Protein AF-A0AAJ1ZUQ1-F1 (afdb_monomer)

Mean predicted aligned error: 6.94 Å

Foldseek 3Di:
DQWAQQFFADPDDDDDPDQPDDDVRVVQQVVQFPPCQDAPQAGNQQFGDQFTWGDHPVVPCQVTFGWGGFKFFWFKWFAAQFADAPQDADPVRHGDRFFAFTKTKTWDWDAQDPPDIAIKMKIKGRFDHLVRQVVRDPADDLVPAACAWDLVHGHSVNNDGDPPMDGRPRHIYGHNTGDGGFHGDNNHTTITMHMGDDPVSCCSHCVDPLQHFQQPPLDDFARPALRFDFKKKKKADFFFWFAQFPPPQQPDWFDDDDTDRPRHGFDIDGGHPLKIKMKIWGGGPQWIWIWIWMDNNPSDTDTLQVDDTDTDPDGSCNVCLQVVLCRLQVQDSLQSSCCAHQVGRSPDPDDRADLVSSFDWDWHDRHNVGIGIGRCVDSNMGMDHVRRQHVVVVRHDDDPVRHLADPVSGGPDPDDPPDDD

Structure (mmCIF, N/CA/C/O backbone):
data_AF-A0AAJ1ZUQ1-F1
#
_entry.id   AF-A0AAJ1ZUQ1-F1
#
loop_
_atom_site.group_PDB
_atom_site.id
_atom_site.type_symbol
_atom_site.label_atom_id
_atom_site.label_alt_id
_atom_site.label_comp_id
_atom_site.label_asym_id
_atom_site.label_entity_id
_atom_site.label_seq_id
_atom_site.pdbx_PDB_ins_code
_atom_site.Cartn_x
_atom_site.Cartn_y
_atom_site.Cartn_z
_atom_site.occupancy
_atom_site.B_iso_or_equiv
_atom_site.auth_seq_id
_atom_site.auth_comp_id
_atom_site.auth_asym_id
_atom_site.auth_atom_id
_atom_site.pdbx_PDB_model_num
ATOM 1 N N . MET A 1 1 ? 5.093 2.063 6.249 1.00 56.50 1 MET A N 1
ATOM 2 C CA . MET A 1 1 ? 3.658 1.714 6.249 1.00 56.50 1 MET A CA 1
ATOM 3 C C . MET A 1 1 ? 2.934 2.777 7.057 1.00 56.50 1 MET A C 1
ATOM 5 O O . MET A 1 1 ? 3.322 2.991 8.202 1.00 56.50 1 MET A O 1
ATOM 9 N N . ILE A 1 2 ? 1.997 3.494 6.430 1.00 77.50 2 ILE A N 1
ATOM 10 C CA . ILE A 1 2 ? 1.267 4.627 7.033 1.00 77.50 2 ILE A CA 1
ATOM 11 C C . ILE A 1 2 ? 0.294 4.139 8.116 1.00 77.50 2 ILE A C 1
ATOM 13 O O . ILE A 1 2 ? 0.136 4.784 9.147 1.00 77.50 2 ILE A O 1
ATOM 17 N N . ILE A 1 3 ? -0.281 2.954 7.910 1.00 89.69 3 ILE A N 1
ATOM 18 C CA . ILE A 1 3 ? -1.182 2.285 8.847 1.00 89.69 3 ILE A CA 1
ATOM 19 C C . ILE A 1 3 ? -0.597 0.944 9.316 1.00 89.69 3 ILE A C 1
ATOM 21 O O . ILE A 1 3 ? 0.353 0.428 8.733 1.00 89.69 3 ILE A O 1
ATOM 25 N N . SER A 1 4 ? -1.130 0.390 10.396 1.00 91.44 4 SER A N 1
ATOM 26 C CA . SER A 1 4 ? -0.931 -0.984 10.865 1.00 91.44 4 SER A CA 1
ATOM 27 C C . SER A 1 4 ? -2.290 -1.656 11.042 1.00 91.44 4 SER A C 1
ATOM 29 O O . SER A 1 4 ? -3.274 -0.944 11.234 1.00 91.44 4 SER A O 1
ATOM 31 N N . PRO A 1 5 ? -2.378 -2.993 11.036 1.00 90.94 5 PRO A N 1
ATOM 32 C CA . PRO A 1 5 ? -3.639 -3.658 11.336 1.00 90.94 5 PRO A CA 1
ATOM 33 C C . PRO A 1 5 ? -4.131 -3.320 12.759 1.00 90.94 5 PRO A C 1
ATOM 35 O O . PRO A 1 5 ? -3.306 -3.085 13.651 1.00 90.94 5 PRO A O 1
ATOM 38 N N . PRO A 1 6 ? -5.458 -3.301 12.995 1.00 93.50 6 PRO A N 1
ATOM 39 C CA . PRO A 1 6 ? -6.034 -3.029 14.314 1.00 93.50 6 PRO A CA 1
ATOM 40 C C . PRO A 1 6 ? -5.837 -4.185 15.309 1.00 93.50 6 PRO A C 1
ATOM 42 O O . PRO A 1 6 ? -6.020 -3.988 16.507 1.00 93.50 6 PRO A O 1
ATOM 45 N N . PHE A 1 7 ? -5.428 -5.362 14.829 1.00 92.94 7 PHE A N 1
ATOM 46 C CA . PHE A 1 7 ? -5.019 -6.513 15.633 1.00 92.94 7 PHE A CA 1
ATOM 47 C C . PHE A 1 7 ? -3.617 -6.944 15.226 1.00 92.94 7 PHE A C 1
ATOM 49 O O . PHE A 1 7 ? -3.288 -6.945 14.038 1.00 92.94 7 PHE A O 1
ATOM 56 N N . LEU A 1 8 ? -2.794 -7.323 16.200 1.00 88.25 8 LEU A N 1
ATOM 57 C CA . LEU A 1 8 ? -1.498 -7.924 15.912 1.00 88.25 8 LEU A CA 1
ATOM 58 C C . LEU A 1 8 ? -1.665 -9.446 15.869 1.00 88.25 8 LEU A C 1
ATOM 60 O O . LEU A 1 8 ? -2.233 -10.011 16.802 1.00 88.25 8 LEU A O 1
ATOM 64 N N . PRO A 1 9 ? -1.189 -10.125 14.816 1.00 82.69 9 PRO A N 1
ATOM 65 C CA . PRO A 1 9 ? -1.167 -11.578 14.812 1.00 82.69 9 PRO A CA 1
ATOM 66 C C . PRO A 1 9 ? -0.150 -12.110 15.827 1.00 82.69 9 PRO A C 1
ATOM 68 O O . PRO A 1 9 ? 0.750 -11.390 16.271 1.00 82.69 9 PRO A O 1
ATOM 71 N N . ALA A 1 10 ? -0.288 -13.391 16.174 1.00 80.94 10 ALA A N 1
ATOM 72 C CA . ALA A 1 10 ? 0.619 -14.067 17.092 1.00 80.94 10 ALA A CA 1
ATOM 73 C C . ALA A 1 10 ? 2.091 -13.950 16.649 1.00 80.94 10 ALA A C 1
ATOM 75 O O . ALA A 1 10 ? 2.412 -13.969 15.458 1.00 80.94 10 ALA A O 1
ATOM 76 N N . GLU A 1 11 ? 2.998 -13.855 17.622 1.00 80.06 11 GLU A N 1
ATOM 77 C CA . GLU A 1 11 ? 4.437 -13.814 17.357 1.00 80.06 11 GLU A CA 1
ATOM 78 C C . GLU A 1 11 ? 4.933 -15.096 16.666 1.00 80.06 11 GLU A C 1
ATOM 80 O O . GLU A 1 11 ? 4.364 -16.178 16.817 1.00 80.06 11 GLU A O 1
ATOM 85 N N . GLY A 1 12 ? 6.047 -14.988 15.935 1.00 78.88 12 GLY A N 1
ATOM 86 C CA . GLY A 1 12 ? 6.706 -16.148 15.327 1.00 78.88 12 GLY A CA 1
ATOM 87 C C . GLY A 1 12 ? 6.078 -16.635 14.019 1.00 78.88 12 GLY A C 1
ATOM 88 O O . GLY A 1 12 ? 6.263 -17.799 13.659 1.00 78.88 12 GLY A O 1
ATOM 89 N N . LEU A 1 13 ? 5.360 -15.767 13.294 1.00 82.88 13 LEU A N 1
ATOM 90 C CA . LEU A 1 13 ? 4.867 -16.088 11.953 1.00 82.88 13 LEU A CA 1
ATOM 91 C C . LEU A 1 13 ? 6.007 -16.581 11.056 1.00 82.88 13 LEU A C 1
ATOM 93 O O . LEU A 1 13 ? 7.085 -15.985 10.985 1.00 82.88 13 LEU A O 1
ATOM 97 N N . THR A 1 14 ? 5.755 -17.690 10.363 1.00 83.12 14 THR A N 1
ATOM 98 C CA . THR A 1 14 ? 6.732 -18.260 9.438 1.00 83.12 14 THR A CA 1
ATOM 99 C C . THR A 1 14 ? 6.827 -17.370 8.210 1.00 83.12 14 THR A C 1
ATOM 101 O O . THR A 1 14 ? 5.842 -17.163 7.506 1.00 83.12 14 THR A O 1
ATOM 104 N N . VAL A 1 15 ? 8.026 -16.859 7.941 1.00 82.38 15 VAL A N 1
ATOM 105 C CA . VAL A 1 15 ? 8.294 -16.090 6.725 1.00 82.38 15 VAL A CA 1
ATOM 106 C C . VAL A 1 15 ? 8.221 -17.041 5.522 1.00 82.38 15 VAL A C 1
ATOM 108 O O . VAL A 1 15 ? 8.951 -18.037 5.514 1.00 82.38 15 VAL A O 1
ATOM 111 N N . PRO A 1 16 ? 7.385 -16.765 4.502 1.00 85.81 16 PRO A N 1
ATOM 112 C CA . PRO A 1 16 ? 7.277 -17.633 3.334 1.00 85.81 16 PRO A CA 1
ATOM 113 C C . PRO A 1 16 ? 8.618 -17.784 2.613 1.00 85.81 16 PRO A C 1
ATOM 115 O O . PRO A 1 16 ? 9.371 -16.815 2.494 1.00 85.81 16 PRO A O 1
ATOM 118 N N . ALA A 1 17 ? 8.917 -18.972 2.085 1.00 88.62 17 ALA A N 1
ATOM 119 C CA . ALA A 1 17 ? 10.147 -19.195 1.323 1.00 88.62 17 ALA A CA 1
ATOM 120 C C . ALA A 1 17 ? 10.168 -18.362 0.028 1.00 88.62 17 ALA A C 1
ATOM 122 O O . ALA A 1 17 ? 11.219 -17.863 -0.385 1.00 88.62 17 ALA A O 1
ATOM 123 N N . GLU A 1 18 ? 9.003 -18.161 -0.590 1.00 90.81 18 GLU A N 1
ATOM 124 C CA . GLU A 1 18 ? 8.872 -17.418 -1.836 1.00 90.81 18 GLU A CA 1
ATOM 125 C C . GLU A 1 18 ? 9.034 -15.918 -1.607 1.00 90.81 18 GLU A C 1
ATOM 127 O O . GLU A 1 18 ? 8.057 -15.228 -1.332 1.00 90.81 18 GLU A O 1
ATOM 132 N N . LYS A 1 19 ? 10.270 -15.421 -1.758 1.00 90.94 19 LYS A N 1
ATOM 133 C CA . LYS A 1 19 ? 10.652 -14.092 -2.282 1.00 90.94 19 LYS A CA 1
ATOM 134 C C . LYS A 1 19 ? 9.558 -13.015 -2.338 1.00 90.94 19 LYS A C 1
ATOM 136 O O . LYS A 1 19 ? 9.551 -12.033 -1.595 1.00 90.94 19 LYS A O 1
ATOM 141 N N . TRP A 1 20 ? 8.659 -13.223 -3.286 1.00 89.75 20 TRP A N 1
ATOM 142 C CA . TRP A 1 20 ? 7.675 -12.265 -3.755 1.00 89.75 20 TRP A CA 1
ATOM 143 C C . TRP A 1 20 ? 6.445 -12.107 -2.865 1.00 89.75 20 TRP A C 1
ATOM 145 O O . TRP A 1 20 ? 5.740 -11.113 -3.028 1.00 89.75 20 TRP A O 1
ATOM 155 N N . LYS A 1 21 ? 6.177 -13.053 -1.956 1.00 85.62 21 LYS A N 1
ATOM 156 C CA . LYS A 1 21 ? 5.080 -12.931 -0.990 1.00 85.62 21 LYS A CA 1
ATOM 157 C C . LYS A 1 21 ? 5.364 -11.786 -0.020 1.00 85.62 21 LYS A C 1
ATOM 159 O O . LYS A 1 21 ? 6.519 -11.572 0.372 1.00 85.62 21 LYS A O 1
ATOM 164 N N . THR A 1 22 ? 4.304 -11.052 0.297 1.00 72.00 22 THR A N 1
ATOM 165 C CA . THR A 1 22 ? 4.269 -9.866 1.156 1.00 72.00 22 THR A CA 1
ATOM 166 C C . THR A 1 22 ? 4.486 -10.213 2.631 1.00 72.00 22 THR A C 1
ATOM 168 O O . THR A 1 22 ? 4.868 -11.330 2.981 1.00 72.00 22 THR A O 1
ATOM 171 N N . ASP A 1 23 ? 4.319 -9.214 3.501 1.00 73.81 23 ASP A N 1
ATOM 172 C CA . ASP A 1 23 ? 4.422 -9.366 4.950 1.00 73.81 23 ASP A CA 1
ATOM 173 C C . ASP A 1 23 ? 3.439 -10.448 5.454 1.00 73.81 23 ASP A C 1
ATOM 175 O O . ASP A 1 23 ? 2.228 -10.244 5.334 1.00 73.81 23 ASP A O 1
ATOM 179 N N . PRO A 1 24 ? 3.918 -11.564 6.049 1.00 79.00 24 PRO A N 1
ATOM 180 C CA . PRO A 1 24 ? 3.053 -12.633 6.556 1.00 79.00 24 PRO A CA 1
ATOM 181 C C . PRO A 1 24 ? 2.081 -12.150 7.638 1.00 79.00 24 PRO A C 1
ATOM 183 O O . PRO A 1 24 ? 1.096 -12.827 7.922 1.00 79.00 24 PRO A O 1
ATOM 186 N N . MET A 1 25 ? 2.344 -10.991 8.251 1.00 82.00 25 MET A N 1
ATOM 187 C CA . MET A 1 25 ? 1.409 -10.335 9.157 1.00 82.00 25 MET A CA 1
ATOM 188 C C . MET A 1 25 ? 0.079 -10.028 8.462 1.00 82.00 25 MET A C 1
ATOM 190 O O . MET A 1 25 ? -0.973 -10.295 9.038 1.00 82.00 25 MET A O 1
ATOM 194 N N . MET A 1 26 ? 0.117 -9.493 7.237 1.00 80.94 26 MET A N 1
ATOM 195 C CA . MET A 1 26 ? -1.094 -9.094 6.514 1.00 80.94 26 MET A CA 1
ATOM 196 C C . MET A 1 26 ? -1.893 -10.316 6.054 1.00 80.94 26 MET A C 1
ATOM 198 O O . MET A 1 26 ? -3.094 -10.347 6.279 1.00 80.94 26 MET A O 1
ATOM 202 N N . ASP A 1 27 ? -1.226 -11.383 5.597 1.00 82.56 27 ASP A N 1
ATOM 203 C CA . ASP A 1 27 ? -1.885 -12.651 5.237 1.00 82.56 27 ASP A CA 1
ATOM 204 C C . ASP A 1 27 ? -2.686 -13.268 6.404 1.00 82.56 27 ASP A C 1
ATOM 206 O O . ASP A 1 27 ? -3.636 -14.030 6.202 1.00 82.56 27 ASP A O 1
ATOM 210 N N . VAL A 1 28 ? -2.275 -13.012 7.653 1.00 83.81 28 VAL A N 1
ATOM 211 C CA . VAL A 1 28 ? -3.025 -13.444 8.843 1.00 83.81 28 VAL A CA 1
ATOM 212 C C . VAL A 1 28 ? -4.169 -12.485 9.144 1.00 83.81 28 VAL A C 1
ATOM 214 O O . VAL A 1 28 ? -5.261 -12.944 9.469 1.00 83.81 28 VAL A O 1
ATOM 217 N N . VAL A 1 29 ? -3.937 -11.179 9.020 1.00 83.81 29 VAL A N 1
ATOM 218 C CA . VAL A 1 29 ? -4.963 -10.151 9.239 1.00 83.81 29 VAL A CA 1
ATOM 219 C C . VAL A 1 29 ? -6.122 -10.303 8.255 1.00 83.81 29 VAL A C 1
ATOM 221 O O . VAL A 1 29 ? -7.268 -10.174 8.676 1.00 83.81 29 VAL A O 1
ATOM 224 N N . ASP A 1 30 ? -5.855 -10.662 6.999 1.00 83.31 30 ASP A N 1
ATOM 225 C CA . ASP A 1 30 ? -6.890 -10.904 5.983 1.00 83.31 30 ASP A CA 1
ATOM 226 C C . ASP A 1 30 ? -7.872 -12.006 6.417 1.00 83.31 30 ASP A C 1
ATOM 228 O O . ASP A 1 30 ? -9.061 -11.964 6.111 1.00 83.31 30 ASP A O 1
ATOM 232 N N . LYS A 1 31 ? -7.411 -12.976 7.219 1.00 85.50 31 LYS A N 1
ATOM 233 C CA . LYS A 1 31 ? -8.257 -14.056 7.759 1.00 85.50 31 LYS A CA 1
ATOM 234 C C . LYS A 1 31 ? -9.148 -13.610 8.914 1.00 85.50 31 LYS A C 1
ATOM 236 O O . LYS A 1 31 ? -9.984 -14.395 9.359 1.00 85.50 31 LYS A O 1
ATOM 241 N N . PHE A 1 32 ? -8.945 -12.407 9.448 1.00 87.75 32 PHE A N 1
ATOM 242 C CA . PHE A 1 32 ? -9.796 -11.868 10.503 1.00 87.75 32 PHE A CA 1
ATOM 243 C C . PHE A 1 32 ? -11.101 -11.301 9.946 1.00 87.75 32 PHE A C 1
ATOM 245 O O . PHE A 1 32 ? -12.032 -11.110 10.725 1.00 87.75 32 PHE A O 1
ATOM 252 N N . GLU A 1 33 ? -11.208 -11.041 8.641 1.00 86.81 33 GLU A N 1
ATOM 253 C CA . GLU A 1 33 ? -12.450 -10.540 8.056 1.00 86.81 33 GLU A CA 1
ATOM 254 C C . GLU A 1 33 ? -13.568 -11.593 8.098 1.00 86.81 33 GLU A C 1
ATOM 256 O O . GLU A 1 33 ? -13.425 -12.740 7.668 1.00 86.81 33 GLU A O 1
ATOM 261 N N . LEU A 1 34 ? -14.720 -11.190 8.630 1.00 82.56 34 LEU A N 1
ATOM 262 C CA . LEU A 1 34 ? -15.868 -12.057 8.851 1.00 82.56 34 LEU A CA 1
ATOM 263 C C . LEU A 1 34 ? -16.825 -12.016 7.652 1.00 82.56 34 LEU A C 1
ATOM 265 O O . LEU A 1 34 ? -17.854 -11.337 7.646 1.00 82.56 34 LEU A O 1
ATOM 269 N N . THR A 1 35 ? -16.476 -12.798 6.634 1.00 69.69 35 THR A N 1
ATOM 270 C CA . THR A 1 35 ? -17.061 -12.738 5.283 1.00 69.69 35 THR A CA 1
ATOM 271 C C . THR A 1 35 ? -18.568 -13.000 5.197 1.00 69.69 35 THR A C 1
ATOM 273 O O . THR A 1 35 ? -19.232 -12.470 4.308 1.00 69.69 35 THR A O 1
ATOM 276 N N . TYR A 1 36 ? -19.157 -13.780 6.111 1.00 73.38 36 TYR A N 1
ATOM 277 C CA . TYR A 1 36 ? -20.588 -14.118 6.051 1.00 73.38 36 TYR A CA 1
ATOM 278 C C . TYR A 1 36 ? -21.520 -12.984 6.507 1.00 73.38 36 TYR A C 1
ATOM 280 O O . TYR A 1 36 ? -22.719 -13.032 6.235 1.00 73.38 36 TYR A O 1
ATOM 288 N N . SER A 1 37 ? -20.990 -11.966 7.189 1.00 68.31 37 SER A N 1
ATOM 289 C CA . SER A 1 37 ? -21.769 -10.811 7.658 1.00 68.31 37 SER A CA 1
ATOM 290 C C . SER A 1 37 ? -21.874 -9.685 6.616 1.00 68.31 37 SER A C 1
ATOM 292 O O . SER A 1 37 ? -22.715 -8.791 6.752 1.00 68.31 37 SER A O 1
ATOM 294 N N . GLY A 1 38 ? -21.093 -9.774 5.535 1.00 69.50 38 GLY A N 1
ATOM 295 C CA . GLY A 1 38 ? -20.857 -8.697 4.576 1.00 69.50 38 GLY A CA 1
ATOM 296 C C . GLY A 1 38 ? -19.404 -8.232 4.611 1.00 69.50 38 GLY A C 1
ATOM 297 O O . GLY A 1 38 ? -18.746 -8.341 5.645 1.00 69.50 38 GLY A O 1
ATOM 298 N N . VAL A 1 39 ? -18.916 -7.732 3.481 1.00 79.19 39 VAL A N 1
ATOM 299 C CA . VAL A 1 39 ? -17.552 -7.203 3.316 1.00 79.19 39 VAL A CA 1
ATOM 300 C C . VAL A 1 39 ? -17.645 -5.880 2.583 1.00 79.19 39 VAL A C 1
ATOM 302 O O . VAL A 1 39 ? -18.521 -5.716 1.731 1.00 79.19 39 VAL A O 1
ATOM 305 N N . PHE A 1 40 ? -16.754 -4.939 2.880 1.00 81.25 40 PHE A N 1
ATOM 306 C CA . PHE A 1 40 ? -16.776 -3.643 2.211 1.00 81.25 40 PHE A CA 1
ATOM 307 C C . PHE A 1 40 ? -16.776 -3.816 0.673 1.00 81.25 40 PHE A C 1
ATOM 309 O O . PHE A 1 40 ? -15.966 -4.588 0.155 1.00 81.25 40 PHE A O 1
ATOM 316 N N . PRO A 1 41 ? -17.645 -3.111 -0.081 1.00 79.75 41 PRO A N 1
ATOM 317 C CA . PRO A 1 41 ? -18.611 -2.104 0.369 1.00 79.75 41 PRO A CA 1
ATOM 318 C C . PRO A 1 41 ? -20.049 -2.625 0.565 1.00 79.75 41 PRO A C 1
ATOM 320 O O . PRO A 1 41 ? -20.963 -1.813 0.695 1.00 79.75 41 PRO A O 1
ATOM 323 N N . ILE A 1 42 ? -20.308 -3.938 0.532 1.00 83.00 42 ILE A N 1
ATOM 324 C CA . ILE A 1 42 ? -21.670 -4.495 0.503 1.00 83.00 42 ILE A CA 1
ATOM 325 C C . ILE A 1 42 ? -21.909 -5.483 1.662 1.00 83.00 42 ILE A C 1
ATOM 327 O O . ILE A 1 42 ? -21.237 -6.500 1.837 1.00 83.00 42 ILE A O 1
ATOM 331 N N . ALA A 1 43 ? -22.959 -5.212 2.433 1.00 81.38 43 ALA A N 1
ATOM 332 C CA . ALA A 1 43 ? -23.422 -6.069 3.514 1.00 81.38 43 ALA A CA 1
ATOM 333 C C . ALA A 1 43 ? -24.053 -7.372 2.988 1.00 81.38 43 ALA A C 1
ATOM 335 O O . ALA A 1 43 ? -24.492 -7.466 1.840 1.00 81.38 43 ALA A O 1
ATOM 336 N N . SER A 1 44 ? -24.199 -8.370 3.864 1.00 79.81 44 SER A N 1
ATOM 337 C CA . SER A 1 44 ? -24.891 -9.636 3.550 1.00 79.81 44 SER A CA 1
ATOM 338 C C . SER A 1 44 ? -26.330 -9.457 3.032 1.00 79.81 44 SER A C 1
ATOM 340 O O . SER A 1 44 ? -26.834 -10.294 2.284 1.00 79.81 44 SER A O 1
ATOM 342 N N . ASP A 1 45 ? -26.988 -8.348 3.371 1.00 80.88 45 ASP A N 1
ATOM 343 C CA . ASP A 1 45 ? -28.329 -7.986 2.901 1.00 80.88 45 ASP A CA 1
ATOM 344 C C . ASP A 1 45 ? -28.337 -7.135 1.613 1.00 80.88 45 ASP A C 1
ATOM 346 O O . ASP A 1 45 ? -29.400 -6.673 1.180 1.00 80.88 45 ASP A O 1
ATOM 350 N N . ARG A 1 46 ? -27.167 -6.980 0.978 1.00 82.56 46 ARG A N 1
ATOM 351 C CA . ARG A 1 46 ? -26.887 -6.201 -0.239 1.00 82.56 46 ARG A CA 1
ATOM 352 C C . ARG A 1 46 ? -26.917 -4.685 -0.069 1.00 82.56 46 ARG A C 1
ATOM 354 O O . ARG A 1 46 ? -26.858 -3.983 -1.075 1.00 82.56 46 ARG A O 1
ATOM 361 N N . ARG A 1 47 ? -27.013 -4.159 1.150 1.00 84.12 47 ARG A N 1
ATOM 362 C CA . ARG A 1 47 ? -26.926 -2.709 1.383 1.00 84.12 47 ARG A CA 1
ATOM 363 C C . ARG A 1 47 ? -25.482 -2.245 1.475 1.00 84.12 47 ARG A C 1
ATOM 365 O O . ARG A 1 47 ? -24.572 -3.052 1.633 1.00 84.12 47 ARG A O 1
ATOM 372 N N . TRP A 1 48 ? -25.289 -0.934 1.389 1.00 83.00 48 TRP A N 1
ATOM 373 C CA . TRP A 1 48 ? -23.995 -0.310 1.632 1.00 83.00 48 TRP A CA 1
ATOM 374 C C . TRP A 1 48 ? -23.473 -0.653 3.034 1.00 83.00 48 TRP A C 1
ATOM 376 O O . TRP A 1 48 ? -24.187 -0.508 4.030 1.00 83.00 48 TRP A O 1
ATOM 386 N N . HIS A 1 49 ? -22.221 -1.089 3.103 1.00 86.44 49 HIS A N 1
ATOM 387 C CA . HIS A 1 49 ? -21.494 -1.405 4.325 1.00 86.44 49 HIS A CA 1
ATOM 388 C C . HIS A 1 49 ? -20.231 -0.548 4.363 1.00 86.44 49 HIS A C 1
ATOM 390 O O . HIS A 1 49 ? -19.355 -0.686 3.517 1.00 86.44 49 HIS A O 1
ATOM 396 N N . CYS A 1 50 ? -20.159 0.378 5.321 1.00 86.62 50 CYS A N 1
ATOM 397 C CA . CYS A 1 50 ? -19.115 1.408 5.383 1.00 86.62 50 CYS A CA 1
ATOM 398 C C . CYS A 1 50 ? -17.745 0.904 5.863 1.00 86.62 50 CYS A C 1
ATOM 400 O O . CYS A 1 50 ? -16.795 1.682 5.914 1.00 86.62 50 CYS A O 1
ATOM 402 N N . GLY A 1 51 ? -17.633 -0.370 6.232 1.00 89.00 51 GLY A N 1
ATOM 403 C CA . GLY A 1 51 ? -16.450 -0.903 6.890 1.00 89.00 51 GLY A CA 1
ATOM 404 C C . GLY A 1 51 ? -16.332 -2.405 6.748 1.00 89.00 51 GLY A C 1
ATOM 405 O O . GLY A 1 51 ? -16.843 -3.001 5.811 1.00 89.00 51 GLY A O 1
ATOM 406 N N . MET A 1 52 ? -15.656 -3.018 7.706 1.00 90.19 52 MET A N 1
ATOM 407 C CA . MET A 1 52 ? -15.447 -4.461 7.772 1.00 90.19 52 MET A CA 1
ATOM 408 C C . MET A 1 52 ? -15.688 -4.965 9.191 1.00 90.19 52 MET A C 1
ATOM 410 O O . MET A 1 52 ? -15.513 -4.230 10.167 1.00 90.19 52 MET A O 1
ATOM 414 N N . HIS A 1 53 ? -16.074 -6.231 9.312 1.00 92.00 53 HIS A N 1
ATOM 415 C CA . HIS A 1 53 ? -16.152 -6.913 10.599 1.00 92.00 53 HIS A CA 1
ATOM 416 C C . HIS A 1 53 ? -14.911 -7.777 10.790 1.00 92.00 53 HIS A C 1
ATOM 418 O O . HIS A 1 53 ? -14.654 -8.681 10.000 1.00 92.00 53 HIS A O 1
ATOM 424 N N . LEU A 1 54 ? -14.150 -7.503 11.846 1.00 91.50 54 LEU A N 1
ATOM 425 C CA . LEU A 1 54 ? -12.900 -8.185 12.152 1.00 91.50 54 LEU A CA 1
ATOM 426 C C . LEU A 1 54 ? -13.030 -9.040 13.412 1.00 91.50 54 LEU A C 1
ATOM 428 O O . LEU A 1 54 ? -13.482 -8.569 14.462 1.00 91.50 54 LEU A O 1
ATOM 432 N N . VAL A 1 55 ? -12.584 -10.289 13.312 1.00 89.75 55 VAL A N 1
ATOM 433 C CA . VAL A 1 55 ? -12.588 -11.279 14.386 1.00 89.75 55 VAL A CA 1
ATOM 434 C C . VAL A 1 55 ? -11.210 -11.929 14.500 1.00 89.75 55 VAL A C 1
ATOM 436 O O . VAL A 1 55 ? -10.896 -12.851 13.741 1.00 89.75 55 VAL A O 1
ATOM 439 N N . PRO A 1 56 ? -10.380 -11.498 15.466 1.00 84.19 56 PRO A N 1
ATOM 440 C CA . PRO A 1 56 ? -9.065 -12.090 15.659 1.00 84.19 56 PRO A CA 1
ATOM 441 C C . PRO A 1 56 ? -9.181 -13.566 16.070 1.00 84.19 56 PRO A C 1
ATOM 443 O O . PRO A 1 56 ? -10.010 -13.944 16.910 1.00 84.19 56 PRO A O 1
ATOM 446 N N . ASP A 1 57 ? -8.345 -14.403 15.451 1.00 78.19 57 ASP A N 1
ATOM 447 C CA . ASP A 1 57 ? -8.228 -15.852 15.669 1.00 78.19 57 ASP A CA 1
ATOM 448 C C . ASP A 1 57 ? -9.575 -16.597 15.730 1.00 78.19 57 ASP A C 1
ATOM 450 O O . ASP A 1 57 ? -9.811 -17.412 16.627 1.00 78.19 57 ASP A O 1
ATOM 454 N N . CYS A 1 58 ? -10.499 -16.295 14.808 1.00 67.38 58 CYS A N 1
ATOM 455 C CA . CYS A 1 58 ? -11.825 -16.934 14.744 1.00 67.38 58 CYS A CA 1
ATOM 456 C C . CYS A 1 58 ? -12.605 -16.872 16.078 1.00 67.38 58 CYS A C 1
ATOM 458 O O . CYS A 1 58 ? -13.368 -17.778 16.415 1.00 67.38 58 CYS A O 1
ATOM 460 N N . GLY A 1 59 ? -12.386 -15.820 16.872 1.00 66.31 59 GLY A N 1
ATOM 461 C CA . GLY A 1 59 ? -13.065 -15.573 18.144 1.00 66.31 59 GLY A CA 1
ATOM 462 C C . GLY A 1 59 ? -12.302 -16.076 19.370 1.00 66.31 59 GLY A C 1
ATOM 463 O O . GLY A 1 59 ? -12.714 -15.779 20.492 1.00 66.31 59 GLY A O 1
ATOM 464 N N . LEU A 1 60 ? -11.178 -16.777 19.183 1.00 67.19 60 LEU A N 1
ATOM 465 C CA . LEU A 1 60 ? -10.255 -17.151 20.263 1.00 67.19 60 LEU A CA 1
ATOM 466 C C . LEU A 1 60 ? -9.343 -15.982 20.670 1.00 67.19 60 LEU A C 1
ATOM 468 O O . LEU A 1 60 ? -8.869 -15.934 21.806 1.00 67.19 60 LEU A O 1
ATOM 472 N N . GLY A 1 61 ? -9.167 -15.007 19.775 1.00 69.56 61 GLY A N 1
ATOM 473 C CA . GLY A 1 61 ? -8.328 -13.826 19.953 1.00 69.56 61 GLY A CA 1
ATOM 474 C C . GLY A 1 61 ? -9.007 -12.690 20.713 1.00 69.56 61 GLY A C 1
ATOM 475 O O . GLY A 1 61 ? -8.530 -11.567 20.663 1.00 69.56 61 GLY A O 1
ATOM 476 N N . GLN A 1 62 ? -10.111 -12.933 21.435 1.00 74.31 62 GLN A N 1
ATOM 477 C CA . GLN A 1 62 ? -10.824 -11.884 22.191 1.00 74.31 62 GLN A CA 1
ATOM 478 C C . GLN A 1 62 ? -9.917 -11.118 23.169 1.00 74.31 62 GLN A C 1
ATOM 480 O O . GLN A 1 62 ? -10.189 -9.963 23.482 1.00 74.31 62 GLN A O 1
ATOM 485 N N . LYS A 1 63 ? -8.839 -11.754 23.649 1.00 85.56 63 LYS A N 1
ATOM 486 C CA . LYS A 1 63 ? -7.836 -11.136 24.528 1.00 85.56 63 LYS A CA 1
ATOM 487 C C . LYS A 1 63 ? -6.812 -10.271 23.791 1.00 85.56 63 LYS A C 1
ATOM 489 O O . LYS A 1 63 ? -6.087 -9.548 24.469 1.00 85.56 63 LYS A O 1
ATOM 494 N N . GLU A 1 64 ? -6.725 -10.342 22.464 1.00 90.81 64 GLU A N 1
ATOM 495 C CA . GLU A 1 64 ? -5.900 -9.408 21.699 1.00 90.81 64 GLU A CA 1
ATOM 496 C C . GLU A 1 64 ? -6.590 -8.036 21.717 1.00 90.81 64 GLU A C 1
ATOM 498 O O . GLU A 1 64 ? -7.754 -7.921 21.311 1.00 90.81 64 GLU A O 1
ATOM 503 N N . PRO A 1 65 ? -5.924 -6.989 22.230 1.00 94.25 65 PRO A N 1
ATOM 504 C CA . PRO A 1 65 ? -6.502 -5.658 22.253 1.00 94.25 65 PRO A CA 1
ATOM 505 C C . PRO A 1 65 ? -6.676 -5.107 20.836 1.00 94.25 65 PRO A C 1
ATOM 507 O O . PRO A 1 65 ? -5.833 -5.288 19.960 1.00 94.25 65 PRO A O 1
ATOM 510 N N . VAL A 1 66 ? -7.745 -4.336 20.655 1.00 96.69 66 VAL A N 1
ATOM 511 C CA . VAL A 1 66 ? -7.925 -3.461 19.494 1.00 96.69 66 VAL A CA 1
ATOM 512 C C . VAL A 1 66 ? -6.912 -2.327 19.596 1.00 96.69 66 VAL A C 1
ATOM 514 O O . VAL A 1 66 ? -6.773 -1.716 20.661 1.00 96.69 66 VAL A O 1
ATOM 517 N N . ARG A 1 67 ? -6.218 -2.018 18.502 1.00 97.12 67 ARG A N 1
ATOM 518 C CA . ARG A 1 67 ? -5.132 -1.037 18.474 1.00 97.12 67 ARG A CA 1
ATOM 519 C C . ARG A 1 67 ? -5.347 0.051 17.437 1.00 97.12 67 ARG A C 1
ATOM 521 O O . ARG A 1 67 ? -5.914 -0.187 16.376 1.00 97.12 67 ARG A O 1
ATOM 528 N N . ALA A 1 68 ? -4.823 1.237 17.730 1.00 97.81 68 ALA A N 1
ATOM 529 C CA . ALA A 1 68 ? -4.790 2.337 16.779 1.00 97.81 68 ALA A CA 1
ATOM 530 C C . ALA A 1 68 ? -3.935 1.970 15.559 1.00 97.81 68 ALA A C 1
ATOM 532 O O . ALA A 1 68 ? -2.764 1.601 15.698 1.00 97.81 68 ALA A O 1
ATOM 533 N N . ILE A 1 69 ? -4.500 2.113 14.360 1.00 96.88 69 ILE A N 1
ATOM 534 C CA . ILE A 1 69 ? -3.800 1.803 13.106 1.00 96.88 69 ILE A CA 1
ATOM 535 C C . ILE A 1 69 ? -2.697 2.810 12.768 1.00 96.88 69 ILE A C 1
ATOM 537 O O . ILE A 1 69 ? -1.778 2.494 12.023 1.00 96.88 69 ILE A O 1
ATOM 541 N N . ALA A 1 70 ? -2.782 4.031 13.288 1.00 97.19 70 ALA A N 1
ATOM 542 C CA . ALA A 1 70 ? -1.863 5.122 13.000 1.00 97.19 70 ALA A CA 1
ATOM 543 C C . ALA A 1 70 ? -1.882 6.141 14.143 1.00 97.19 70 ALA A C 1
ATOM 545 O O . ALA A 1 70 ? -2.799 6.147 14.968 1.00 97.19 70 ALA A O 1
ATOM 546 N N . ASP A 1 71 ? -0.879 7.015 14.165 1.00 96.94 71 ASP A N 1
ATOM 547 C CA . ASP A 1 71 ? -0.855 8.169 15.060 1.00 96.94 71 ASP A CA 1
ATOM 548 C C . ASP A 1 71 ? -2.053 9.073 14.759 1.00 96.94 71 ASP A C 1
ATOM 550 O O . ASP A 1 71 ? -2.428 9.261 13.597 1.00 96.94 71 ASP A O 1
ATOM 554 N N . GLY A 1 72 ? -2.682 9.626 15.791 1.00 96.69 72 GLY A N 1
ATOM 555 C CA . GLY A 1 72 ? -3.876 10.430 15.590 1.00 96.69 72 GLY A CA 1
ATOM 556 C C . GLY A 1 72 ? -4.385 11.150 16.824 1.00 96.69 72 GLY A C 1
ATOM 557 O O . GLY A 1 72 ? -3.914 10.978 17.952 1.00 96.69 72 GLY A O 1
ATOM 558 N N . GLU A 1 73 ? -5.391 11.974 16.581 1.00 97.69 73 GLU A N 1
ATOM 559 C CA . GLU A 1 73 ? -6.137 12.708 17.593 1.00 97.69 73 GLU A CA 1
ATOM 560 C C . GLU A 1 73 ? -7.487 12.030 17.805 1.00 97.69 73 GLU A C 1
ATOM 562 O O . GLU A 1 73 ? -8.138 11.591 16.854 1.00 97.69 73 GLU A O 1
ATOM 567 N N . VAL A 1 74 ? -7.925 11.936 19.058 1.00 98.25 74 VAL A N 1
ATOM 568 C CA . VAL A 1 74 ? -9.254 11.397 19.353 1.00 98.25 74 VAL A CA 1
ATOM 569 C C . VAL A 1 74 ? -10.284 12.461 18.983 1.00 98.25 74 VAL A C 1
ATOM 571 O O . VAL A 1 74 ? -10.251 13.573 19.506 1.00 98.25 74 VAL A O 1
ATOM 574 N N . VAL A 1 75 ? -11.222 12.121 18.104 1.00 98.31 75 VAL A N 1
ATOM 575 C CA . VAL A 1 75 ? -12.328 13.012 17.720 1.00 98.31 75 VAL A CA 1
ATOM 576 C C . VAL A 1 75 ? -13.476 12.837 18.703 1.00 98.31 75 VAL A C 1
ATOM 578 O O . VAL A 1 75 ? -13.926 13.796 19.331 1.00 98.31 75 VAL A O 1
ATOM 581 N N . ALA A 1 76 ? -13.909 11.590 18.881 1.00 98.50 76 ALA A N 1
ATOM 582 C CA . ALA A 1 76 ? -15.000 11.217 19.765 1.00 98.50 76 ALA A CA 1
ATOM 583 C C . ALA A 1 76 ? -14.819 9.786 20.271 1.00 98.50 76 ALA A C 1
ATOM 585 O O . ALA A 1 76 ? -14.171 8.963 19.625 1.00 98.50 76 ALA A O 1
ATOM 586 N N . TYR A 1 77 ? -15.397 9.482 21.426 1.00 98.62 77 TYR A N 1
ATOM 587 C CA . TYR A 1 77 ? -15.391 8.133 21.981 1.00 98.62 77 TYR A CA 1
ATOM 588 C C . TYR A 1 77 ? -16.581 7.916 22.914 1.00 98.62 77 TYR A C 1
ATOM 590 O O . TYR A 1 77 ? -17.216 8.867 23.381 1.00 98.62 77 TYR A O 1
ATOM 598 N N . ARG A 1 78 ? -16.872 6.649 23.204 1.00 98.50 78 ARG A N 1
ATOM 599 C CA . ARG A 1 78 ? -17.841 6.237 24.222 1.00 98.50 78 ARG A CA 1
ATOM 600 C C . ARG A 1 78 ? -17.344 4.980 24.917 1.00 98.50 78 ARG A C 1
ATOM 602 O O . ARG A 1 78 ? -16.967 4.024 24.243 1.00 98.50 78 ARG A O 1
ATOM 609 N N . VAL A 1 79 ? -17.432 4.963 26.242 1.00 97.94 79 VAL A N 1
ATOM 610 C CA . VAL A 1 79 ? -17.180 3.783 27.076 1.00 97.94 79 VAL A CA 1
ATOM 611 C C . VAL A 1 79 ? -18.472 3.455 27.810 1.00 97.94 79 VAL A C 1
ATOM 613 O O . VAL A 1 79 ? -19.004 4.292 28.532 1.00 97.94 79 VAL A O 1
ATOM 616 N N . ALA A 1 80 ? -18.994 2.249 27.609 1.00 97.25 80 ALA A N 1
ATOM 617 C CA . ALA A 1 80 ? -20.220 1.804 28.261 1.00 97.25 80 ALA A CA 1
ATOM 618 C C . ALA A 1 80 ? -19.896 0.954 29.491 1.00 97.25 80 ALA A C 1
ATOM 620 O O . ALA A 1 80 ? -18.990 0.118 29.443 1.00 97.25 80 ALA A O 1
ATOM 621 N N . GLN A 1 81 ? -20.664 1.118 30.570 1.00 96.31 81 GLN A N 1
ATOM 622 C CA . GLN A 1 81 ? -20.527 0.243 31.733 1.00 96.31 81 GLN A CA 1
ATOM 623 C C . GLN A 1 81 ? -20.999 -1.184 31.438 1.00 96.31 81 GLN A C 1
ATOM 625 O O . GLN A 1 81 ? -20.368 -2.131 31.894 1.00 96.31 81 GLN A O 1
ATOM 630 N N . ASN A 1 82 ? -22.089 -1.330 30.679 1.00 96.06 82 ASN A N 1
ATOM 631 C CA . ASN A 1 82 ? -22.700 -2.612 30.330 1.00 96.06 82 ASN A CA 1
ATOM 632 C C . ASN A 1 82 ? -23.027 -2.670 28.832 1.00 96.06 82 ASN A C 1
ATOM 634 O O . ASN A 1 82 ? -23.267 -1.639 28.198 1.00 96.06 82 ASN A O 1
ATOM 638 N N . ALA A 1 83 ? -23.122 -3.882 28.288 1.00 95.81 83 ALA A N 1
ATOM 639 C CA . ALA A 1 83 ? -23.793 -4.121 27.014 1.00 95.81 83 ALA A CA 1
ATOM 640 C C . ALA A 1 83 ? -25.291 -3.750 27.081 1.00 95.81 83 ALA A C 1
ATOM 642 O O . ALA A 1 83 ? -25.901 -3.714 28.152 1.00 95.81 83 ALA A O 1
ATOM 643 N N . VAL A 1 84 ? -25.893 -3.500 25.919 1.00 95.69 84 VAL A N 1
ATOM 644 C CA . VAL A 1 84 ? -27.317 -3.192 25.740 1.00 95.69 84 VAL A CA 1
ATOM 645 C C . VAL A 1 84 ? -28.047 -4.352 25.062 1.00 95.69 84 VAL A C 1
ATOM 647 O O . VAL A 1 84 ? -27.425 -5.254 24.500 1.00 95.69 84 VAL A O 1
ATOM 650 N N . SER A 1 85 ? -29.378 -4.333 25.137 1.00 94.50 85 SER A N 1
ATOM 651 C CA . SER A 1 85 ? -30.246 -5.308 24.475 1.00 94.50 85 SER A CA 1
ATOM 652 C C . SER A 1 85 ? -30.833 -4.737 23.190 1.00 94.50 85 SER A C 1
ATOM 654 O O . SER A 1 85 ? -31.278 -3.591 23.178 1.00 94.50 85 SER A O 1
ATOM 656 N N . ASP A 1 86 ? -30.897 -5.558 22.148 1.00 90.38 86 ASP A N 1
ATOM 657 C CA . ASP A 1 86 ? -31.645 -5.296 20.909 1.00 90.38 86 ASP A CA 1
ATOM 658 C C . ASP A 1 86 ? -33.140 -5.673 20.999 1.00 90.38 86 ASP A C 1
ATOM 660 O O . ASP A 1 86 ? -33.866 -5.614 20.009 1.00 90.38 86 ASP A O 1
ATOM 664 N N . GLY A 1 87 ? -33.614 -6.077 22.183 1.00 90.75 87 GLY A N 1
ATOM 665 C CA . GLY A 1 87 ? -34.982 -6.540 22.415 1.00 90.75 87 GLY A CA 1
ATOM 666 C C . GLY A 1 87 ? -35.135 -8.061 22.464 1.00 90.75 87 GLY A C 1
ATOM 667 O O . GLY A 1 87 ? -36.190 -8.536 22.901 1.00 90.75 87 GLY A O 1
ATOM 668 N N . GLN A 1 88 ? -34.106 -8.839 22.101 1.00 90.56 88 GLN A N 1
ATOM 669 C CA . GLN A 1 88 ? -34.137 -10.288 22.283 1.00 90.56 88 GLN A CA 1
ATOM 670 C C . GLN A 1 88 ? -34.195 -10.671 23.765 1.00 90.56 88 GLN A C 1
ATOM 672 O O . GLN A 1 88 ? -33.603 -10.035 24.643 1.00 90.56 88 GLN A O 1
ATOM 677 N N . LYS A 1 89 ? -34.931 -11.746 24.051 1.00 92.19 89 LYS A N 1
ATOM 678 C CA . LYS A 1 89 ? -35.138 -12.274 25.400 1.00 92.19 89 LYS A CA 1
ATOM 679 C C . LYS A 1 89 ? -34.326 -13.546 25.606 1.00 92.19 89 LYS A C 1
ATOM 681 O O . LYS A 1 89 ? -34.212 -14.371 24.704 1.00 92.19 89 LYS A O 1
ATOM 686 N N . LYS A 1 90 ? -33.802 -13.729 26.814 1.00 91.12 90 LYS A N 1
ATOM 687 C CA . LYS A 1 90 ? -33.235 -15.003 27.268 1.00 91.12 90 LYS A CA 1
ATOM 688 C C . LYS A 1 90 ? -34.357 -16.001 27.574 1.00 91.12 90 LYS A C 1
ATOM 690 O O . LYS A 1 90 ? -35.527 -15.632 27.675 1.00 91.12 90 LYS A O 1
ATOM 695 N N . SER A 1 91 ? -33.991 -17.262 27.800 1.00 91.44 91 SER A N 1
ATOM 696 C CA . SER A 1 91 ? -34.929 -18.328 28.189 1.00 91.44 91 SER A CA 1
ATOM 697 C C . SER A 1 91 ? -35.690 -18.046 29.492 1.00 91.44 91 SER A C 1
ATOM 699 O O . SER A 1 91 ? -36.756 -18.609 29.706 1.00 91.44 91 SER A O 1
ATOM 701 N N . ASP A 1 92 ? -35.156 -17.181 30.357 1.00 93.19 92 ASP A N 1
ATOM 702 C CA . ASP A 1 92 ? -35.774 -16.749 31.616 1.00 93.19 92 ASP A CA 1
ATOM 703 C C . ASP A 1 92 ? -36.695 -15.514 31.468 1.00 93.19 92 ASP A C 1
ATOM 705 O O . ASP A 1 92 ? -37.228 -15.017 32.458 1.00 93.19 92 ASP A O 1
ATOM 709 N N . GLY A 1 93 ? -36.889 -15.003 30.245 1.00 90.19 93 GLY A N 1
ATOM 710 C CA . GLY A 1 93 ? -37.726 -13.834 29.952 1.00 90.19 93 GLY A CA 1
ATOM 711 C C . GLY A 1 93 ? -37.055 -12.473 30.182 1.00 90.19 93 GLY A C 1
ATOM 712 O O . GLY A 1 93 ? -37.654 -11.433 29.875 1.00 90.19 93 GLY A O 1
ATOM 713 N N . THR A 1 94 ? -35.813 -12.441 30.675 1.00 92.94 94 THR A N 1
ATOM 714 C CA . THR A 1 94 ? -35.032 -11.202 30.804 1.00 92.94 94 THR A CA 1
ATOM 715 C C . THR A 1 94 ? -34.456 -10.761 29.457 1.00 92.94 94 THR A C 1
ATOM 717 O O . THR A 1 94 ? -34.352 -11.548 28.518 1.00 92.94 94 THR A O 1
ATOM 720 N N . ASN A 1 95 ? -34.098 -9.480 29.329 1.00 93.50 95 ASN A N 1
ATOM 721 C CA . ASN A 1 95 ? -33.452 -8.970 28.118 1.00 93.50 95 ASN A CA 1
ATOM 722 C C . ASN A 1 95 ? -32.045 -9.570 27.963 1.00 93.50 95 ASN A C 1
ATOM 724 O O . ASN A 1 95 ? -31.252 -9.591 28.910 1.00 93.50 95 ASN A O 1
ATOM 728 N N . ALA A 1 96 ? -31.718 -10.031 26.758 1.00 92.44 96 ALA A N 1
ATOM 729 C CA . ALA A 1 96 ? -30.366 -10.424 26.400 1.00 92.44 96 ALA A CA 1
ATOM 730 C C . ALA A 1 96 ? -29.525 -9.163 26.168 1.00 92.44 96 ALA A C 1
ATOM 732 O O . ALA A 1 96 ? -29.853 -8.362 25.301 1.00 92.44 96 ALA A O 1
ATOM 733 N N . LEU A 1 97 ? -28.459 -8.975 26.951 1.00 94.19 97 LEU A N 1
ATOM 734 C CA . LEU A 1 97 ? -27.459 -7.939 26.688 1.00 94.19 97 LEU A CA 1
ATOM 735 C C . LEU A 1 97 ? -26.495 -8.488 25.637 1.00 94.19 97 LEU A C 1
ATOM 737 O O . LEU A 1 97 ? -25.652 -9.329 25.952 1.00 94.19 97 LEU A O 1
ATOM 741 N N . ASN A 1 98 ? -26.694 -8.091 24.387 1.00 93.50 98 ASN A N 1
ATOM 742 C CA . ASN A 1 98 ? -26.083 -8.726 23.221 1.00 93.50 98 ASN A CA 1
ATOM 743 C C . ASN A 1 98 ? -25.388 -7.746 22.267 1.00 93.50 98 ASN A C 1
ATOM 745 O O . ASN A 1 98 ? -24.842 -8.185 21.255 1.00 93.50 98 ASN A O 1
ATOM 749 N N . SER A 1 99 ? -25.368 -6.457 22.607 1.00 96.00 99 SER A N 1
ATOM 750 C CA . SER A 1 99 ? -24.730 -5.423 21.798 1.00 96.00 99 SER A CA 1
ATOM 751 C C . SER A 1 99 ? -23.888 -4.486 22.657 1.00 96.00 99 SER A C 1
ATOM 753 O O . SER A 1 99 ? -24.350 -3.933 23.651 1.00 96.00 99 SER A O 1
ATOM 755 N N . ASN A 1 100 ? -22.647 -4.265 22.254 1.00 97.19 100 ASN A N 1
ATOM 756 C CA . ASN A 1 100 ? -21.741 -3.299 22.839 1.00 97.19 100 ASN A CA 1
ATOM 757 C C . ASN A 1 100 ? -21.787 -1.997 22.044 1.00 97.19 100 ASN A C 1
ATOM 759 O O . ASN A 1 100 ? -21.771 -1.979 20.812 1.00 97.19 100 ASN A O 1
ATOM 763 N N . THR A 1 101 ? -21.831 -0.886 22.770 1.00 97.19 101 THR A N 1
ATOM 764 C CA . THR A 1 101 ? -21.932 0.451 22.180 1.00 97.19 101 THR A CA 1
ATOM 765 C C . THR A 1 101 ? -20.622 1.231 22.277 1.00 97.19 101 THR A C 1
ATOM 767 O O . THR A 1 101 ? -20.566 2.371 21.818 1.00 97.19 101 THR A O 1
ATOM 770 N N . GLY A 1 102 ? -19.573 0.671 22.883 1.00 98.19 102 GLY A N 1
ATOM 771 C CA . GLY A 1 102 ? -18.278 1.338 22.976 1.00 98.19 102 GLY A CA 1
ATOM 772 C C . GLY A 1 102 ? -17.697 1.625 21.591 1.00 98.19 102 GLY A C 1
ATOM 773 O O . GLY A 1 102 ? -17.842 0.808 20.680 1.00 98.19 102 GLY A O 1
ATOM 774 N N . PHE A 1 103 ? -17.075 2.791 21.421 1.00 98.69 103 PHE A N 1
ATOM 775 C CA . PHE A 1 103 ? -16.346 3.110 20.194 1.00 98.69 103 PHE A CA 1
ATOM 776 C C . PHE A 1 103 ? -15.262 4.165 20.419 1.00 98.69 103 PHE A C 1
ATOM 778 O O . PHE A 1 103 ? -15.329 4.944 21.376 1.00 98.69 103 PHE A O 1
ATOM 785 N N . VAL A 1 104 ? -14.310 4.224 19.490 1.00 98.75 104 VAL A N 1
ATOM 786 C CA . VAL A 1 104 ? -13.322 5.301 19.365 1.00 98.75 104 VAL A CA 1
ATOM 787 C C . VAL A 1 104 ? -13.298 5.773 17.912 1.00 98.75 104 VAL A C 1
ATOM 789 O O . VAL A 1 104 ? -13.261 4.950 17.004 1.00 98.75 104 VAL A O 1
ATOM 792 N N . LEU A 1 105 ? -13.323 7.087 17.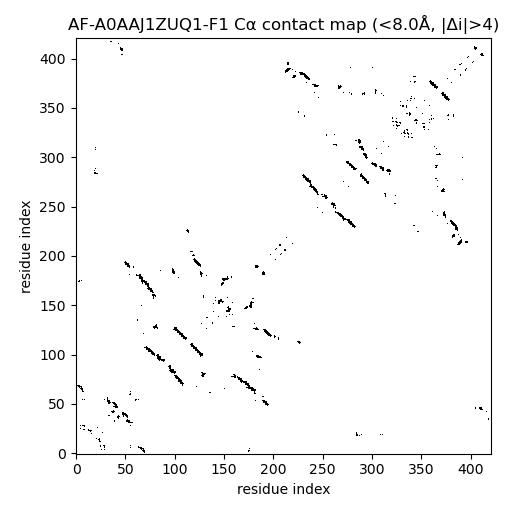693 1.00 98.75 105 LEU A N 1
ATOM 793 C CA . LEU A 1 105 ? -13.122 7.731 16.396 1.00 98.75 105 LEU A CA 1
ATOM 794 C C . LEU A 1 105 ? -11.829 8.542 16.444 1.00 98.75 105 LEU A C 1
ATOM 796 O O . LEU A 1 105 ? -11.677 9.430 17.292 1.00 98.75 105 LEU A O 1
ATOM 800 N N . LEU A 1 106 ? -10.922 8.258 15.519 1.00 98.62 106 LEU A N 1
ATOM 801 C CA . LEU A 1 106 ? -9.630 8.919 15.397 1.00 98.62 106 LEU A CA 1
ATOM 802 C C . LEU A 1 106 ? -9.559 9.740 14.115 1.00 98.62 106 LEU A C 1
ATOM 804 O O . LEU A 1 106 ? -10.095 9.329 13.088 1.00 98.62 106 LEU A O 1
ATOM 808 N N . LYS A 1 107 ? -8.859 10.873 14.181 1.00 98.25 107 LYS A N 1
ATOM 809 C CA . LYS A 1 107 ? -8.412 11.656 13.029 1.00 98.25 107 LYS A CA 1
ATOM 810 C C . LYS A 1 107 ? -6.908 11.481 12.875 1.00 98.25 107 LYS A C 1
ATOM 812 O O . LYS A 1 107 ? -6.160 11.647 13.838 1.00 98.25 107 LYS A O 1
ATOM 817 N N . HIS A 1 108 ? -6.480 11.198 11.660 1.00 97.62 108 HIS A N 1
ATOM 818 C CA . HIS A 1 108 ? -5.095 10.996 11.273 1.00 97.62 108 HIS A CA 1
ATOM 819 C C . HIS A 1 108 ? -4.696 12.048 10.250 1.00 97.62 108 HIS A C 1
ATOM 821 O O . HIS A 1 108 ? -5.489 12.424 9.385 1.00 97.62 108 HIS A O 1
ATOM 827 N N . THR A 1 109 ? -3.452 12.498 10.338 1.00 95.31 109 THR A N 1
ATOM 828 C CA . THR A 1 109 ? -2.876 13.465 9.408 1.00 95.31 109 THR A CA 1
ATOM 829 C C . THR A 1 109 ? -1.426 13.076 9.168 1.00 95.31 109 THR A C 1
ATOM 831 O O . THR A 1 109 ? -0.675 12.879 10.125 1.00 95.31 109 THR A O 1
ATOM 834 N N . THR A 1 110 ? -1.033 12.920 7.906 1.00 91.31 110 THR A N 1
ATOM 835 C CA . THR A 1 110 ? 0.345 12.566 7.544 1.00 91.31 110 THR A CA 1
ATOM 836 C C . THR A 1 110 ? 0.729 13.157 6.195 1.00 91.31 110 THR A C 1
ATOM 838 O O . THR A 1 110 ? -0.130 13.358 5.338 1.00 91.31 110 THR A O 1
ATOM 841 N N . ASP A 1 111 ? 2.013 13.440 6.005 1.00 89.12 111 ASP A N 1
ATOM 842 C CA . ASP A 1 111 ? 2.525 13.967 4.743 1.00 89.12 111 ASP A CA 1
ATOM 843 C C . ASP A 1 111 ? 2.769 12.825 3.753 1.00 89.12 111 ASP A C 1
ATOM 845 O O . ASP A 1 111 ? 3.390 11.816 4.093 1.00 89.12 111 ASP A O 1
ATOM 849 N N . THR A 1 112 ? 2.278 12.982 2.523 1.00 81.56 112 THR A N 1
ATOM 850 C CA . THR A 1 112 ? 2.396 11.966 1.463 1.00 81.56 112 THR A CA 1
ATOM 851 C C . THR A 1 112 ? 3.539 12.244 0.486 1.00 81.56 112 THR A C 1
ATOM 853 O O . THR A 1 112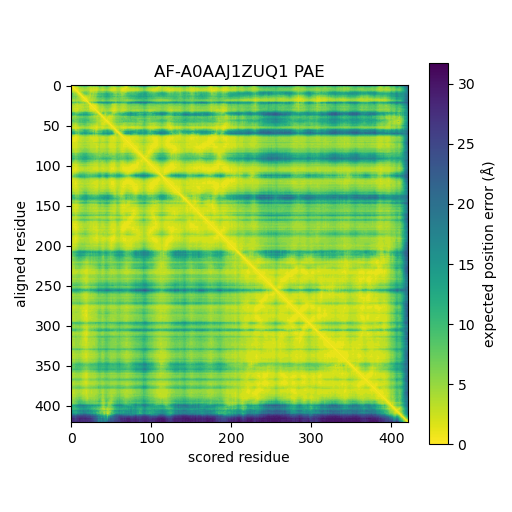 ? 3.934 11.344 -0.246 1.00 81.56 112 THR A O 1
ATOM 856 N N . GLY A 1 113 ? 4.119 13.445 0.505 1.00 77.00 113 GLY A N 1
ATOM 857 C CA . GLY A 1 113 ? 5.141 13.881 -0.456 1.00 77.00 113 GLY A CA 1
ATOM 858 C C . GLY A 1 113 ? 4.785 15.234 -1.070 1.00 77.00 113 GLY A C 1
ATOM 859 O O . GLY A 1 113 ? 3.674 15.714 -0.880 1.00 77.00 113 GLY A O 1
ATOM 860 N N . GLU A 1 114 ? 5.759 15.909 -1.689 1.00 80.12 114 GLU A N 1
ATOM 861 C CA . GLU A 1 114 ? 5.587 17.212 -2.368 1.00 80.12 114 GLU A CA 1
ATOM 862 C C . GLU A 1 114 ? 4.805 18.295 -1.591 1.00 80.12 114 GLU A C 1
ATOM 864 O O . GLU A 1 114 ? 4.121 19.134 -2.171 1.00 80.12 114 GLU A O 1
ATOM 869 N N . GLY A 1 115 ? 4.904 18.310 -0.257 1.00 79.50 115 GLY A N 1
ATOM 870 C CA . GLY A 1 115 ? 4.157 19.261 0.578 1.00 79.50 115 GLY A CA 1
ATOM 871 C C . GLY A 1 115 ? 2.648 18.991 0.643 1.00 79.50 115 GLY A C 1
ATOM 872 O O . GLY A 1 115 ? 1.885 19.881 1.019 1.00 79.50 115 GLY A O 1
ATOM 873 N N . ARG A 1 116 ? 2.215 17.780 0.283 1.00 84.25 116 ARG A N 1
ATOM 874 C CA . ARG A 1 116 ? 0.842 17.295 0.416 1.00 84.25 116 ARG A CA 1
ATOM 875 C C . ARG A 1 116 ? 0.660 16.556 1.730 1.00 84.25 116 ARG A C 1
ATOM 877 O O . ARG A 1 116 ? 1.501 15.752 2.137 1.00 84.25 116 ARG A O 1
ATOM 884 N N . THR A 1 117 ? -0.499 16.771 2.331 1.00 88.25 117 THR A N 1
ATOM 885 C CA . THR A 1 117 ? -0.905 16.141 3.583 1.00 88.25 117 THR A CA 1
ATOM 886 C C . THR A 1 117 ? -2.238 15.439 3.370 1.00 88.25 117 THR A C 1
ATOM 888 O O . THR A 1 117 ? -3.198 16.060 2.917 1.00 88.25 117 THR A O 1
ATOM 891 N N . ILE A 1 118 ? -2.314 14.154 3.711 1.00 91.12 118 ILE A N 1
ATOM 892 C CA . ILE A 1 118 ? -3.566 13.396 3.714 1.00 91.12 118 ILE A CA 1
ATOM 893 C C . ILE A 1 118 ? -4.191 13.434 5.107 1.00 91.12 118 ILE A C 1
ATOM 895 O O . ILE A 1 118 ? -3.506 13.238 6.116 1.00 91.12 118 ILE A O 1
ATOM 899 N N . THR A 1 119 ? -5.501 13.672 5.158 1.00 95.75 119 THR A N 1
ATOM 900 C CA . THR A 1 119 ? -6.305 13.569 6.378 1.00 95.75 119 THR A CA 1
ATOM 901 C C . THR A 1 119 ? -7.338 12.471 6.208 1.00 95.75 119 THR A C 1
ATOM 903 O O . THR A 1 119 ? -8.132 12.504 5.276 1.00 95.75 119 THR A O 1
ATOM 906 N N . PHE A 1 120 ? -7.342 11.509 7.122 1.00 97.00 120 PHE A N 1
ATOM 907 C CA . PHE A 1 120 ? -8.304 10.411 7.130 1.00 97.00 120 PHE A CA 1
ATOM 908 C C . PHE A 1 120 ? -8.700 10.071 8.565 1.00 97.00 120 PHE A C 1
ATOM 910 O O . PHE A 1 120 ? -8.095 10.536 9.529 1.00 97.00 120 PHE A O 1
ATOM 917 N N . TYR A 1 121 ? -9.732 9.260 8.715 1.00 98.19 121 TYR A N 1
ATOM 918 C CA . TYR A 1 121 ? -10.334 8.895 9.983 1.00 98.19 121 TYR A CA 1
ATOM 919 C C . TYR A 1 121 ? -10.361 7.382 10.113 1.00 98.19 121 TYR A C 1
ATOM 921 O O . TYR A 1 121 ? -10.448 6.676 9.110 1.00 98.19 121 TYR A O 1
ATOM 929 N N . SER A 1 122 ? -10.293 6.887 11.347 1.00 98.31 122 SER A N 1
ATOM 930 C CA . SER A 1 122 ? -10.584 5.485 11.638 1.00 98.31 122 SER A CA 1
ATOM 931 C C . SER A 1 122 ? -11.589 5.354 12.774 1.00 98.31 122 SER A C 1
ATOM 933 O O . SER A 1 122 ? -11.487 6.049 13.791 1.00 98.31 122 SER A O 1
ATOM 935 N N . LEU A 1 123 ? -12.579 4.483 12.587 1.00 98.50 123 LEU A N 1
ATOM 936 C CA . LEU A 1 123 ? -13.667 4.247 13.533 1.00 98.50 123 LEU A CA 1
ATOM 937 C C . LEU A 1 123 ? -13.637 2.792 14.001 1.00 98.50 123 LEU A C 1
ATOM 939 O O . LEU A 1 123 ? -13.677 1.874 13.191 1.00 98.50 123 LEU A O 1
ATOM 943 N N . TYR A 1 124 ? -13.580 2.597 15.317 1.00 98.44 124 TYR A N 1
ATOM 944 C CA . TYR A 1 124 ? -13.526 1.292 15.977 1.00 98.44 124 TYR A CA 1
ATOM 945 C C . TYR A 1 124 ? -14.802 1.138 16.796 1.00 98.44 124 TYR A C 1
ATOM 947 O O . TYR A 1 124 ? -14.938 1.803 17.824 1.00 98.44 124 TYR A O 1
ATOM 955 N N . MET A 1 125 ? -15.746 0.311 16.354 1.00 98.00 125 MET A N 1
ATOM 956 C CA . MET A 1 125 ? -17.057 0.151 16.995 1.00 98.00 125 MET A CA 1
ATOM 957 C C . MET A 1 125 ? -17.220 -1.212 17.661 1.00 98.00 125 MET A C 1
ATOM 959 O O . MET A 1 125 ? -16.458 -2.144 17.426 1.00 98.00 125 MET A O 1
ATOM 963 N N . HIS A 1 126 ? -18.263 -1.324 18.484 1.00 96.25 126 HIS A N 1
ATOM 964 C CA . HIS A 1 126 ? -18.576 -2.522 19.264 1.00 96.25 126 HIS A CA 1
ATOM 965 C C . HIS A 1 126 ? -17.456 -2.899 20.236 1.00 96.25 126 HIS A C 1
ATOM 967 O O . HIS A 1 126 ? -17.260 -4.070 20.539 1.00 96.25 126 HIS A O 1
ATOM 973 N N . LEU A 1 127 ? -16.738 -1.904 20.766 1.00 97.50 127 LEU A N 1
ATOM 974 C CA . LEU A 1 127 ? -15.744 -2.124 21.813 1.00 97.50 127 LEU A CA 1
ATOM 975 C C . LEU A 1 127 ? -16.427 -2.615 23.092 1.00 97.50 127 LEU A C 1
ATOM 977 O O . LEU A 1 127 ? -17.481 -2.100 23.484 1.00 97.50 127 LEU A O 1
ATOM 981 N N . LEU A 1 128 ? -15.810 -3.610 23.727 1.00 96.25 128 LEU A N 1
ATOM 982 C CA . LEU A 1 128 ? -16.319 -4.289 24.913 1.00 96.25 128 LEU A CA 1
ATOM 983 C C . LEU A 1 128 ? -16.602 -3.303 26.060 1.00 96.25 128 LEU A C 1
ATOM 985 O O . LEU A 1 128 ? -15.860 -2.348 26.287 1.00 96.25 128 LEU A O 1
ATOM 989 N N . ASP A 1 129 ? -17.695 -3.538 26.784 1.00 96.69 129 ASP A N 1
ATOM 990 C CA . ASP A 1 129 ? -18.082 -2.742 27.950 1.00 96.69 129 ASP A CA 1
ATOM 991 C C . ASP A 1 129 ? -17.183 -3.019 29.167 1.00 96.69 129 ASP A C 1
ATOM 993 O O . ASP A 1 129 ? -16.455 -4.011 29.211 1.00 96.69 129 ASP A O 1
ATOM 997 N N . ILE A 1 130 ? -17.242 -2.151 30.180 1.00 95.25 130 ILE A N 1
ATOM 998 C CA . ILE A 1 130 ? -16.392 -2.256 31.377 1.00 95.25 130 ILE A CA 1
ATOM 999 C C . ILE A 1 130 ? -16.586 -3.586 32.109 1.00 95.25 130 ILE A C 1
ATOM 1001 O O . ILE A 1 130 ? -15.592 -4.198 32.508 1.00 95.25 130 ILE A O 1
ATOM 1005 N N . VAL A 1 131 ? -17.828 -4.051 32.281 1.00 94.69 131 VAL A N 1
ATOM 1006 C CA . VAL A 1 131 ? -18.100 -5.329 32.962 1.00 94.69 131 VAL A CA 1
ATOM 1007 C C . VAL A 1 131 ? -17.506 -6.492 32.167 1.00 94.69 131 VAL A C 1
ATOM 1009 O O . VAL A 1 131 ? -16.827 -7.347 32.742 1.00 94.69 131 VAL A O 1
ATOM 1012 N N . GLY A 1 132 ? -17.690 -6.498 30.845 1.00 93.56 132 GLY A N 1
ATOM 1013 C CA . GLY A 1 132 ? -17.067 -7.476 29.953 1.00 93.56 132 GLY A CA 1
ATOM 1014 C C . GLY A 1 132 ? -15.537 -7.462 30.033 1.00 93.56 132 GLY A C 1
ATOM 1015 O O . GLY A 1 132 ? -14.914 -8.512 30.202 1.00 93.56 132 GLY A O 1
ATOM 1016 N N . MET A 1 133 ? -14.922 -6.277 29.985 1.00 93.00 133 MET A N 1
ATOM 1017 C CA . MET A 1 133 ? -13.467 -6.113 30.062 1.00 93.00 133 MET A CA 1
ATOM 1018 C C . MET A 1 133 ? -12.883 -6.618 31.387 1.00 93.00 133 MET A C 1
ATOM 1020 O O . MET A 1 133 ? -11.832 -7.261 31.380 1.00 93.00 133 MET A O 1
ATOM 1024 N N . GLN A 1 134 ? -13.557 -6.370 32.514 1.00 91.44 134 GLN A N 1
ATOM 1025 C CA . GLN A 1 134 ? -13.147 -6.861 33.837 1.00 91.44 134 GLN A CA 1
ATOM 1026 C C . GLN A 1 134 ? -13.195 -8.392 33.942 1.00 91.44 134 GLN A C 1
ATOM 1028 O O . GLN A 1 134 ? -12.384 -8.983 34.654 1.00 91.44 134 GLN A O 1
ATOM 1033 N N . GLY A 1 135 ? -14.130 -9.034 33.234 1.00 90.00 135 GLY A N 1
ATOM 1034 C CA . GLY A 1 135 ? -14.225 -10.493 33.162 1.00 90.00 135 GLY A CA 1
ATOM 1035 C C . GLY A 1 135 ? -13.208 -11.141 32.217 1.00 90.00 135 GLY A C 1
ATOM 1036 O O . GLY A 1 135 ? -12.912 -12.327 32.364 1.00 90.00 135 GLY A O 1
ATOM 1037 N N . LEU A 1 136 ? -12.672 -10.385 31.254 1.00 88.62 136 LEU A N 1
ATOM 1038 C CA . LEU A 1 136 ? -11.810 -10.909 30.193 1.00 88.62 136 LEU A CA 1
ATOM 1039 C C . LEU A 1 136 ? -10.314 -10.812 30.521 1.00 88.62 136 LEU A C 1
ATOM 1041 O O . LEU A 1 136 ? -9.577 -11.787 30.330 1.00 88.62 136 LEU A O 1
ATOM 1045 N N . VAL A 1 137 ? -9.865 -9.648 31.004 1.00 86.19 137 VAL A N 1
ATOM 1046 C CA . VAL A 1 137 ? -8.455 -9.378 31.328 1.00 86.19 137 VAL A CA 1
ATOM 1047 C C . VAL A 1 137 ? -8.320 -8.571 32.629 1.00 86.19 137 VAL A C 1
ATOM 1049 O O . VAL A 1 137 ? -9.170 -7.724 32.917 1.00 86.19 137 VAL A O 1
ATOM 1052 N N . PRO A 1 138 ? -7.247 -8.777 33.419 1.00 84.56 138 PRO A N 1
ATOM 1053 C CA . PRO A 1 138 ? -6.966 -7.939 34.582 1.00 84.56 138 PRO A CA 1
ATOM 1054 C C . PRO A 1 138 ? -6.797 -6.468 34.182 1.00 84.56 138 PRO A C 1
ATOM 1056 O O . PRO A 1 138 ? -5.972 -6.144 33.329 1.00 84.56 138 PRO A O 1
ATOM 1059 N N . GLN A 1 139 ? -7.556 -5.577 34.817 1.00 78.56 139 GLN A N 1
ATOM 1060 C CA . GLN A 1 139 ? -7.488 -4.140 34.549 1.00 78.56 139 GLN A CA 1
ATOM 1061 C C . GLN A 1 139 ? -6.489 -3.449 35.479 1.00 78.56 139 GLN A C 1
ATOM 1063 O O . GLN A 1 139 ? -6.415 -3.756 36.673 1.00 78.56 139 GLN A O 1
ATOM 1068 N N . LEU A 1 140 ? -5.741 -2.482 34.941 1.00 80.81 140 LEU A N 1
ATOM 1069 C CA . LEU A 1 140 ? -4.907 -1.602 35.757 1.00 80.81 140 LEU A CA 1
ATOM 1070 C C . LEU A 1 140 ? -5.779 -0.737 36.666 1.00 80.81 140 LEU A C 1
ATOM 1072 O O . LEU A 1 140 ? -6.862 -0.291 36.283 1.00 80.81 140 LEU A O 1
ATOM 1076 N N . GLN A 1 141 ? -5.267 -0.431 37.858 1.00 77.94 141 GLN A N 1
ATOM 1077 C CA . GLN A 1 141 ? -5.885 0.598 38.686 1.00 77.94 141 GLN A CA 1
ATOM 1078 C C . GLN A 1 141 ? -5.804 1.955 37.964 1.00 77.94 141 GLN A C 1
ATOM 1080 O O . GLN A 1 141 ? -4.779 2.246 37.342 1.00 77.94 141 GLN A O 1
ATOM 1085 N N . PRO A 1 142 ? -6.813 2.841 38.083 1.00 76.06 142 PRO A N 1
ATOM 1086 C CA . PRO A 1 142 ? -6.805 4.140 37.402 1.00 76.06 142 PRO A CA 1
ATOM 1087 C C . PRO A 1 142 ? -5.595 5.034 37.720 1.00 76.06 142 PRO A C 1
ATOM 1089 O O . PRO A 1 142 ? -5.287 5.941 36.952 1.00 76.06 142 PRO A O 1
ATOM 1092 N N . SER A 1 143 ? -4.919 4.807 38.852 1.00 81.25 143 SER A N 1
ATOM 1093 C CA . SER A 1 143 ? -3.681 5.496 39.245 1.00 81.25 143 SER A CA 1
ATOM 1094 C C . SER A 1 143 ? -2.428 4.990 38.519 1.00 81.25 143 SER A C 1
ATOM 1096 O O . SER A 1 143 ? -1.416 5.684 38.508 1.00 81.25 143 SER A O 1
ATOM 1098 N N . GLN A 1 144 ? -2.489 3.793 37.936 1.00 86.19 144 GLN A N 1
ATOM 1099 C CA . GLN A 1 144 ? -1.407 3.129 37.202 1.00 86.19 144 GLN A CA 1
ATOM 1100 C C . GLN A 1 144 ? -1.630 3.172 35.684 1.00 86.19 144 GLN A C 1
ATOM 1102 O O . GLN A 1 144 ? -0.718 2.867 34.918 1.00 86.19 144 GLN A O 1
ATOM 1107 N N . ALA A 1 145 ? -2.840 3.533 35.253 1.00 88.62 145 ALA A N 1
ATOM 1108 C CA . ALA A 1 145 ? -3.190 3.640 33.850 1.00 88.62 145 ALA A CA 1
ATOM 1109 C C . ALA A 1 145 ? -2.473 4.831 33.181 1.00 88.62 145 ALA A C 1
ATOM 1111 O O . ALA A 1 145 ? -2.382 5.912 33.775 1.00 88.62 145 ALA A O 1
ATOM 1112 N N . PRO A 1 146 ? -2.009 4.677 31.929 1.00 90.94 146 PRO A N 1
ATOM 1113 C CA . PRO A 1 146 ? -1.494 5.783 31.131 1.00 90.94 146 PRO A CA 1
ATOM 1114 C C . PRO A 1 146 ? -2.508 6.927 31.038 1.00 90.94 146 PRO A C 1
ATOM 1116 O O . PRO A 1 146 ? -3.701 6.706 30.826 1.00 90.94 146 PRO A O 1
ATOM 1119 N N . GLN A 1 147 ? -2.038 8.169 31.156 1.00 85.12 147 GLN A N 1
ATOM 1120 C CA . GLN A 1 147 ? -2.923 9.335 31.094 1.00 85.12 147 GLN A CA 1
ATOM 1121 C C . GLN A 1 147 ? -3.479 9.569 29.678 1.00 85.12 147 GLN A C 1
ATOM 1123 O O . GLN A 1 147 ? -4.647 9.931 29.536 1.00 85.12 147 GLN A O 1
ATOM 1128 N N . ASN A 1 148 ? -2.651 9.353 28.649 1.00 84.19 148 ASN A N 1
ATOM 1129 C CA . ASN A 1 148 ? -2.9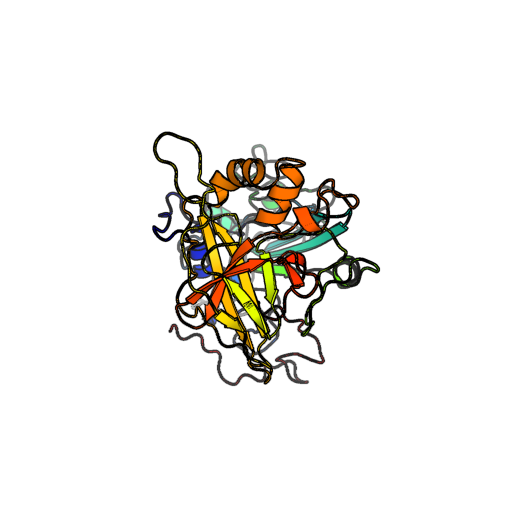88 9.651 27.255 1.00 84.19 148 ASN A CA 1
ATOM 1130 C C . ASN A 1 148 ? -3.262 8.376 26.454 1.00 84.19 148 ASN A C 1
ATOM 1132 O O . ASN A 1 148 ? -4.397 8.151 26.047 1.00 84.19 148 ASN A O 1
ATOM 1136 N N . SER A 1 149 ? -2.248 7.535 26.263 1.00 93.81 149 SER A N 1
ATOM 1137 C CA . SER A 1 149 ? -2.321 6.302 25.475 1.00 93.81 149 SER A CA 1
ATOM 1138 C C . SER A 1 149 ? -1.083 5.431 25.747 1.00 93.81 149 SER A C 1
ATOM 1140 O O . SER A 1 149 ? -0.138 5.892 26.398 1.00 93.81 149 SER A O 1
ATOM 1142 N N . SER A 1 150 ? -1.108 4.159 25.338 1.00 94.88 150 SER A N 1
ATOM 1143 C CA . SER A 1 150 ? 0.027 3.234 25.466 1.00 94.88 150 SER A CA 1
ATOM 1144 C C . SER A 1 150 ? -0.168 1.982 24.604 1.00 94.88 150 SER A C 1
ATOM 1146 O O . SER A 1 150 ? -1.300 1.498 24.495 1.00 94.88 150 SER A O 1
ATOM 1148 N N . PRO A 1 151 ? 0.913 1.364 24.090 1.00 93.81 151 PRO A N 1
ATOM 1149 C CA . PRO A 1 151 ? 0.831 0.075 23.401 1.00 93.81 151 PRO A CA 1
ATOM 1150 C C . PRO A 1 151 ? 0.567 -1.094 24.358 1.00 93.81 151 PRO A C 1
ATOM 1152 O O . PRO A 1 151 ? 0.142 -2.170 23.929 1.00 93.81 151 PRO A O 1
ATOM 1155 N N . ASN A 1 152 ? 0.803 -0.899 25.656 1.00 91.75 152 ASN A N 1
ATOM 1156 C CA . ASN A 1 152 ? 0.829 -1.979 26.643 1.00 91.75 152 ASN A CA 1
ATOM 1157 C C . ASN A 1 152 ? -0.369 -1.971 27.599 1.00 91.75 152 ASN A C 1
ATOM 1159 O O . ASN A 1 152 ? -0.519 -2.908 28.378 1.00 91.75 152 ASN A O 1
ATOM 1163 N N . ALA A 1 153 ? -1.192 -0.920 27.582 1.00 93.12 153 ALA A N 1
ATOM 1164 C CA . ALA A 1 153 ? -2.361 -0.814 28.446 1.00 93.12 153 ALA A CA 1
ATOM 1165 C C . ALA A 1 153 ? -3.366 0.213 27.923 1.00 93.12 153 ALA A C 1
ATOM 1167 O O . ALA A 1 153 ? -2.979 1.203 27.299 1.00 93.12 153 ALA A O 1
ATOM 1168 N N . LEU A 1 154 ? -4.638 0.030 28.280 1.00 94.56 154 LEU A N 1
ATOM 1169 C CA . LEU A 1 154 ? -5.669 1.033 28.039 1.00 94.56 154 LEU A CA 1
ATOM 1170 C C . LEU A 1 154 ? -5.397 2.312 28.846 1.00 94.56 154 LEU A C 1
ATOM 1172 O O . LEU A 1 154 ? -5.057 2.237 30.034 1.00 94.56 154 LEU A O 1
ATOM 1176 N N . PRO A 1 155 ? -5.568 3.496 28.239 1.00 94.31 155 PRO A N 1
ATOM 1177 C CA . PRO A 1 155 ? -5.458 4.753 28.952 1.00 94.31 155 PRO A CA 1
ATOM 1178 C C . PRO A 1 155 ? -6.638 4.980 29.896 1.00 94.31 155 PRO A C 1
ATOM 1180 O O . PRO A 1 155 ? -7.737 4.461 29.705 1.00 94.31 155 PRO A O 1
ATOM 1183 N N . LYS A 1 156 ? -6.433 5.845 30.890 1.00 93.00 156 LYS A N 1
ATOM 1184 C CA . LYS A 1 156 ? -7.410 6.141 31.947 1.00 93.00 156 LYS A CA 1
ATOM 1185 C C . LYS A 1 156 ? -8.800 6.528 31.422 1.00 93.00 156 LYS A C 1
ATOM 1187 O O . LYS A 1 156 ? -9.799 6.176 32.039 1.00 93.00 156 LYS A O 1
ATOM 1192 N N . TRP A 1 157 ? -8.874 7.237 30.296 1.00 93.62 157 TRP A N 1
ATOM 1193 C CA . TRP A 1 157 ? -10.138 7.683 29.697 1.00 93.62 157 TRP A CA 1
ATOM 1194 C C . TRP A 1 157 ? -10.926 6.566 28.989 1.00 93.62 157 TRP A C 1
ATOM 1196 O O . TRP A 1 157 ? -12.093 6.773 28.678 1.00 93.62 157 TRP A O 1
ATOM 1206 N N . LEU A 1 158 ? -10.318 5.392 28.780 1.00 95.12 158 LEU A N 1
ATOM 1207 C CA . LEU A 1 158 ? -10.974 4.180 28.273 1.00 95.12 158 LEU A CA 1
ATOM 1208 C C . LEU A 1 158 ? -11.344 3.180 29.382 1.00 95.12 158 LEU A C 1
ATOM 1210 O O . LEU A 1 158 ? -11.913 2.131 29.100 1.00 95.12 158 LEU A O 1
ATOM 1214 N N . LEU A 1 159 ? -11.038 3.499 30.644 1.00 93.06 159 LEU A N 1
ATOM 1215 C CA . LEU A 1 159 ? -11.273 2.627 31.802 1.00 93.06 159 LEU A CA 1
ATOM 1216 C C . LEU A 1 159 ? -12.458 3.065 32.677 1.00 93.06 159 LEU A C 1
ATOM 1218 O O . LEU A 1 159 ? -12.706 2.456 33.717 1.00 93.06 159 LEU A O 1
ATOM 1222 N N . ALA A 1 160 ? -13.172 4.125 32.296 1.00 91.69 160 ALA A N 1
ATOM 1223 C CA . ALA A 1 160 ? -14.298 4.670 33.049 1.00 91.69 160 ALA A CA 1
ATOM 1224 C C . ALA A 1 160 ? -15.485 4.943 32.124 1.00 91.69 160 ALA A C 1
ATOM 1226 O O . ALA A 1 160 ? -15.291 5.365 30.985 1.00 91.69 160 ALA A O 1
ATOM 1227 N N . GLU A 1 161 ? -16.700 4.695 32.622 1.00 95.44 161 GLU A N 1
ATOM 1228 C CA . GLU A 1 161 ? -17.935 4.925 31.873 1.00 95.44 161 GLU A CA 1
ATOM 1229 C C . GLU A 1 161 ? -18.044 6.395 31.469 1.00 95.44 161 GLU A C 1
ATOM 1231 O O . GLU A 1 161 ? -17.714 7.300 32.241 1.00 95.44 161 GLU A O 1
ATOM 1236 N N . THR A 1 162 ? -18.529 6.627 30.253 1.00 96.38 162 THR A N 1
ATOM 1237 C CA . THR A 1 162 ? -18.856 7.963 29.773 1.00 96.38 162 THR A CA 1
ATOM 1238 C C . THR A 1 162 ? -20.362 8.197 29.806 1.00 96.38 162 THR A C 1
ATOM 1240 O O . THR A 1 162 ? -21.153 7.328 29.444 1.00 96.38 162 THR A O 1
ATOM 1243 N N . GLU A 1 163 ? -20.777 9.419 30.140 1.00 91.56 163 GLU A N 1
ATOM 1244 C CA . GLU A 1 163 ? -22.167 9.861 29.982 1.00 91.56 163 GLU A CA 1
ATOM 1245 C C . GLU A 1 163 ? -22.454 10.140 28.496 1.00 91.56 163 GLU A C 1
ATOM 1247 O O . GLU A 1 163 ? -22.438 11.277 28.027 1.00 91.56 163 GLU A O 1
ATOM 1252 N N . GLY A 1 164 ? -22.628 9.075 27.710 1.00 94.44 164 GLY A N 1
ATOM 1253 C CA . GLY A 1 164 ? -22.820 9.165 26.262 1.00 94.44 164 GLY A CA 1
ATOM 1254 C C . GLY A 1 164 ? -21.517 9.386 25.486 1.00 94.44 164 GLY A C 1
ATOM 1255 O O . GLY A 1 164 ? -20.456 8.904 25.883 1.00 94.44 164 GLY A O 1
ATOM 1256 N N . VAL A 1 165 ? -21.611 10.057 24.335 1.00 97.88 165 VAL A N 1
ATOM 1257 C CA . VAL A 1 165 ? -20.459 10.345 23.464 1.00 97.88 165 VAL A CA 1
ATOM 1258 C C . VAL A 1 165 ? -19.681 11.533 24.011 1.00 97.88 165 VAL A C 1
ATOM 1260 O O . VAL A 1 165 ? -20.259 12.581 24.285 1.00 97.88 165 VAL A O 1
ATOM 1263 N N . GLN A 1 166 ? -18.367 11.379 24.134 1.00 97.94 166 GLN A N 1
ATOM 1264 C CA . GLN A 1 166 ? -17.470 12.412 24.636 1.00 97.94 166 GLN A CA 1
ATOM 1265 C C . GLN A 1 166 ? -16.538 12.903 23.526 1.00 97.94 166 GLN A C 1
ATOM 1267 O O . GLN A 1 166 ? -16.032 12.082 22.755 1.00 97.94 166 GLN A O 1
ATOM 1272 N N . PRO A 1 167 ? -16.259 14.216 23.443 1.00 97.56 167 PRO A N 1
ATOM 1273 C CA . PRO A 1 167 ? -15.235 14.728 22.546 1.00 97.56 167 PRO A CA 1
ATOM 1274 C C . PRO A 1 167 ? -13.850 14.280 23.025 1.00 97.56 167 PRO A C 1
ATOM 1276 O O . PRO A 1 167 ? -13.576 14.196 24.230 1.00 97.56 167 PRO A O 1
ATOM 1279 N N . GLY A 1 168 ? -12.934 14.024 22.094 1.00 94.56 168 GLY A N 1
ATOM 1280 C CA . GLY A 1 168 ? -11.578 13.625 22.469 1.00 94.56 168 GLY A CA 1
ATOM 1281 C C . GLY A 1 168 ? -10.778 14.751 23.132 1.00 94.56 168 GLY A C 1
ATOM 1282 O O . GLY A 1 168 ? -10.034 14.492 24.083 1.00 94.56 168 GLY A O 1
ATOM 1283 N N . GLY A 1 169 ? -10.997 16.009 22.737 1.00 93.75 169 GLY A N 1
ATOM 1284 C CA . GLY A 1 169 ? -10.272 17.163 23.277 1.00 93.75 169 GLY A CA 1
ATOM 1285 C C . GLY A 1 169 ? -8.808 17.148 22.832 1.00 93.75 169 GLY A C 1
ATOM 1286 O O . GLY A 1 169 ? -8.531 17.031 21.649 1.00 93.75 169 GLY A O 1
ATOM 1287 N N . SER A 1 170 ? -7.860 17.238 23.769 1.00 93.75 170 SER A N 1
ATOM 1288 C CA . SER A 1 170 ? -6.415 17.181 23.480 1.00 93.75 170 SER A CA 1
ATOM 1289 C C . SER A 1 170 ? -5.821 15.764 23.490 1.00 93.75 170 SER A C 1
ATOM 1291 O O . SER A 1 170 ? -4.598 15.608 23.495 1.00 93.75 170 SER A O 1
ATOM 1293 N N . LYS A 1 171 ? -6.661 14.722 23.552 1.00 96.00 171 LYS A N 1
ATOM 1294 C CA . LYS A 1 171 ? -6.203 13.328 23.611 1.00 96.00 171 LYS A CA 1
ATOM 1295 C C . LYS A 1 171 ? -5.583 12.917 22.280 1.00 96.00 171 LYS A C 1
ATOM 1297 O O . LYS A 1 171 ? -6.170 13.125 21.219 1.00 96.00 171 LYS A O 1
ATOM 1302 N N . LYS A 1 172 ? -4.429 12.266 22.371 1.00 96.12 172 LYS A N 1
ATOM 1303 C CA . LYS A 1 172 ? -3.704 11.691 21.241 1.00 96.12 172 LYS A CA 1
ATOM 1304 C C . LYS A 1 172 ? -3.469 10.213 21.480 1.00 96.12 172 LYS A C 1
ATOM 1306 O O . LYS A 1 172 ? -3.365 9.787 22.631 1.00 96.12 172 LYS A O 1
ATOM 1311 N N . VAL A 1 173 ? -3.380 9.478 20.387 1.00 97.12 173 VAL A N 1
ATOM 1312 C CA . VAL A 1 173 ? -2.986 8.074 20.356 1.00 97.12 173 VAL A CA 1
ATOM 1313 C C . VAL A 1 173 ? -1.861 7.910 19.347 1.00 97.12 173 VAL A C 1
ATOM 1315 O O . VAL A 1 173 ? -1.782 8.650 18.366 1.00 97.12 173 VAL A O 1
ATOM 1318 N N . TYR A 1 174 ? -0.994 6.943 19.594 1.00 96.44 174 TYR A N 1
ATOM 1319 C CA . TYR A 1 174 ? 0.073 6.553 18.691 1.00 96.44 174 TYR A CA 1
ATOM 1320 C C . TYR A 1 174 ? -0.246 5.196 18.080 1.00 96.44 174 TYR A C 1
ATOM 1322 O O . TYR A 1 174 ? -0.978 4.379 18.645 1.00 96.44 174 TYR A O 1
ATOM 1330 N N . ARG A 1 175 ? 0.315 4.944 16.904 1.00 96.06 175 ARG A N 1
ATOM 1331 C CA . ARG A 1 175 ? 0.182 3.682 16.192 1.00 96.06 175 ARG A CA 1
ATOM 1332 C C . ARG A 1 175 ? 0.538 2.516 17.117 1.00 96.06 175 ARG A C 1
ATOM 1334 O O . ARG A 1 175 ? 1.623 2.490 17.695 1.00 96.06 175 ARG A O 1
ATOM 1341 N N . LYS A 1 176 ? -0.357 1.524 17.178 1.00 95.38 176 LYS A N 1
ATOM 1342 C CA . LYS A 1 176 ? -0.348 0.333 18.053 1.00 95.38 176 LYS A CA 1
ATOM 1343 C C . LYS A 1 176 ? -0.794 0.542 19.506 1.00 95.38 176 LYS A C 1
ATOM 1345 O O . LYS A 1 176 ? -0.832 -0.447 20.249 1.00 95.38 176 LYS A O 1
ATOM 1350 N N . ASP A 1 177 ? -1.175 1.753 19.908 1.00 97.19 177 ASP A N 1
ATOM 1351 C CA . ASP A 1 177 ? -1.764 1.987 21.231 1.00 97.19 177 ASP A CA 1
ATOM 1352 C C . ASP A 1 177 ? -3.092 1.244 21.395 1.00 97.19 177 ASP A C 1
ATOM 1354 O O . ASP A 1 177 ? -3.872 1.147 20.449 1.00 97.19 177 ASP A O 1
ATOM 1358 N N . GLN A 1 178 ? -3.354 0.721 22.595 1.00 96.88 178 GLN A N 1
ATOM 1359 C CA . GLN A 1 178 ? -4.582 -0.020 22.888 1.00 96.88 178 GLN A CA 1
ATOM 1360 C C . GLN A 1 178 ? -5.791 0.920 22.973 1.00 96.88 178 GLN A C 1
ATOM 1362 O O . GLN A 1 178 ? -5.761 1.929 23.682 1.00 96.88 178 GLN A O 1
ATOM 1367 N N . LEU A 1 179 ? -6.872 0.543 22.290 1.00 97.56 179 LEU A N 1
ATOM 1368 C CA . LEU A 1 179 ? -8.136 1.281 22.218 1.00 97.56 179 LEU A CA 1
ATOM 1369 C C . LEU A 1 179 ? -9.311 0.539 22.865 1.00 97.56 179 LEU A C 1
ATOM 1371 O O . LEU A 1 179 ? -10.333 1.152 23.162 1.00 97.56 179 LEU A O 1
ATOM 1375 N N . GLY A 1 180 ? -9.189 -0.767 23.087 1.00 95.81 180 GLY A N 1
ATOM 1376 C CA . GLY A 1 180 ? -10.225 -1.567 23.730 1.00 95.81 180 GLY A CA 1
ATOM 1377 C C . GLY A 1 180 ? -10.048 -3.051 23.457 1.00 95.81 180 GLY A C 1
ATOM 1378 O O . GLY A 1 180 ? -8.974 -3.500 23.064 1.00 95.81 180 GLY A O 1
ATOM 1379 N N . TYR A 1 181 ? -11.132 -3.796 23.637 1.00 95.62 181 TYR A N 1
ATOM 1380 C CA . TYR A 1 181 ? -11.233 -5.213 23.302 1.00 95.62 181 TYR A CA 1
ATOM 1381 C C . TYR A 1 181 ? -12.469 -5.441 22.440 1.00 95.62 181 TYR A C 1
ATOM 1383 O O . TYR A 1 181 ? -13.412 -4.645 22.475 1.00 95.62 181 TYR A O 1
ATOM 1391 N N . VAL A 1 182 ? -12.459 -6.528 21.674 1.00 94.88 182 VAL A N 1
ATOM 1392 C CA . VAL A 1 182 ? -13.578 -6.904 20.807 1.00 94.88 182 VAL A CA 1
ATOM 1393 C C . VAL A 1 182 ? -14.817 -7.182 21.654 1.00 94.88 182 VAL A C 1
ATOM 1395 O O . VAL A 1 182 ? -14.790 -8.028 22.550 1.00 94.88 182 VAL A O 1
ATOM 1398 N N . GLY A 1 183 ? -15.894 -6.451 21.385 1.00 94.62 183 GLY A N 1
ATOM 1399 C CA . GLY A 1 183 ? -17.207 -6.698 21.963 1.00 94.62 183 GLY A CA 1
ATOM 1400 C C . GLY A 1 183 ? -18.110 -7.440 20.988 1.00 94.62 183 GLY A C 1
ATOM 1401 O O . GLY A 1 183 ? -17.664 -8.294 20.220 1.00 94.62 183 GLY A O 1
ATOM 1402 N N . LYS A 1 184 ? -19.408 -7.158 21.076 1.00 92.69 184 LYS A N 1
ATOM 1403 C CA . LYS A 1 184 ? -20.444 -7.843 20.308 1.00 92.69 184 LYS A CA 1
ATOM 1404 C C . LYS A 1 184 ? -21.429 -6.882 19.673 1.00 92.69 184 LYS A C 1
ATOM 1406 O O . LYS A 1 184 ? -21.683 -5.805 20.209 1.00 92.69 184 LYS A O 1
ATOM 1411 N N . TYR A 1 185 ? -22.076 -7.325 18.608 1.00 92.56 185 TYR A N 1
ATOM 1412 C CA . TYR A 1 185 ? -23.273 -6.699 18.068 1.00 92.56 185 TYR A CA 1
ATOM 1413 C C . TYR A 1 185 ? -24.261 -7.777 17.634 1.00 92.56 185 TYR A C 1
ATOM 1415 O O . TYR A 1 185 ? -23.878 -8.721 16.950 1.00 92.56 185 TYR A O 1
ATOM 1423 N N . HIS A 1 186 ? -25.510 -7.688 18.100 1.00 90.62 186 HIS A N 1
ATOM 1424 C CA . HIS A 1 186 ? -26.542 -8.713 17.875 1.00 90.62 186 HIS A CA 1
ATOM 1425 C C . HIS A 1 186 ? -26.059 -10.142 18.179 1.00 90.62 186 HIS A C 1
ATOM 1427 O O . HIS A 1 186 ? -26.350 -11.092 17.458 1.00 90.62 186 HIS A O 1
ATOM 1433 N N . ASN A 1 187 ? -25.332 -10.292 19.292 1.00 89.12 187 ASN A N 1
ATOM 1434 C CA . ASN A 1 187 ? -24.742 -11.546 19.769 1.00 89.12 187 ASN A CA 1
ATOM 1435 C C . ASN A 1 187 ? -23.582 -12.109 18.917 1.00 89.12 187 ASN A C 1
ATOM 1437 O O . ASN A 1 187 ? -23.040 -13.159 19.268 1.00 89.12 187 ASN A O 1
ATOM 1441 N N . GLU A 1 188 ? -23.141 -11.409 17.873 1.00 89.44 188 GLU A N 1
ATOM 1442 C CA . GLU A 1 188 ? -21.931 -11.747 17.121 1.00 89.44 188 GLU A CA 1
ATOM 1443 C C . GLU A 1 188 ? -20.720 -11.012 17.697 1.00 89.44 188 GLU A C 1
ATOM 1445 O O . GLU A 1 188 ? -20.762 -9.800 17.889 1.00 89.44 188 GLU A O 1
ATOM 1450 N N . THR A 1 189 ? -19.636 -11.735 17.986 1.00 91.38 189 THR A N 1
ATOM 1451 C CA . THR A 1 189 ? -18.382 -11.135 18.462 1.00 91.38 189 THR A CA 1
ATOM 1452 C C . THR A 1 189 ? -17.568 -10.640 17.276 1.00 91.38 189 THR A C 1
ATOM 1454 O O . THR A 1 189 ? -17.024 -11.466 16.550 1.00 91.38 189 THR A O 1
ATOM 1457 N N . HIS A 1 190 ? -17.440 -9.326 17.114 1.00 92.69 190 HIS A N 1
ATOM 1458 C CA . HIS A 1 190 ? -16.577 -8.708 16.107 1.00 92.69 190 HIS A CA 1
ATOM 1459 C C . HIS A 1 190 ? -16.284 -7.243 16.441 1.00 92.69 190 HIS A C 1
ATOM 1461 O O . HIS A 1 190 ? -17.008 -6.597 17.200 1.00 92.69 190 HIS A O 1
ATOM 1467 N N . LEU A 1 191 ? -15.210 -6.717 15.855 1.00 94.62 191 LEU A N 1
ATOM 1468 C CA . LEU A 1 191 ? -14.959 -5.285 15.742 1.00 94.62 191 LEU A CA 1
ATOM 1469 C C . LEU A 1 191 ? -15.541 -4.818 14.409 1.00 94.62 191 LEU A C 1
ATOM 1471 O O . LEU A 1 191 ? -15.155 -5.355 13.376 1.00 94.62 191 LEU A O 1
ATOM 1475 N 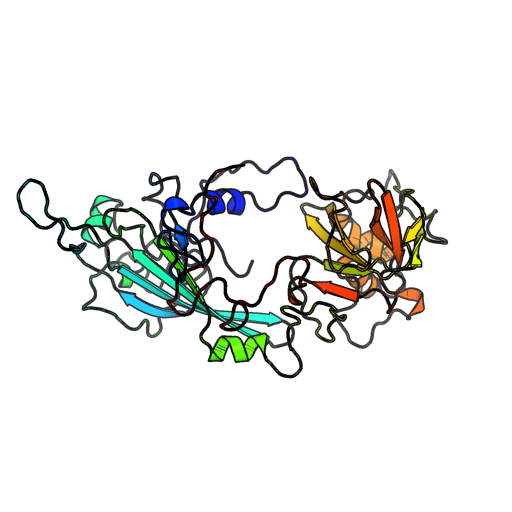N . HIS A 1 192 ? -16.416 -3.815 14.412 1.00 95.19 192 HIS A N 1
ATOM 1476 C CA . HIS A 1 192 ? -16.726 -3.095 13.176 1.00 95.19 192 HIS A CA 1
ATOM 1477 C C . HIS A 1 192 ? -15.713 -1.963 13.008 1.00 95.19 192 HIS A C 1
ATOM 1479 O O . HIS A 1 192 ? -15.522 -1.160 13.927 1.00 95.19 192 HIS A O 1
ATOM 1485 N N . PHE A 1 193 ? -15.026 -1.944 11.870 1.00 95.62 193 PHE A N 1
ATOM 1486 C CA . PHE A 1 193 ? -13.888 -1.073 11.617 1.00 95.62 193 PHE A CA 1
ATOM 1487 C C . PHE A 1 193 ? -14.029 -0.349 10.280 1.00 95.62 193 PHE A C 1
ATOM 1489 O O . PHE A 1 193 ? -14.269 -0.983 9.254 1.00 95.62 193 PHE A O 1
ATOM 1496 N N . GLU A 1 194 ? -13.836 0.969 10.295 1.00 95.94 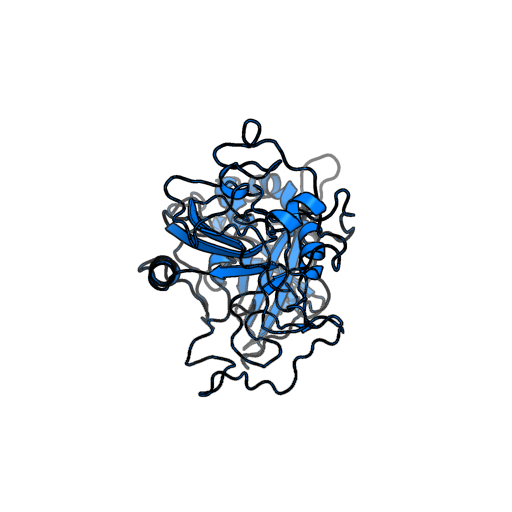194 GLU A N 1
ATOM 1497 C CA . GLU A 1 194 ? -13.893 1.817 9.101 1.00 95.94 194 GLU A CA 1
ATOM 1498 C C . GLU A 1 194 ? -12.625 2.668 8.979 1.00 95.94 194 GLU A C 1
ATOM 1500 O O . GLU A 1 194 ? -12.084 3.139 9.986 1.00 95.94 194 GLU A O 1
ATOM 1505 N N . ILE A 1 195 ? -12.196 2.922 7.739 1.00 95.44 195 ILE A N 1
ATOM 1506 C CA . ILE A 1 195 ? -11.243 3.978 7.383 1.00 95.44 195 ILE A CA 1
ATOM 1507 C C . ILE A 1 195 ? -11.913 4.843 6.324 1.00 95.44 195 ILE A C 1
ATOM 1509 O O . ILE A 1 195 ? -12.337 4.332 5.291 1.00 95.44 195 ILE A O 1
ATOM 1513 N N . PHE A 1 196 ? -12.008 6.144 6.567 1.00 94.88 196 PHE A N 1
ATOM 1514 C CA . PHE A 1 196 ? -12.716 7.046 5.662 1.00 94.88 196 PHE A CA 1
ATOM 1515 C C . PHE A 1 196 ? -12.132 8.457 5.685 1.00 94.88 196 PHE A C 1
ATOM 1517 O O . PHE A 1 196 ? -11.324 8.810 6.541 1.00 94.88 196 PHE A O 1
ATOM 1524 N N . MET A 1 197 ? -12.554 9.285 4.739 1.00 95.00 197 MET A N 1
ATOM 1525 C CA . MET A 1 197 ? -12.256 10.716 4.698 1.00 95.00 197 MET A CA 1
ATOM 1526 C C . MET A 1 197 ? -13.572 11.487 4.758 1.00 95.00 197 MET A C 1
ATOM 1528 O O . MET A 1 197 ? -14.615 10.968 4.361 1.00 95.00 197 MET A O 1
ATOM 1532 N N . THR A 1 198 ? -13.540 12.730 5.240 1.00 94.69 198 THR A N 1
ATOM 1533 C CA . THR A 1 198 ? -14.653 13.640 4.945 1.00 94.69 198 THR A CA 1
ATOM 1534 C C . THR A 1 198 ? -14.607 14.018 3.465 1.00 94.69 198 THR A C 1
ATOM 1536 O O . THR A 1 198 ? -13.545 13.958 2.849 1.00 94.69 198 THR A O 1
ATOM 1539 N N . GLU A 1 199 ? -15.730 14.450 2.893 1.00 91.25 199 GLU A N 1
ATOM 1540 C CA . GLU A 1 199 ? -15.765 14.936 1.506 1.00 91.25 199 GLU A CA 1
ATOM 1541 C C . GLU A 1 199 ? -14.763 16.082 1.281 1.00 91.25 199 GLU A C 1
ATOM 1543 O O . GLU A 1 199 ? -14.013 16.078 0.310 1.00 91.25 199 GLU A O 1
ATOM 1548 N N . ALA A 1 200 ? -14.668 17.013 2.237 1.00 93.06 200 ALA A N 1
ATOM 1549 C CA . ALA A 1 200 ? -13.715 18.116 2.174 1.00 93.06 200 ALA A CA 1
ATOM 1550 C C . ALA A 1 200 ? -12.253 17.634 2.180 1.00 93.06 200 ALA A C 1
ATOM 1552 O O . ALA A 1 200 ? -11.452 18.128 1.389 1.00 93.06 200 ALA A O 1
ATOM 1553 N N . ASP A 1 201 ? -11.905 16.669 3.039 1.00 93.50 201 ASP A N 1
ATOM 1554 C CA . ASP A 1 201 ? -10.548 16.107 3.087 1.00 93.50 201 ASP A CA 1
ATOM 1555 C C . ASP A 1 201 ? -10.233 15.280 1.830 1.00 93.50 201 ASP A C 1
ATOM 1557 O O . ASP A 1 201 ? -9.105 15.316 1.335 1.00 93.50 201 ASP A O 1
ATOM 1561 N N . PHE A 1 202 ? -11.227 14.564 1.289 1.00 89.88 202 PHE A N 1
ATOM 1562 C CA . PHE A 1 202 ? -11.100 13.823 0.037 1.00 89.88 202 PHE A CA 1
ATOM 1563 C C . PHE A 1 202 ? -10.792 14.772 -1.124 1.00 89.88 202 PHE A C 1
ATOM 1565 O O . PHE A 1 202 ? -9.758 14.619 -1.771 1.00 89.88 202 PHE A O 1
ATOM 1572 N N . THR A 1 203 ? -11.623 15.794 -1.346 1.00 87.81 203 THR A N 1
ATOM 1573 C CA . THR A 1 203 ? -11.408 16.799 -2.401 1.00 87.81 203 THR A CA 1
ATOM 1574 C C . THR A 1 203 ? -10.078 17.529 -2.212 1.00 87.81 203 THR A C 1
ATOM 1576 O O . THR A 1 203 ? -9.346 17.729 -3.182 1.00 87.81 203 THR A O 1
ATOM 1579 N N . ALA A 1 204 ? -9.713 17.878 -0.973 1.00 88.19 204 ALA A N 1
ATOM 1580 C CA . ALA A 1 204 ? -8.451 18.557 -0.682 1.00 88.19 204 ALA A CA 1
ATOM 1581 C C . ALA A 1 204 ? -7.214 17.746 -1.095 1.00 88.19 204 ALA A C 1
ATOM 1583 O O . ALA A 1 204 ? -6.197 18.348 -1.438 1.00 88.19 204 ALA A O 1
ATOM 1584 N N . TRP A 1 205 ? -7.291 16.410 -1.078 1.00 88.25 205 TRP A N 1
ATOM 1585 C CA . TRP A 1 205 ? -6.169 15.551 -1.449 1.00 88.25 205 TRP A CA 1
ATOM 1586 C C . TRP A 1 205 ? -6.263 15.007 -2.882 1.00 88.25 205 TRP A C 1
ATOM 1588 O O . TRP A 1 205 ? -5.281 15.095 -3.616 1.00 88.25 205 TRP A O 1
ATOM 1598 N N . PHE A 1 206 ? -7.409 14.457 -3.298 1.00 85.75 206 PHE A N 1
ATOM 1599 C CA . PHE A 1 206 ? -7.586 13.775 -4.592 1.00 85.75 206 PHE A CA 1
ATOM 1600 C C . PHE A 1 206 ? -7.845 14.737 -5.763 1.00 85.75 206 PHE A C 1
ATOM 1602 O O . PHE A 1 206 ? -7.500 14.428 -6.905 1.00 85.75 206 PHE A O 1
ATOM 1609 N N . GLU A 1 207 ? -8.423 15.910 -5.499 1.00 83.69 207 GLU A N 1
ATOM 1610 C CA . GLU A 1 207 ? -8.862 16.868 -6.528 1.00 83.69 207 GLU A CA 1
ATOM 1611 C C . GLU A 1 207 ? -8.054 18.179 -6.492 1.00 83.69 207 GLU A C 1
ATOM 1613 O O . GLU A 1 207 ? -8.462 19.209 -7.031 1.00 83.69 207 GLU A O 1
ATOM 1618 N N . GLN A 1 208 ? -6.871 18.149 -5.871 1.00 79.12 208 GLN A N 1
ATOM 1619 C CA . GLN A 1 208 ? -5.997 19.309 -5.736 1.00 79.12 208 GLN A CA 1
ATOM 1620 C C . GLN A 1 208 ? -5.428 19.759 -7.094 1.00 79.12 208 GLN A C 1
ATOM 1622 O O . GLN A 1 208 ? -4.779 18.996 -7.814 1.00 79.12 208 GLN A O 1
ATOM 1627 N N . ASN A 1 209 ? -5.591 21.045 -7.421 1.00 75.75 209 ASN A N 1
ATOM 1628 C CA . ASN A 1 209 ? -4.974 21.644 -8.608 1.00 75.75 209 ASN A CA 1
ATOM 1629 C C . ASN A 1 209 ? -3.446 21.463 -8.593 1.00 75.75 209 ASN A C 1
ATOM 1631 O O . ASN A 1 209 ? -2.791 21.781 -7.603 1.00 75.75 209 ASN A O 1
ATOM 1635 N N . GLY A 1 210 ? -2.886 20.981 -9.705 1.00 73.44 210 GLY A N 1
ATOM 1636 C CA . GLY A 1 210 ? -1.452 20.688 -9.838 1.00 73.44 210 GLY A CA 1
ATOM 1637 C C . GLY A 1 210 ? -1.028 19.297 -9.349 1.00 73.44 210 GLY A C 1
ATOM 1638 O O . GLY A 1 210 ? 0.047 18.850 -9.729 1.00 73.44 210 GLY A O 1
ATOM 1639 N N . HIS A 1 211 ? -1.884 18.590 -8.603 1.00 74.25 211 HIS A N 1
ATOM 1640 C CA . HIS A 1 211 ? -1.631 17.239 -8.077 1.00 74.25 211 HIS A CA 1
ATOM 1641 C C . HIS A 1 211 ? -2.829 16.304 -8.296 1.00 74.25 211 HIS A C 1
ATOM 1643 O O . HIS A 1 211 ? -3.121 15.439 -7.470 1.00 74.25 211 HIS A O 1
ATOM 1649 N N . LYS A 1 212 ? -3.558 16.498 -9.401 1.00 74.00 212 LYS A N 1
ATOM 1650 C CA . LYS A 1 212 ? -4.700 15.650 -9.744 1.00 74.00 212 LYS A CA 1
ATOM 1651 C C . LYS A 1 212 ? -4.218 14.209 -9.902 1.00 74.00 212 LYS A C 1
ATOM 1653 O O . LYS A 1 212 ? -3.386 13.933 -10.764 1.00 74.00 212 LYS A O 1
ATOM 1658 N N . VAL A 1 213 ? -4.763 13.310 -9.090 1.00 79.56 213 VAL A N 1
ATOM 1659 C CA . VAL A 1 213 ? -4.487 11.876 -9.204 1.00 79.56 213 VAL A CA 1
ATOM 1660 C C . VAL A 1 213 ? -5.201 11.293 -10.426 1.00 79.56 213 VAL A C 1
ATOM 1662 O O . VAL A 1 213 ? -6.299 11.728 -10.784 1.00 79.56 213 VAL A O 1
ATOM 1665 N N . ALA A 1 214 ? -4.596 10.299 -11.072 1.00 78.94 214 ALA A N 1
ATOM 1666 C CA . ALA A 1 214 ? -5.122 9.681 -12.291 1.00 78.94 214 ALA A CA 1
ATOM 1667 C C . ALA A 1 214 ? -6.118 8.536 -11.998 1.00 78.94 214 ALA A C 1
ATOM 1669 O O . ALA A 1 214 ? -6.188 7.555 -12.736 1.00 78.94 214 ALA A O 1
ATOM 1670 N N . LEU A 1 215 ? -6.906 8.659 -10.922 1.00 83.25 215 LEU A N 1
ATOM 1671 C CA . LEU A 1 215 ? -7.865 7.634 -10.509 1.00 83.25 215 LEU A CA 1
ATOM 1672 C C . LEU A 1 215 ? -8.908 7.395 -11.614 1.00 83.25 215 LEU A C 1
ATOM 1674 O O . LEU A 1 215 ? -9.682 8.293 -11.948 1.00 83.25 215 LEU A O 1
ATOM 1678 N N . GLY A 1 216 ? -8.932 6.174 -12.155 1.00 78.44 216 GLY A N 1
ATOM 1679 C CA . GLY A 1 216 ? -9.830 5.777 -13.244 1.00 78.44 216 GLY A CA 1
ATOM 1680 C C . GLY A 1 216 ? -9.399 6.229 -14.647 1.00 78.44 216 GLY A C 1
ATOM 1681 O O . GLY A 1 216 ? -10.172 6.067 -15.587 1.00 78.44 216 GLY A O 1
ATOM 1682 N N . GLU A 1 217 ? -8.194 6.783 -14.819 1.00 85.88 217 GLU A N 1
ATOM 1683 C CA . GLU A 1 217 ? -7.662 7.146 -16.138 1.00 85.88 217 GLU A CA 1
ATOM 1684 C C . GLU A 1 217 ? -7.226 5.894 -16.918 1.00 85.88 217 GLU A C 1
ATOM 1686 O O . GLU A 1 217 ? -6.314 5.176 -16.507 1.00 85.88 217 GLU A O 1
ATOM 1691 N N . SER A 1 218 ? -7.858 5.647 -18.068 1.00 84.94 218 SER A N 1
ATOM 1692 C CA . SER A 1 218 ? -7.564 4.511 -18.956 1.00 84.94 218 SER A CA 1
ATOM 1693 C C . SER A 1 218 ? -6.283 4.687 -19.780 1.00 84.94 218 SER A C 1
ATOM 1695 O O . SER A 1 218 ? -5.698 3.710 -20.250 1.00 84.94 218 SER A O 1
ATOM 1697 N N . HIS A 1 219 ? -5.828 5.928 -19.958 1.00 88.44 219 HIS A N 1
ATOM 1698 C CA . HIS A 1 219 ? -4.616 6.265 -20.702 1.00 88.44 219 HIS A CA 1
ATOM 1699 C C . HIS A 1 219 ? -3.687 7.129 -19.840 1.00 88.44 219 HIS A C 1
ATOM 1701 O O . HIS A 1 219 ? -3.525 8.323 -20.100 1.00 88.44 219 HIS A O 1
ATOM 1707 N N . PRO A 1 220 ? -3.091 6.551 -18.782 1.00 89.81 220 PRO A N 1
ATOM 1708 C CA . PRO A 1 220 ? -2.311 7.322 -17.831 1.00 89.81 220 PRO A CA 1
ATOM 1709 C C . PRO A 1 220 ? -1.030 7.861 -18.471 1.00 89.81 220 PRO A C 1
ATOM 1711 O O . PRO A 1 220 ? -0.318 7.167 -19.200 1.00 89.81 220 PRO A O 1
ATOM 1714 N N . GLU A 1 221 ? -0.716 9.108 -18.143 1.00 92.62 221 GLU A N 1
ATOM 1715 C CA . GLU A 1 221 ? 0.537 9.766 -18.492 1.00 92.62 221 GLU A CA 1
ATOM 1716 C C . GLU A 1 221 ? 1.506 9.732 -17.309 1.00 92.62 221 GLU A C 1
ATOM 1718 O O . GLU A 1 221 ? 1.088 9.652 -16.157 1.00 92.62 221 GLU A O 1
ATOM 1723 N N . THR A 1 222 ? 2.812 9.824 -17.582 1.00 93.38 222 THR A N 1
ATOM 1724 C CA . THR A 1 222 ? 3.806 9.986 -16.509 1.00 93.38 222 THR A CA 1
ATOM 1725 C C . THR A 1 222 ? 3.488 11.276 -15.738 1.00 93.38 222 THR A C 1
ATOM 1727 O O . THR A 1 222 ? 3.496 12.345 -16.358 1.00 93.38 222 THR A O 1
ATOM 1730 N N . PRO A 1 223 ? 3.231 11.228 -14.418 1.00 89.81 223 PRO A N 1
ATOM 1731 C CA . PRO A 1 223 ? 2.813 12.403 -13.662 1.00 89.81 223 PRO A CA 1
ATOM 1732 C C . PRO A 1 223 ? 3.955 13.422 -13.582 1.00 89.81 223 PRO A C 1
ATOM 1734 O O . PRO A 1 223 ? 5.122 13.053 -13.453 1.00 89.81 223 PRO A O 1
ATOM 1737 N N . ALA A 1 224 ? 3.629 14.716 -13.606 1.00 86.94 224 ALA A N 1
ATOM 1738 C CA . ALA A 1 224 ? 4.614 15.766 -13.321 1.00 86.94 224 ALA A CA 1
ATOM 1739 C C . ALA A 1 224 ? 5.041 15.771 -11.841 1.00 86.94 224 ALA A C 1
ATOM 1741 O O . ALA A 1 224 ? 6.131 16.231 -11.516 1.00 86.94 224 ALA A O 1
ATOM 1742 N N . SER A 1 225 ? 4.182 15.245 -10.964 1.00 85.69 225 SER A N 1
ATOM 1743 C CA . SER A 1 225 ? 4.465 15.068 -9.544 1.00 85.69 225 SER A CA 1
ATOM 1744 C C . SER A 1 225 ? 5.606 14.072 -9.319 1.00 85.69 225 SER A C 1
ATOM 1746 O O . SER A 1 225 ? 5.736 13.060 -10.020 1.00 85.69 225 SER A O 1
ATOM 1748 N N . LYS A 1 226 ? 6.420 14.355 -8.305 1.00 88.25 226 LYS A N 1
ATOM 1749 C CA . LYS A 1 226 ? 7.468 13.487 -7.757 1.00 88.25 226 LYS A CA 1
ATOM 1750 C C . LYS A 1 226 ? 6.953 12.562 -6.656 1.00 88.25 226 LYS A C 1
ATOM 1752 O O . LYS A 1 226 ? 7.753 11.799 -6.112 1.00 88.25 226 LYS A O 1
ATOM 1757 N N . ASP A 1 227 ? 5.659 12.614 -6.332 1.00 87.19 227 ASP A N 1
ATOM 1758 C CA . ASP A 1 227 ? 5.045 11.633 -5.443 1.00 87.19 227 ASP A CA 1
ATOM 1759 C C . ASP A 1 227 ? 5.284 10.226 -5.993 1.00 87.19 227 ASP A C 1
ATOM 1761 O O . ASP A 1 227 ? 5.166 9.957 -7.190 1.00 87.19 227 ASP A O 1
ATOM 1765 N N . TYR A 1 228 ? 5.697 9.336 -5.098 1.00 89.19 228 TYR A N 1
ATOM 1766 C CA . TYR A 1 228 ? 6.051 7.976 -5.454 1.00 89.19 228 TYR A CA 1
ATOM 1767 C C . TYR A 1 228 ? 5.861 7.061 -4.251 1.00 89.19 228 TYR A C 1
ATOM 1769 O O . TYR A 1 228 ? 6.569 7.194 -3.246 1.00 89.19 228 TYR A O 1
ATOM 1777 N N . TRP A 1 229 ? 4.957 6.087 -4.366 1.00 87.06 229 TRP A N 1
ATOM 1778 C CA . TRP A 1 229 ? 4.723 5.087 -3.321 1.00 87.06 229 TRP A CA 1
ATOM 1779 C C . TRP A 1 229 ? 4.644 3.683 -3.912 1.00 87.06 229 TRP A C 1
ATOM 1781 O O . TRP A 1 229 ? 4.251 3.494 -5.059 1.00 87.06 229 TRP A O 1
ATOM 1791 N N . GLY A 1 230 ? 5.023 2.701 -3.094 1.00 90.88 230 GLY A N 1
ATOM 1792 C CA . GLY A 1 230 ? 4.861 1.285 -3.403 1.00 90.88 230 GLY A CA 1
ATOM 1793 C C . GLY A 1 230 ? 5.575 0.835 -4.681 1.00 90.88 230 GLY A C 1
ATOM 1794 O O . GLY A 1 230 ? 6.796 0.991 -4.803 1.00 90.88 230 GLY A O 1
ATOM 1795 N N . HIS A 1 231 ? 4.836 0.189 -5.578 1.00 95.19 231 HIS A N 1
ATOM 1796 C CA . HIS A 1 231 ? 5.366 -0.464 -6.774 1.00 95.19 231 HIS A CA 1
ATOM 1797 C C . HIS A 1 231 ? 5.593 0.526 -7.925 1.00 95.19 231 HIS A C 1
ATOM 1799 O O . HIS A 1 231 ? 4.974 1.583 -7.982 1.00 95.19 231 HIS A O 1
ATOM 1805 N N . THR A 1 232 ? 6.496 0.185 -8.849 1.00 97.00 232 THR A N 1
ATOM 1806 C CA . THR A 1 232 ? 6.684 0.920 -10.111 1.00 97.00 232 THR A CA 1
ATOM 1807 C C . THR A 1 232 ? 5.835 0.286 -11.190 1.00 97.00 232 THR A C 1
ATOM 1809 O O . THR A 1 232 ? 5.761 -0.943 -11.271 1.00 97.00 232 THR A O 1
ATOM 1812 N N . TYR A 1 233 ? 5.310 1.103 -12.093 1.00 97.50 233 TYR A N 1
ATOM 1813 C CA . TYR A 1 233 ? 4.618 0.615 -13.268 1.00 97.50 233 TYR A CA 1
ATOM 1814 C C . TYR A 1 233 ? 5.120 1.255 -14.554 1.00 97.50 233 TYR A C 1
ATOM 1816 O O . TYR A 1 233 ? 5.463 2.437 -14.584 1.00 97.50 233 TYR A O 1
ATOM 1824 N N . PHE A 1 234 ? 5.117 0.469 -15.627 1.00 98.19 234 PHE A N 1
ATOM 1825 C CA . PHE A 1 234 ? 5.452 0.914 -16.972 1.00 98.19 234 PHE A CA 1
ATOM 1826 C C . PHE A 1 234 ? 4.307 0.618 -17.935 1.00 98.19 234 PHE A C 1
ATOM 1828 O O . PHE A 1 234 ? 3.830 -0.516 -17.987 1.00 98.19 234 PHE A O 1
ATOM 1835 N N . VAL A 1 235 ? 3.912 1.616 -18.727 1.00 98.00 235 VAL A N 1
ATOM 1836 C CA . VAL A 1 235 ? 3.023 1.432 -19.886 1.00 98.00 235 VAL A CA 1
ATOM 1837 C C . VAL A 1 235 ? 3.878 1.542 -21.140 1.00 98.00 235 VAL A C 1
ATOM 1839 O O . VAL A 1 235 ? 4.427 2.604 -21.439 1.00 98.00 235 VAL A O 1
ATOM 1842 N N . ILE A 1 236 ? 4.047 0.419 -21.829 1.00 98.38 236 ILE A N 1
ATOM 1843 C CA . ILE A 1 236 ? 4.953 0.245 -22.961 1.00 98.38 236 ILE A CA 1
ATOM 1844 C C . ILE A 1 236 ? 4.105 0.099 -24.234 1.00 98.38 236 ILE A C 1
ATOM 1846 O O . ILE A 1 236 ? 3.306 -0.836 -24.324 1.00 98.38 236 ILE A O 1
ATOM 1850 N N . PRO A 1 237 ? 4.261 0.995 -25.223 1.00 97.69 237 PRO A N 1
ATOM 1851 C CA . PRO A 1 237 ? 3.419 0.990 -26.414 1.00 97.69 237 PRO A CA 1
ATOM 1852 C C . PRO A 1 237 ? 3.850 -0.068 -27.432 1.00 97.69 237 PRO A C 1
ATOM 1854 O O . PRO A 1 237 ? 4.957 -0.620 -27.363 1.00 97.69 237 PRO A O 1
ATOM 1857 N N . GLU A 1 238 ? 2.979 -0.303 -28.414 1.00 97.50 238 GLU A N 1
ATOM 1858 C CA . GLU A 1 238 ? 3.230 -1.136 -29.594 1.00 97.50 238 GLU A CA 1
ATOM 1859 C C . GLU A 1 238 ? 4.589 -0.838 -30.247 1.00 97.50 238 GLU A C 1
ATOM 1861 O O . GLU A 1 238 ? 5.144 0.257 -30.123 1.00 97.50 238 GLU A O 1
ATOM 1866 N N . LYS A 1 239 ? 5.141 -1.817 -30.971 1.00 97.00 239 LYS A N 1
ATOM 1867 C CA . LYS A 1 239 ? 6.409 -1.699 -31.719 1.00 97.00 239 LYS A CA 1
ATOM 1868 C C . LYS A 1 239 ? 7.650 -1.437 -30.860 1.00 97.00 239 LYS A C 1
ATOM 1870 O O . LYS A 1 239 ? 8.745 -1.289 -31.403 1.00 97.00 239 LYS A O 1
ATOM 1875 N N . SER A 1 240 ? 7.522 -1.438 -29.534 1.00 98.00 240 SER A N 1
ATOM 1876 C CA . SE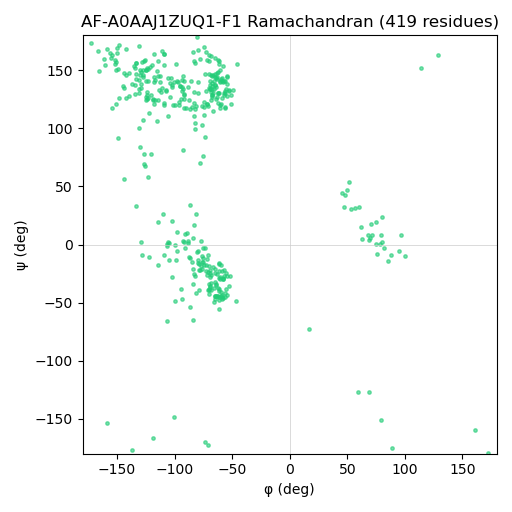R A 1 240 ? 8.662 -1.385 -28.619 1.00 98.00 240 SER A CA 1
ATOM 1877 C C . SER A 1 240 ? 9.559 -2.612 -28.800 1.00 98.00 240 SER A C 1
ATOM 1879 O O . SER A 1 240 ? 9.080 -3.749 -28.816 1.00 98.00 240 SER A O 1
ATOM 1881 N N . ALA A 1 241 ? 10.864 -2.381 -28.949 1.00 97.81 241 ALA A N 1
ATOM 1882 C CA . ALA A 1 241 ? 11.858 -3.429 -29.146 1.00 97.81 241 ALA A CA 1
ATOM 1883 C C . ALA A 1 241 ? 12.466 -3.883 -27.812 1.00 97.81 241 ALA A C 1
ATOM 1885 O O . ALA A 1 241 ? 12.894 -3.064 -26.997 1.00 97.81 241 ALA A O 1
ATOM 1886 N N . PHE A 1 242 ? 12.562 -5.198 -27.641 1.00 98.56 242 PHE A N 1
ATOM 1887 C CA . PHE A 1 242 ? 13.203 -5.865 -26.517 1.00 98.56 242 PHE A CA 1
ATOM 1888 C C . PHE A 1 242 ? 14.472 -6.555 -26.995 1.00 98.56 242 PHE A C 1
ATOM 1890 O O . PHE A 1 242 ? 14.471 -7.246 -28.016 1.00 98.56 242 PHE A O 1
ATOM 1897 N N . VAL A 1 243 ? 15.551 -6.401 -26.238 1.00 98.62 243 VAL A N 1
ATOM 1898 C CA . VAL A 1 243 ? 16.860 -6.972 -26.574 1.00 98.62 243 VAL A CA 1
ATOM 1899 C C . VAL A 1 243 ? 17.281 -8.023 -25.553 1.00 98.62 243 VAL A C 1
ATOM 1901 O O . VAL A 1 243 ? 16.957 -7.921 -24.368 1.00 98.62 243 VAL A O 1
ATOM 1904 N N . SER A 1 244 ? 18.051 -9.016 -26.006 1.00 98.19 244 SER A N 1
ATOM 1905 C CA . SER A 1 244 ? 18.588 -10.069 -25.133 1.00 98.19 244 SER A CA 1
ATOM 1906 C C . SER A 1 244 ? 19.598 -9.528 -24.117 1.00 98.19 244 SER A C 1
ATOM 1908 O O . SER A 1 244 ? 19.617 -9.970 -22.970 1.00 98.19 244 SER A O 1
ATOM 1910 N N . VAL A 1 245 ? 20.420 -8.559 -24.529 1.00 98.00 245 VAL A N 1
ATOM 1911 C CA . VAL A 1 245 ? 21.388 -7.830 -23.699 1.00 98.00 245 VAL A CA 1
ATOM 1912 C C . VAL A 1 245 ? 21.440 -6.388 -24.210 1.00 98.00 245 VAL A C 1
ATOM 1914 O O . VAL A 1 245 ? 21.478 -6.199 -25.430 1.00 98.00 245 VAL A O 1
ATOM 1917 N N . PRO A 1 246 ? 21.457 -5.361 -23.342 1.00 97.25 246 PRO A N 1
ATOM 1918 C CA . PRO A 1 246 ? 21.531 -3.981 -23.800 1.00 97.25 246 PRO A CA 1
ATOM 1919 C C . PRO A 1 246 ? 22.792 -3.687 -24.628 1.00 97.25 246 PRO A C 1
ATOM 1921 O O . PRO A 1 246 ? 23.878 -4.186 -24.294 1.00 97.25 246 PRO A O 1
ATOM 1924 N N . PRO A 1 247 ? 22.689 -2.859 -25.684 1.00 95.31 247 PRO A N 1
ATOM 1925 C CA . PRO A 1 247 ? 23.821 -2.532 -26.545 1.00 95.31 247 PRO A CA 1
ATOM 1926 C C . PRO A 1 247 ? 25.015 -1.988 -25.753 1.00 95.31 247 PRO A C 1
ATOM 1928 O O . PRO A 1 247 ? 24.881 -1.059 -24.962 1.00 95.31 247 PRO A O 1
ATOM 1931 N N . GLY A 1 248 ? 26.196 -2.575 -25.960 1.00 93.69 248 GLY A N 1
ATOM 1932 C CA . GLY A 1 248 ? 27.436 -2.150 -25.300 1.00 93.69 248 GLY A CA 1
ATOM 1933 C C . GLY A 1 248 ? 27.574 -2.544 -23.822 1.00 93.69 248 GLY A C 1
ATOM 1934 O O . GLY A 1 248 ? 28.606 -2.247 -23.228 1.00 93.69 248 GLY A O 1
ATOM 1935 N N . MET A 1 249 ? 26.594 -3.240 -23.229 1.00 94.50 249 MET A N 1
ATOM 1936 C CA . MET A 1 249 ? 26.595 -3.568 -21.792 1.00 94.50 249 MET A CA 1
ATOM 1937 C C . MET A 1 249 ? 26.938 -5.033 -21.473 1.00 94.50 249 MET A C 1
ATOM 1939 O O . MET A 1 249 ? 26.982 -5.412 -20.306 1.00 94.50 249 MET A O 1
ATOM 1943 N N . ALA A 1 250 ? 27.223 -5.861 -22.484 1.00 92.38 250 ALA A N 1
ATOM 1944 C CA . ALA A 1 250 ? 27.462 -7.301 -22.318 1.00 92.38 250 ALA A CA 1
ATOM 1945 C C . ALA A 1 250 ? 28.691 -7.656 -21.458 1.00 92.38 250 ALA A C 1
ATOM 1947 O O . ALA A 1 250 ? 28.742 -8.733 -20.871 1.00 92.38 250 ALA A O 1
ATOM 1948 N N . SER A 1 251 ? 29.686 -6.769 -21.384 1.00 92.75 251 SER A N 1
ATOM 1949 C CA . SER A 1 251 ? 30.905 -6.965 -20.588 1.00 92.75 251 SER A CA 1
ATOM 1950 C C . SER A 1 251 ? 30.802 -6.418 -19.160 1.00 92.75 251 SER A C 1
ATOM 1952 O O . SER A 1 251 ? 31.750 -6.564 -18.384 1.00 92.75 251 SER A O 1
ATOM 1954 N N . LEU A 1 252 ? 29.684 -5.774 -18.804 1.00 93.81 252 LEU A N 1
ATOM 1955 C CA . LEU A 1 252 ? 29.509 -5.154 -17.497 1.00 93.81 252 LEU A CA 1
ATOM 1956 C C . LEU A 1 252 ? 29.110 -6.203 -16.460 1.00 93.81 252 LEU A C 1
ATOM 1958 O O . LEU A 1 252 ? 28.056 -6.835 -16.551 1.00 93.81 252 LEU A O 1
ATOM 1962 N N . ASN A 1 253 ? 29.960 -6.346 -15.449 1.00 94.44 253 ASN A N 1
ATOM 1963 C CA . ASN A 1 253 ? 29.788 -7.301 -14.369 1.00 94.44 253 ASN A CA 1
ATOM 1964 C C . ASN A 1 253 ? 29.878 -6.610 -13.009 1.00 94.44 253 ASN A C 1
ATOM 1966 O O . ASN A 1 253 ? 30.516 -5.559 -12.874 1.00 94.44 253 ASN A O 1
ATOM 1970 N N . THR A 1 254 ? 29.299 -7.257 -12.004 1.00 92.75 254 THR A N 1
ATOM 1971 C CA . THR A 1 254 ? 29.556 -6.964 -10.596 1.00 92.75 254 THR A CA 1
ATOM 1972 C C . THR A 1 254 ? 31.048 -7.115 -10.296 1.00 92.75 254 THR A C 1
ATOM 1974 O O . THR A 1 254 ? 31.777 -7.872 -10.944 1.00 92.75 254 THR A O 1
ATOM 1977 N N . GLY A 1 255 ? 31.522 -6.401 -9.289 1.00 88.44 255 GLY A N 1
ATOM 1978 C CA . GLY A 1 255 ? 32.812 -6.612 -8.665 1.00 88.44 255 GLY A CA 1
ATOM 1979 C C . GLY A 1 255 ? 32.820 -7.862 -7.784 1.00 88.44 255 GLY A C 1
ATOM 1980 O O . GLY A 1 255 ? 31.900 -8.681 -7.778 1.00 88.44 255 GLY A O 1
ATOM 1981 N N . GLY A 1 256 ? 33.898 -8.000 -7.014 1.00 86.25 256 GLY A N 1
ATOM 1982 C CA . GLY A 1 256 ? 34.095 -9.116 -6.092 1.00 86.25 256 GLY A CA 1
ATOM 1983 C C . GLY A 1 256 ? 34.777 -10.333 -6.721 1.00 86.25 256 GLY A C 1
ATOM 1984 O O . GLY A 1 256 ? 35.247 -10.307 -7.857 1.00 86.25 256 GLY A O 1
ATOM 1985 N N . HIS A 1 257 ? 34.877 -11.406 -5.934 1.00 82.81 257 HIS A N 1
ATOM 1986 C CA . HIS A 1 257 ? 35.641 -12.604 -6.297 1.00 82.81 257 HIS A CA 1
ATOM 1987 C C . HIS A 1 257 ? 34.981 -13.457 -7.388 1.00 82.81 257 HIS A C 1
ATOM 1989 O O . HIS A 1 257 ? 35.674 -14.213 -8.060 1.00 82.81 257 HIS A O 1
ATOM 1995 N N . THR A 1 258 ? 33.660 -13.348 -7.564 1.00 88.06 258 THR A N 1
ATOM 1996 C CA . THR A 1 258 ? 32.909 -14.036 -8.628 1.00 88.06 258 THR A CA 1
ATOM 1997 C C . THR A 1 258 ? 32.018 -13.023 -9.354 1.00 88.06 258 THR A C 1
ATOM 1999 O O . THR A 1 258 ? 30.851 -12.879 -8.989 1.00 88.06 258 THR A O 1
ATOM 2002 N N . PRO A 1 259 ? 32.562 -12.287 -10.340 1.00 90.75 259 PRO A N 1
ATOM 2003 C CA . PRO A 1 259 ? 31.799 -11.328 -11.133 1.00 90.75 259 PRO A CA 1
ATOM 2004 C C . PRO A 1 259 ? 30.592 -11.982 -11.812 1.00 90.75 259 PRO A C 1
ATOM 2006 O O . PRO A 1 259 ? 30.726 -13.029 -12.449 1.00 90.75 259 PRO A O 1
ATOM 2009 N N . LYS A 1 260 ? 29.423 -11.352 -11.700 1.00 92.31 260 LYS A N 1
ATOM 2010 C CA . LYS A 1 260 ? 28.187 -11.747 -12.388 1.00 92.31 260 LYS A CA 1
ATOM 2011 C C . LYS A 1 260 ? 27.785 -10.661 -13.390 1.00 92.31 260 LYS A C 1
ATOM 2013 O O . LYS A 1 260 ? 27.958 -9.485 -13.078 1.00 92.31 260 LYS A O 1
ATOM 2018 N N . PRO A 1 261 ? 27.214 -11.004 -14.555 1.00 94.62 261 PRO A N 1
ATOM 2019 C CA . PRO A 1 261 ? 26.758 -9.997 -15.510 1.00 94.62 261 PRO A CA 1
ATOM 2020 C C . PRO A 1 261 ? 25.601 -9.184 -14.930 1.00 94.62 261 PRO A C 1
ATOM 2022 O O . PRO A 1 261 ? 24.639 -9.764 -14.432 1.00 94.62 261 PRO A O 1
ATOM 2025 N N . PHE A 1 262 ? 25.649 -7.852 -15.055 1.00 95.19 262 PHE A N 1
ATOM 2026 C CA . PHE A 1 262 ? 24.506 -6.988 -14.704 1.00 95.19 262 PHE A CA 1
ATOM 2027 C C . PHE A 1 262 ? 23.296 -7.226 -15.616 1.00 95.19 262 PHE A C 1
ATOM 2029 O O . PHE A 1 262 ? 22.155 -6.957 -15.234 1.00 95.19 262 PHE A O 1
ATOM 2036 N N . PHE A 1 263 ? 23.557 -7.732 -16.822 1.00 97.19 263 PHE A N 1
ATOM 2037 C CA . PHE A 1 263 ? 22.554 -8.059 -17.825 1.00 97.19 263 PHE A CA 1
ATOM 2038 C C . PHE A 1 263 ? 22.730 -9.508 -18.300 1.00 97.19 263 PHE A C 1
ATOM 2040 O O . PHE A 1 263 ? 23.293 -9.740 -19.373 1.00 97.19 263 PHE A O 1
ATOM 2047 N N . PRO A 1 264 ? 22.283 -10.509 -17.515 1.00 96.56 264 PRO A N 1
ATOM 2048 C CA . PRO A 1 264 ? 22.202 -11.886 -17.993 1.00 96.56 264 PRO A CA 1
ATOM 2049 C C . PRO A 1 264 ? 21.384 -11.956 -19.287 1.00 96.56 264 PRO A C 1
ATOM 2051 O O . PRO A 1 264 ? 20.399 -11.231 -19.416 1.00 96.56 264 PRO A O 1
ATOM 2054 N N . ALA A 1 265 ? 21.758 -12.836 -20.219 1.00 97.31 265 ALA A N 1
ATOM 2055 C CA . ALA A 1 265 ? 21.066 -12.957 -21.499 1.00 97.31 265 ALA A CA 1
ATOM 2056 C C . ALA A 1 265 ? 19.588 -13.360 -21.324 1.00 97.31 265 ALA A C 1
ATOM 2058 O O . ALA A 1 265 ? 19.239 -14.318 -20.613 1.00 97.31 265 ALA A O 1
ATOM 2059 N N . LEU A 1 266 ? 18.725 -12.608 -21.998 1.00 98.19 266 LEU A N 1
ATOM 2060 C CA . LEU A 1 266 ? 17.274 -12.760 -22.007 1.00 98.19 266 LEU A CA 1
ATOM 2061 C C . LEU A 1 266 ? 16.760 -13.056 -23.424 1.00 98.19 266 LEU A C 1
ATOM 2063 O O . LEU A 1 266 ? 17.534 -13.417 -24.313 1.00 98.19 266 LEU A O 1
ATOM 2067 N N . ASN A 1 267 ? 15.453 -12.949 -23.636 1.00 98.56 267 ASN A N 1
ATOM 2068 C CA . ASN A 1 267 ? 14.848 -13.024 -24.958 1.00 98.56 267 ASN A CA 1
ATOM 2069 C C . ASN A 1 267 ? 14.915 -11.661 -25.662 1.00 98.56 267 ASN A C 1
ATOM 2071 O O . ASN A 1 267 ? 15.009 -10.612 -25.028 1.00 98.56 267 ASN A O 1
ATOM 2075 N N . GLU A 1 268 ? 14.828 -11.696 -26.985 1.00 98.19 268 GLU A N 1
ATOM 2076 C CA . GLU A 1 268 ? 14.623 -10.527 -27.836 1.00 98.19 268 GLU A CA 1
ATOM 2077 C C . GLU A 1 268 ? 13.267 -10.627 -28.540 1.00 98.19 268 GLU A C 1
ATOM 2079 O O . GLU A 1 268 ? 12.698 -11.717 -28.671 1.00 98.19 268 GLU A O 1
ATOM 2084 N N . GLY A 1 269 ? 12.731 -9.491 -28.970 1.00 98.06 269 GLY A N 1
ATOM 2085 C CA . GLY A 1 269 ? 11.437 -9.438 -29.634 1.00 98.06 269 GLY A CA 1
ATOM 2086 C C . GLY A 1 269 ? 10.953 -8.015 -29.854 1.00 98.06 269 GLY A C 1
ATOM 2087 O O . GLY A 1 269 ? 11.620 -7.050 -29.497 1.00 98.06 269 GLY A O 1
ATOM 2088 N N . VAL A 1 270 ? 9.775 -7.888 -30.451 1.00 98.12 270 VAL A N 1
ATOM 2089 C CA . VAL A 1 270 ? 9.114 -6.603 -30.679 1.00 98.12 270 VAL A CA 1
ATOM 2090 C C . VAL A 1 270 ? 7.654 -6.757 -30.288 1.00 98.12 270 VAL A C 1
ATOM 2092 O O . VAL A 1 270 ? 7.038 -7.781 -30.600 1.00 98.12 270 VAL A O 1
ATOM 2095 N N . LEU A 1 271 ? 7.106 -5.763 -29.592 1.00 97.56 271 LEU A N 1
ATOM 2096 C CA . LEU A 1 271 ? 5.687 -5.751 -29.266 1.00 97.56 271 LEU A CA 1
ATOM 2097 C C . LEU A 1 271 ? 4.870 -5.577 -30.554 1.00 97.56 271 LEU A C 1
ATOM 2099 O O . LEU A 1 271 ? 5.140 -4.672 -31.337 1.00 97.56 271 LEU A O 1
ATOM 2103 N N . GLY A 1 272 ? 3.888 -6.450 -30.782 1.00 96.19 272 GLY A N 1
ATOM 2104 C CA . GLY A 1 272 ? 3.049 -6.381 -31.985 1.00 96.19 272 GLY A CA 1
ATOM 2105 C C . GLY A 1 272 ? 2.248 -5.078 -32.104 1.00 96.19 272 GLY A C 1
ATOM 2106 O O . GLY A 1 272 ? 1.987 -4.413 -31.103 1.00 96.19 272 GLY A O 1
ATOM 2107 N N . ASP A 1 273 ? 1.848 -4.751 -33.331 1.00 95.50 273 ASP A N 1
ATOM 2108 C CA . ASP A 1 273 ? 0.977 -3.613 -33.642 1.00 95.50 273 ASP A CA 1
ATOM 2109 C C . ASP A 1 273 ? -0.361 -3.716 -32.888 1.00 95.50 273 ASP A C 1
ATOM 2111 O O . ASP A 1 273 ? -0.925 -4.803 -32.751 1.00 95.50 273 ASP A O 1
ATOM 2115 N N . GLY A 1 274 ? -0.858 -2.585 -32.394 1.00 94.62 274 GLY A N 1
ATOM 2116 C CA . GLY A 1 274 ? -2.070 -2.451 -31.588 1.00 94.62 274 GLY A CA 1
ATOM 2117 C C . GLY A 1 274 ? -1.930 -2.895 -30.130 1.00 94.62 274 GLY A C 1
ATOM 2118 O O . GLY A 1 274 ? -2.848 -2.664 -29.349 1.00 94.62 274 GLY A O 1
ATOM 2119 N N . ASN A 1 275 ? -0.806 -3.504 -29.737 1.00 96.81 275 ASN A N 1
ATOM 2120 C CA . ASN A 1 275 ? -0.632 -3.987 -28.371 1.00 96.81 275 ASN A CA 1
ATOM 2121 C C . ASN A 1 275 ? -0.116 -2.888 -27.432 1.00 96.81 275 ASN A C 1
ATOM 2123 O O . ASN A 1 275 ? 0.823 -2.169 -27.768 1.00 96.81 275 ASN A O 1
ATOM 2127 N N . THR A 1 276 ? -0.625 -2.864 -26.203 1.00 97.88 276 THR A N 1
ATOM 2128 C CA . THR A 1 276 ? -0.059 -2.092 -25.089 1.00 97.88 276 THR A CA 1
ATOM 2129 C C . THR A 1 276 ? 0.314 -3.043 -23.961 1.00 97.88 276 THR A C 1
ATOM 2131 O O . THR A 1 276 ? -0.484 -3.884 -23.550 1.00 97.88 276 THR A O 1
ATOM 2134 N N . LEU A 1 277 ? 1.546 -2.938 -23.472 1.00 98.19 277 LEU A N 1
ATOM 2135 C CA . LEU A 1 277 ? 2.068 -3.771 -22.396 1.00 98.19 277 LEU A CA 1
ATOM 2136 C C . LEU A 1 277 ? 2.107 -2.967 -21.093 1.00 98.19 277 LEU A C 1
ATOM 2138 O O . LEU A 1 277 ? 2.711 -1.899 -21.030 1.00 98.19 277 LEU A O 1
ATOM 2142 N N . TYR A 1 278 ? 1.506 -3.517 -20.046 1.00 97.94 278 TYR A N 1
ATOM 2143 C CA . TYR A 1 278 ? 1.475 -2.958 -18.700 1.00 97.94 278 TYR A CA 1
ATOM 2144 C C . TYR A 1 278 ? 2.350 -3.822 -17.807 1.00 97.94 278 TYR A C 1
ATOM 2146 O O . TYR A 1 278 ? 2.127 -5.027 -17.699 1.00 97.94 278 TYR A O 1
ATOM 2154 N N . VAL A 1 279 ? 3.359 -3.229 -17.179 1.00 98.19 279 VAL A N 1
ATOM 2155 C CA . VAL A 1 279 ? 4.324 -3.957 -16.352 1.00 98.19 279 VAL A CA 1
ATOM 2156 C C . VAL A 1 279 ? 4.329 -3.369 -14.957 1.00 98.19 279 VAL A C 1
ATOM 2158 O O . VAL A 1 279 ? 4.579 -2.182 -14.797 1.00 98.19 279 VAL A O 1
ATOM 2161 N N . GLN A 1 280 ? 4.127 -4.209 -13.950 1.00 97.62 280 GLN A N 1
ATOM 2162 C CA . GLN A 1 280 ? 4.407 -3.892 -12.556 1.00 97.62 280 GLN A CA 1
ATOM 2163 C C . GLN A 1 280 ? 5.797 -4.408 -12.201 1.00 97.62 280 GLN A C 1
ATOM 2165 O O . GLN A 1 280 ? 6.136 -5.551 -12.512 1.00 97.62 280 GLN A O 1
ATOM 2170 N N . THR A 1 281 ? 6.582 -3.602 -11.492 1.00 96.94 281 THR A N 1
ATOM 2171 C CA . THR A 1 281 ? 7.845 -4.028 -10.889 1.00 96.94 281 THR A CA 1
ATOM 2172 C C . THR A 1 281 ? 7.912 -3.609 -9.432 1.00 96.94 281 THR A C 1
ATOM 2174 O O . THR A 1 281 ? 7.485 -2.513 -9.075 1.00 96.94 281 THR A O 1
ATOM 2177 N N . TYR A 1 282 ? 8.462 -4.469 -8.586 1.00 95.88 282 TYR A N 1
ATOM 2178 C CA . TYR A 1 282 ? 8.588 -4.189 -7.162 1.00 95.88 282 TYR A CA 1
ATOM 2179 C C . TYR A 1 282 ? 9.778 -4.917 -6.556 1.00 95.88 282 TYR A C 1
ATOM 2181 O O . TYR A 1 282 ? 10.267 -5.914 -7.097 1.00 95.88 282 TYR A O 1
ATOM 2189 N N . PHE A 1 283 ? 10.246 -4.407 -5.422 1.00 94.50 283 PHE A N 1
ATOM 2190 C CA . PHE A 1 283 ? 11.318 -5.026 -4.661 1.00 94.50 283 PHE A CA 1
ATOM 2191 C C . PHE A 1 283 ? 10.755 -5.774 -3.462 1.00 94.50 283 PHE A C 1
ATOM 2193 O O . PHE A 1 283 ? 9.865 -5.282 -2.771 1.00 94.50 283 PHE A O 1
ATOM 2200 N N . SER A 1 284 ? 11.283 -6.967 -3.211 1.00 93.19 284 SER A N 1
ATOM 2201 C CA . SER A 1 284 ? 10.978 -7.712 -1.996 1.00 93.19 284 SER A CA 1
ATOM 2202 C C . SER A 1 284 ? 12.179 -8.544 -1.580 1.00 93.19 284 SER A C 1
ATOM 2204 O O . SER A 1 284 ? 12.717 -9.334 -2.360 1.00 93.19 284 SER A O 1
ATOM 2206 N N . ARG A 1 285 ? 12.594 -8.366 -0.322 1.00 91.56 285 ARG A N 1
ATOM 2207 C CA . ARG A 1 285 ? 13.653 -9.147 0.338 1.00 91.56 285 ARG A CA 1
ATOM 2208 C C . ARG A 1 285 ? 14.939 -9.253 -0.493 1.00 91.56 285 ARG A C 1
ATOM 2210 O O . ARG A 1 285 ? 15.504 -10.342 -0.646 1.00 91.56 285 ARG A O 1
ATOM 2217 N N . GLY A 1 286 ? 15.385 -8.114 -1.026 1.00 94.19 286 GLY A N 1
ATOM 2218 C CA . GLY A 1 286 ? 16.629 -8.001 -1.783 1.00 94.19 286 GLY A CA 1
ATOM 2219 C C . GLY A 1 286 ? 16.496 -8.284 -3.280 1.00 94.19 286 GLY A C 1
ATOM 2220 O O . GLY A 1 286 ? 17.446 -8.050 -4.020 1.00 94.19 286 GLY A O 1
ATOM 2221 N N . GLU A 1 287 ? 15.349 -8.771 -3.750 1.00 96.19 287 GLU A N 1
ATOM 2222 C CA . GLU A 1 287 ? 15.128 -9.138 -5.153 1.00 96.19 287 GLU A CA 1
ATOM 2223 C C . GLU A 1 287 ? 14.183 -8.162 -5.855 1.00 96.19 287 GLU A C 1
ATOM 2225 O O . GLU A 1 287 ? 13.422 -7.443 -5.207 1.00 96.19 287 GLU A O 1
ATOM 2230 N N . ARG A 1 288 ? 14.181 -8.197 -7.192 1.00 97.00 288 ARG A N 1
ATOM 2231 C CA . ARG A 1 288 ? 13.197 -7.513 -8.037 1.00 97.00 288 ARG A CA 1
ATOM 2232 C C . ARG A 1 288 ? 12.241 -8.526 -8.663 1.00 97.00 288 ARG A C 1
ATOM 2234 O O . ARG A 1 288 ? 12.686 -9.534 -9.217 1.00 97.00 288 ARG A O 1
ATOM 2241 N N . PHE A 1 289 ? 10.948 -8.238 -8.600 1.00 97.44 289 PHE A N 1
ATOM 2242 C CA . PHE A 1 289 ? 9.869 -9.053 -9.153 1.00 97.44 289 PHE A CA 1
ATOM 2243 C C . PHE A 1 289 ? 9.047 -8.257 -10.160 1.00 97.44 289 PHE A C 1
ATOM 2245 O O . PHE A 1 289 ? 8.984 -7.028 -10.087 1.00 97.44 289 PHE A O 1
ATOM 2252 N N . MET A 1 290 ? 8.444 -8.964 -11.115 1.00 97.81 290 MET A N 1
ATOM 2253 C CA . MET A 1 290 ? 7.710 -8.372 -12.229 1.00 97.81 290 MET A CA 1
ATOM 2254 C C . MET A 1 290 ? 6.402 -9.115 -12.487 1.00 97.81 290 MET A C 1
ATOM 2256 O O . MET A 1 290 ? 6.381 -10.347 -12.517 1.00 97.81 290 MET A O 1
ATOM 2260 N N . ARG A 1 291 ? 5.336 -8.368 -12.757 1.00 97.44 291 ARG A N 1
ATOM 2261 C CA . ARG A 1 291 ? 4.097 -8.880 -13.356 1.00 97.44 291 ARG A CA 1
ATOM 2262 C C . ARG A 1 291 ? 3.801 -8.103 -14.626 1.00 97.44 291 ARG A C 1
ATOM 2264 O O . ARG A 1 291 ? 4.205 -6.946 -14.738 1.00 97.44 291 ARG A O 1
ATOM 2271 N N . ALA A 1 292 ? 3.134 -8.735 -15.582 1.00 97.69 292 ALA A N 1
ATOM 2272 C CA . ALA A 1 292 ? 2.774 -8.070 -16.823 1.00 97.69 292 ALA A CA 1
ATOM 2273 C C . ALA A 1 292 ? 1.394 -8.478 -17.334 1.00 97.69 292 ALA A C 1
ATOM 2275 O O . ALA A 1 292 ? 0.991 -9.641 -17.231 1.00 97.69 292 ALA A O 1
ATOM 2276 N N . TRP A 1 293 ? 0.728 -7.514 -17.957 1.00 97.31 293 TRP A N 1
ATOM 2277 C CA . TRP A 1 293 ? -0.537 -7.656 -18.662 1.00 97.31 293 TRP A CA 1
ATOM 2278 C C . TRP A 1 293 ? -0.405 -7.039 -20.048 1.00 97.31 293 TRP A C 1
ATOM 2280 O O . TRP A 1 293 ? 0.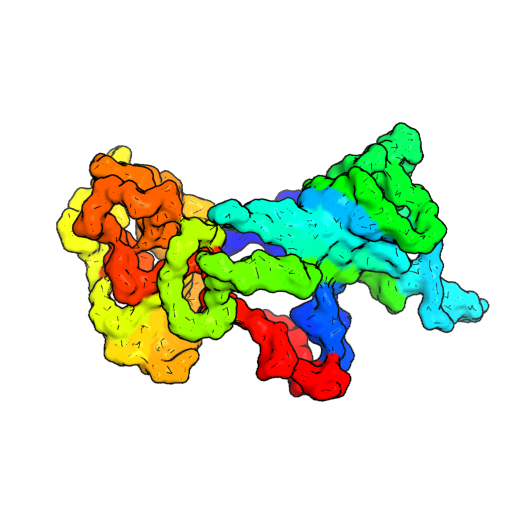344 -6.081 -20.238 1.00 97.31 293 TRP A O 1
ATOM 2290 N N . ILE A 1 294 ? -1.127 -7.583 -21.017 1.00 97.50 294 ILE A N 1
ATOM 2291 C CA . ILE A 1 294 ? -1.155 -7.070 -22.383 1.00 97.50 294 ILE A CA 1
ATOM 2292 C C . ILE A 1 294 ? -2.594 -6.764 -22.789 1.00 97.50 294 ILE A C 1
ATOM 2294 O O . ILE A 1 294 ? -3.468 -7.617 -22.651 1.00 97.50 294 ILE A O 1
ATOM 2298 N N . ASP A 1 295 ? -2.814 -5.558 -23.296 1.00 96.56 295 ASP A N 1
ATOM 2299 C CA . ASP A 1 295 ? -3.986 -5.196 -24.092 1.00 96.56 295 ASP A CA 1
ATOM 2300 C C . ASP A 1 295 ? -3.614 -5.380 -25.565 1.00 96.56 295 ASP A C 1
ATOM 2302 O O . ASP A 1 295 ? -2.538 -4.951 -25.989 1.00 96.56 295 ASP A O 1
ATOM 2306 N N . ARG A 1 296 ? -4.471 -6.045 -26.341 1.00 95.81 296 ARG A N 1
ATOM 2307 C CA . ARG A 1 296 ? -4.262 -6.287 -27.780 1.00 95.81 296 ARG A CA 1
ATOM 2308 C C . ARG A 1 296 ? -5.082 -5.345 -28.669 1.00 95.81 296 ARG A C 1
ATOM 2310 O O . ARG A 1 296 ? -5.308 -5.649 -29.840 1.00 95.81 296 ARG A O 1
ATOM 2317 N N . GLY A 1 297 ? -5.518 -4.218 -28.110 1.00 92.19 297 GLY A N 1
ATOM 2318 C CA . GLY A 1 297 ? -6.266 -3.161 -28.786 1.00 92.19 297 GLY A CA 1
ATOM 2319 C C . GLY A 1 297 ? -7.782 -3.257 -28.605 1.00 92.19 297 GLY A C 1
ATOM 2320 O O . GLY A 1 297 ? -8.512 -2.519 -29.267 1.00 92.19 297 GLY A O 1
ATOM 2321 N N . ASP A 1 298 ? -8.264 -4.156 -27.744 1.00 90.81 298 ASP A N 1
ATOM 2322 C CA . ASP A 1 298 ? -9.687 -4.329 -27.425 1.00 90.81 298 ASP A CA 1
ATOM 2323 C C . ASP A 1 298 ? -10.060 -3.798 -26.030 1.00 90.81 298 ASP A C 1
ATOM 2325 O O . ASP A 1 298 ? -11.228 -3.863 -25.643 1.00 90.81 298 ASP A O 1
ATOM 2329 N N . GLY A 1 299 ? -9.087 -3.256 -25.288 1.00 88.69 299 GLY A N 1
ATOM 2330 C CA . GLY A 1 299 ? -9.270 -2.740 -23.933 1.00 88.69 299 GLY A CA 1
ATOM 2331 C C . GLY A 1 299 ? -9.281 -3.827 -22.856 1.00 88.69 299 GLY A C 1
ATOM 2332 O O . GLY A 1 299 ? -9.469 -3.512 -21.680 1.00 88.69 299 GLY A O 1
ATOM 2333 N N . THR A 1 300 ? -9.089 -5.100 -23.218 1.00 91.56 300 THR A N 1
ATOM 2334 C CA . THR A 1 300 ? -9.072 -6.219 -22.270 1.00 91.56 300 THR A CA 1
ATOM 2335 C C . THR A 1 300 ? -7.642 -6.564 -21.874 1.00 91.56 300 THR A C 1
ATOM 2337 O O . THR A 1 300 ? -6.809 -6.928 -22.703 1.00 91.56 300 THR A O 1
ATOM 2340 N N . LEU A 1 301 ? -7.360 -6.523 -20.572 1.00 93.62 301 LEU A N 1
ATOM 2341 C CA . LEU A 1 301 ? -6.053 -6.887 -20.034 1.00 93.62 301 LEU A CA 1
ATOM 2342 C C . LEU A 1 301 ? -5.921 -8.402 -19.871 1.00 93.62 301 LEU A C 1
ATOM 2344 O O . LEU A 1 301 ? -6.597 -9.022 -19.051 1.00 93.62 301 LEU A O 1
ATOM 2348 N N . VAL A 1 302 ? -4.987 -8.997 -20.611 1.00 95.50 302 VAL A N 1
ATOM 2349 C CA . VAL A 1 302 ? -4.625 -10.411 -20.474 1.00 95.50 302 VAL A CA 1
ATOM 2350 C C . VAL A 1 302 ? -3.333 -10.529 -19.673 1.00 95.50 302 VAL A C 1
ATOM 2352 O O . VAL A 1 302 ? -2.288 -10.036 -20.095 1.00 95.50 302 VAL A O 1
ATOM 2355 N N . ALA A 1 303 ? -3.377 -11.216 -18.531 1.00 95.62 303 ALA A N 1
ATOM 2356 C CA . ALA A 1 303 ? -2.183 -11.479 -17.731 1.00 95.62 303 ALA A CA 1
ATOM 2357 C C . ALA A 1 303 ? -1.188 -12.374 -18.496 1.00 95.62 303 ALA A C 1
ATOM 2359 O O . ALA A 1 303 ? -1.517 -13.485 -18.914 1.00 95.62 303 ALA A O 1
ATOM 2360 N N . LEU A 1 304 ? 0.055 -11.908 -18.640 1.00 96.19 304 LEU A N 1
ATOM 2361 C CA . LEU A 1 304 ? 1.182 -12.715 -19.127 1.00 96.19 304 LEU A CA 1
ATOM 2362 C C . LEU A 1 304 ? 1.823 -13.536 -18.001 1.00 96.19 304 LEU A C 1
ATOM 2364 O O . LEU A 1 304 ? 2.490 -14.536 -18.262 1.00 96.19 304 LEU A O 1
ATOM 2368 N N . THR A 1 305 ? 1.614 -13.107 -16.755 1.00 91.31 305 THR A N 1
ATOM 2369 C CA . THR A 1 305 ? 2.108 -13.738 -15.523 1.00 91.31 305 THR A CA 1
ATOM 2370 C C . THR A 1 305 ? 0.938 -14.004 -14.559 1.00 91.31 305 THR A C 1
ATOM 2372 O O . THR A 1 305 ? 0.826 -13.306 -13.544 1.00 91.31 305 THR A O 1
ATOM 2375 N N . PRO A 1 306 ? 0.011 -14.925 -14.898 1.00 85.62 306 PRO A N 1
ATOM 2376 C CA . PRO A 1 306 ? -1.228 -15.120 -14.139 1.00 85.62 306 PRO A CA 1
ATOM 2377 C C . PRO A 1 306 ? -0.991 -15.748 -12.761 1.00 85.62 306 PRO A C 1
ATOM 2379 O O . PRO A 1 306 ? -1.604 -15.317 -11.790 1.00 85.62 306 PRO A O 1
ATOM 2382 N N . ASP A 1 307 ? -0.070 -16.708 -12.661 1.00 87.19 307 ASP A N 1
ATOM 2383 C CA . ASP A 1 307 ? 0.132 -17.476 -11.429 1.00 87.19 307 ASP A CA 1
ATOM 2384 C C . ASP A 1 307 ? 1.054 -16.728 -10.454 1.00 87.19 307 ASP A C 1
ATOM 2386 O O . ASP A 1 307 ? 0.652 -16.269 -9.384 1.00 87.19 307 ASP A O 1
ATOM 2390 N N . GLU A 1 308 ? 2.310 -16.538 -10.860 1.00 91.81 308 GLU A N 1
ATOM 2391 C CA . GLU A 1 308 ? 3.371 -16.000 -10.016 1.00 91.81 308 GLU A CA 1
ATOM 2392 C C . GLU A 1 308 ? 4.126 -14.859 -10.711 1.00 91.81 308 GLU A C 1
ATOM 2394 O O . GLU A 1 308 ? 4.249 -14.836 -11.941 1.00 91.81 308 GLU A O 1
ATOM 2399 N N . PRO A 1 309 ? 4.661 -13.901 -9.937 1.00 95.38 309 PRO A N 1
ATOM 2400 C CA . PRO A 1 309 ? 5.511 -12.857 -10.477 1.00 95.38 309 PRO A CA 1
ATOM 2401 C C . PRO A 1 309 ? 6.862 -13.440 -10.912 1.00 95.38 309 PRO A C 1
ATOM 2403 O O . PRO A 1 309 ? 7.426 -14.334 -10.280 1.00 95.38 309 PRO A O 1
ATOM 2406 N N . ILE A 1 310 ? 7.436 -12.878 -11.970 1.00 96.81 310 ILE A N 1
ATOM 2407 C CA . ILE A 1 310 ? 8.743 -13.285 -12.481 1.00 96.81 310 ILE A CA 1
ATOM 2408 C C . ILE A 1 310 ? 9.838 -12.574 -11.682 1.00 96.81 310 ILE A C 1
ATOM 2410 O O . ILE A 1 310 ? 9.900 -11.344 -11.656 1.00 96.81 310 ILE A O 1
ATOM 2414 N N . LYS A 1 311 ? 10.735 -13.342 -11.055 1.00 96.88 311 LYS A N 1
ATOM 2415 C CA . LYS A 1 311 ? 11.974 -12.818 -10.462 1.00 96.88 311 LYS A CA 1
ATOM 2416 C C . LYS A 1 311 ? 12.933 -12.367 -11.570 1.00 96.88 311 LYS A C 1
ATOM 2418 O O . LYS A 1 311 ? 13.124 -13.083 -12.553 1.00 96.88 311 LYS A O 1
ATOM 2423 N N . ASP A 1 312 ? 13.577 -11.216 -11.398 1.00 97.00 312 ASP A N 1
ATOM 2424 C CA . ASP A 1 312 ? 14.693 -10.805 -12.255 1.00 97.00 312 ASP A CA 1
ATOM 2425 C C . ASP A 1 312 ? 15.822 -11.857 -12.233 1.00 97.00 312 ASP A C 1
ATOM 2427 O O . ASP A 1 312 ? 16.129 -12.436 -11.188 1.00 97.00 312 ASP A O 1
ATOM 2431 N N . LYS A 1 313 ? 16.446 -12.120 -13.391 1.00 96.25 313 LYS A N 1
ATOM 2432 C CA . LYS A 1 313 ? 17.572 -13.066 -13.489 1.00 96.25 313 LYS A CA 1
ATOM 2433 C C . LYS A 1 313 ? 18.844 -12.536 -12.830 1.00 96.25 313 LYS A C 1
ATOM 2435 O O . LYS A 1 313 ? 19.761 -13.315 -12.575 1.00 96.25 313 LYS A O 1
ATOM 2440 N N . PHE A 1 314 ? 18.933 -11.230 -12.605 1.00 94.44 314 PHE A N 1
ATOM 2441 C CA . PHE A 1 314 ? 19.997 -10.639 -11.814 1.00 94.44 314 PHE A CA 1
ATOM 2442 C C . PHE A 1 314 ? 19.657 -10.758 -10.322 1.00 94.44 314 PHE A C 1
ATOM 2444 O O . PHE A 1 314 ? 18.795 -10.045 -9.809 1.00 94.44 314 PHE A O 1
ATOM 2451 N N . ASP A 1 315 ? 20.321 -11.696 -9.646 1.00 91.31 315 ASP A N 1
ATOM 2452 C CA . ASP A 1 315 ? 20.117 -11.968 -8.221 1.00 91.31 315 ASP A CA 1
ATOM 2453 C C . ASP A 1 315 ? 20.475 -10.774 -7.333 1.00 91.31 315 ASP A C 1
ATOM 2455 O O . ASP A 1 315 ? 21.422 -10.039 -7.613 1.00 91.31 315 ASP A O 1
ATOM 2459 N N . GLU A 1 316 ? 19.762 -10.651 -6.212 1.00 93.19 316 GLU A N 1
ATOM 2460 C CA . GLU A 1 316 ? 19.982 -9.619 -5.194 1.00 93.19 316 GLU A CA 1
ATOM 2461 C C . GLU A 1 316 ? 19.891 -8.201 -5.772 1.00 93.19 316 GLU A C 1
ATOM 2463 O O . GLU A 1 316 ? 20.566 -7.279 -5.308 1.00 93.19 316 GLU A O 1
ATOM 2468 N N . TYR A 1 317 ? 19.047 -8.032 -6.797 1.00 95.88 317 TYR A N 1
ATOM 2469 C CA . TYR A 1 317 ? 18.908 -6.795 -7.559 1.00 95.88 317 TYR A CA 1
ATOM 2470 C C . TYR A 1 317 ? 18.799 -5.563 -6.657 1.00 95.88 317 TYR A C 1
ATOM 2472 O O . TYR A 1 317 ? 19.505 -4.584 -6.886 1.00 95.88 317 TYR A O 1
ATOM 2480 N N . GLU A 1 318 ? 17.932 -5.602 -5.638 1.00 95.44 318 GLU A N 1
ATOM 2481 C CA . GLU A 1 318 ? 17.701 -4.460 -4.748 1.00 95.44 318 GLU A CA 1
ATOM 2482 C C . GLU A 1 318 ? 18.957 -4.121 -3.939 1.00 95.44 318 GLU A C 1
ATOM 2484 O O . GLU A 1 318 ? 19.335 -2.955 -3.846 1.00 95.44 318 GLU A O 1
ATOM 2489 N N . TYR A 1 319 ? 19.639 -5.130 -3.393 1.00 94.25 319 TYR A N 1
ATOM 2490 C CA . TYR A 1 319 ? 20.861 -4.923 -2.612 1.00 94.25 319 TYR A CA 1
ATOM 2491 C C . TYR A 1 319 ? 22.036 -4.462 -3.476 1.00 94.25 319 TYR A C 1
ATOM 2493 O O . TYR A 1 319 ? 22.906 -3.733 -3.001 1.00 94.25 319 TYR A O 1
ATOM 2501 N N . GLN A 1 320 ? 22.039 -4.829 -4.755 1.00 94.81 320 GLN A N 1
ATOM 2502 C CA . GLN A 1 320 ? 23.083 -4.459 -5.706 1.00 94.81 320 GLN A CA 1
ATOM 2503 C C . GLN A 1 320 ? 22.777 -3.173 -6.491 1.00 94.81 320 GLN A C 1
ATOM 2505 O O . GLN A 1 320 ? 23.589 -2.765 -7.325 1.00 94.81 320 GLN A O 1
ATOM 2510 N N . LEU A 1 321 ? 21.662 -2.483 -6.209 1.00 96.31 321 LEU A N 1
ATOM 2511 C CA . LEU A 1 321 ? 21.304 -1.221 -6.869 1.00 96.31 321 LEU A CA 1
ATOM 2512 C C . LEU A 1 321 ? 22.417 -0.172 -6.772 1.00 96.31 321 LEU A C 1
ATOM 2514 O O . LEU A 1 321 ? 22.721 0.479 -7.766 1.00 96.31 321 LEU A O 1
ATOM 2518 N N . TYR A 1 322 ? 23.048 -0.023 -5.604 1.00 95.81 322 TYR A N 1
ATOM 2519 C CA . TYR A 1 322 ? 24.121 0.958 -5.405 1.00 95.81 322 TYR A CA 1
ATOM 2520 C C . TYR A 1 322 ? 25.329 0.689 -6.312 1.00 95.81 322 TYR A C 1
ATOM 2522 O O . TYR A 1 322 ? 25.837 1.590 -6.987 1.00 95.81 322 TYR A O 1
ATOM 2530 N N . GLU A 1 323 ? 25.776 -0.565 -6.355 1.00 96.00 323 GLU A N 1
ATOM 2531 C CA . GLU A 1 323 ? 26.901 -0.962 -7.193 1.00 96.00 323 GLU A CA 1
ATOM 2532 C C . GLU A 1 323 ? 26.561 -0.790 -8.675 1.00 96.00 323 GLU A C 1
ATOM 2534 O O . GLU A 1 323 ? 27.327 -0.183 -9.430 1.00 96.00 323 GLU A O 1
ATOM 2539 N N . ARG A 1 324 ? 25.381 -1.272 -9.075 1.00 95.75 324 ARG A N 1
ATOM 2540 C CA . ARG A 1 324 ? 24.875 -1.166 -10.441 1.00 95.75 324 ARG A CA 1
ATOM 2541 C C . ARG A 1 324 ? 24.779 0.293 -10.881 1.00 95.75 324 ARG A C 1
ATOM 2543 O O . ARG A 1 324 ? 25.271 0.631 -11.955 1.00 95.75 324 ARG A O 1
ATOM 2550 N N . ALA A 1 325 ? 24.232 1.166 -10.039 1.00 97.25 325 ALA A N 1
ATOM 2551 C CA . ALA A 1 325 ? 24.128 2.592 -10.315 1.00 97.25 325 ALA A CA 1
ATOM 2552 C C . ALA A 1 325 ? 25.509 3.239 -10.496 1.00 97.25 325 ALA A C 1
ATOM 2554 O O . ALA A 1 325 ? 25.740 3.950 -11.469 1.00 97.25 325 ALA A O 1
ATOM 2555 N N . THR A 1 326 ? 26.462 2.918 -9.618 1.00 96.31 326 THR A N 1
ATOM 2556 C CA . THR A 1 326 ? 27.833 3.450 -9.688 1.00 96.31 326 THR A CA 1
ATOM 2557 C C . THR A 1 326 ? 28.573 3.002 -10.950 1.00 96.31 326 THR A C 1
ATOM 2559 O O . THR A 1 326 ? 29.375 3.755 -11.503 1.00 96.31 326 THR A O 1
ATOM 2562 N N . LYS A 1 327 ? 28.317 1.778 -11.425 1.00 95.38 327 LYS A N 1
ATOM 2563 C CA . LYS A 1 327 ? 28.940 1.239 -12.642 1.00 95.38 327 LYS A CA 1
ATOM 2564 C C . LYS A 1 327 ? 28.306 1.761 -13.926 1.00 95.38 327 LYS A C 1
ATOM 2566 O O . LYS A 1 327 ? 29.036 2.000 -14.884 1.00 95.38 327 LYS A O 1
ATOM 2571 N N . LEU A 1 328 ? 26.984 1.915 -13.954 1.00 94.88 328 LEU A N 1
ATOM 2572 C CA . LEU A 1 328 ? 26.253 2.344 -15.149 1.00 94.88 328 LEU A CA 1
ATOM 2573 C C . LEU A 1 328 ? 26.231 3.868 -15.316 1.00 94.88 328 LEU A C 1
ATOM 2575 O O . LEU A 1 328 ? 26.306 4.354 -16.439 1.00 94.88 328 LEU A O 1
ATOM 2579 N N . TYR A 1 329 ? 26.190 4.618 -14.215 1.00 95.75 329 TYR A N 1
ATOM 2580 C CA . TYR A 1 329 ? 25.955 6.063 -14.213 1.00 95.75 329 TYR A CA 1
ATOM 2581 C C . TYR A 1 329 ? 27.100 6.809 -13.524 1.00 95.75 329 TYR A C 1
ATOM 2583 O O . TYR A 1 329 ? 26.902 7.538 -12.557 1.00 95.75 329 TYR A O 1
ATOM 2591 N N . GLY A 1 330 ? 28.327 6.632 -14.026 1.00 92.56 330 GLY A N 1
ATOM 2592 C CA . GLY A 1 330 ? 29.542 7.165 -13.392 1.00 92.56 330 GLY A CA 1
ATOM 2593 C C . GLY A 1 330 ? 29.553 8.687 -13.173 1.00 92.56 330 GLY A C 1
ATOM 2594 O O . GLY A 1 330 ? 30.188 9.150 -12.231 1.00 92.56 330 GLY A O 1
ATOM 2595 N N . THR A 1 331 ? 28.833 9.459 -13.997 1.00 94.62 331 THR A N 1
ATOM 2596 C CA . THR A 1 331 ? 28.701 10.920 -13.84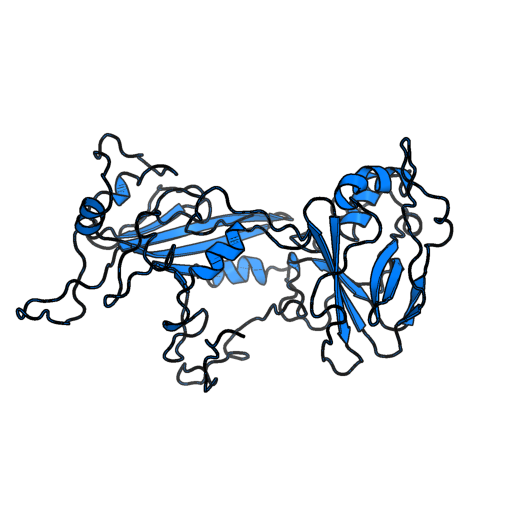2 1.00 94.62 331 THR A CA 1
ATOM 2597 C C . THR A 1 331 ? 27.857 11.303 -12.626 1.00 94.62 331 THR A C 1
ATOM 2599 O O . THR A 1 331 ? 28.217 12.228 -11.904 1.00 94.62 331 THR A O 1
ATOM 2602 N N . CYS A 1 332 ? 26.745 10.600 -12.393 1.00 96.38 332 CYS A N 1
ATOM 2603 C CA . CYS A 1 332 ? 25.894 10.802 -11.225 1.00 96.38 332 CYS A CA 1
ATOM 2604 C C . CYS A 1 332 ? 25.225 9.477 -10.824 1.00 96.38 332 CYS A C 1
ATOM 2606 O O . CYS A 1 332 ? 24.144 9.145 -11.320 1.00 96.38 332 CYS A O 1
ATOM 2608 N N . PRO A 1 333 ? 25.850 8.703 -9.919 1.00 96.88 333 PRO A N 1
ATOM 2609 C CA . PRO A 1 333 ? 25.274 7.450 -9.443 1.00 96.88 333 PRO A CA 1
ATOM 2610 C C . PRO A 1 333 ? 23.932 7.624 -8.726 1.00 96.88 333 PRO A C 1
ATOM 2612 O O . PRO A 1 333 ? 23.123 6.707 -8.763 1.00 96.88 333 PRO A O 1
ATOM 2615 N N . SER A 1 334 ? 23.676 8.774 -8.092 1.00 96.50 334 SER A N 1
ATOM 2616 C CA . SER A 1 334 ? 22.399 9.051 -7.417 1.00 96.50 334 SER A CA 1
ATOM 2617 C C . SER A 1 334 ? 21.238 9.128 -8.412 1.00 96.50 334 SER A C 1
ATOM 2619 O O . SER A 1 334 ? 20.261 8.404 -8.244 1.00 96.50 334 SER A O 1
ATOM 2621 N N . ASP A 1 335 ? 21.392 9.903 -9.492 1.00 96.69 335 ASP A N 1
ATOM 2622 C CA . ASP A 1 335 ? 20.420 9.960 -10.595 1.00 96.69 335 ASP A CA 1
ATOM 2623 C C . ASP A 1 335 ? 20.190 8.553 -11.173 1.00 96.69 335 ASP A C 1
ATOM 2625 O O . ASP A 1 335 ? 19.059 8.108 -11.355 1.00 96.69 335 ASP A O 1
ATOM 2629 N N . GLY A 1 336 ? 21.278 7.810 -11.400 1.00 97.00 336 GLY A N 1
ATOM 2630 C CA . GLY A 1 336 ? 21.225 6.435 -11.890 1.00 97.00 336 GLY A CA 1
ATOM 2631 C C . GLY A 1 336 ? 20.508 5.460 -10.954 1.00 97.00 336 GLY A C 1
ATOM 2632 O O . GLY A 1 336 ? 19.795 4.566 -11.409 1.00 97.00 336 GLY A O 1
ATOM 2633 N N . TYR A 1 337 ? 20.682 5.624 -9.643 1.00 97.44 337 TYR A N 1
ATOM 2634 C CA . TYR A 1 337 ? 20.009 4.818 -8.629 1.00 97.44 337 TYR A CA 1
ATOM 2635 C C . TYR A 1 337 ? 18.498 5.052 -8.664 1.00 97.44 337 TYR A C 1
ATOM 2637 O O . TYR A 1 337 ? 17.730 4.090 -8.646 1.00 97.44 337 TYR A O 1
ATOM 2645 N N . GLU A 1 338 ? 18.070 6.312 -8.763 1.00 96.81 338 GLU A N 1
ATOM 2646 C CA . GLU A 1 338 ? 16.656 6.667 -8.904 1.00 96.81 338 GLU A CA 1
ATOM 2647 C C . GLU A 1 338 ? 16.069 6.124 -10.206 1.00 96.81 338 GLU A C 1
ATOM 2649 O O . GLU A 1 338 ? 15.025 5.480 -10.178 1.00 96.81 338 GLU A O 1
ATOM 2654 N N . MET A 1 339 ? 16.780 6.246 -11.328 1.00 96.12 339 MET A N 1
ATOM 2655 C CA . MET A 1 339 ? 16.340 5.660 -12.595 1.00 96.12 339 MET A CA 1
ATOM 2656 C C . MET A 1 339 ? 16.171 4.134 -12.515 1.00 96.12 339 MET A C 1
ATOM 2658 O O . MET A 1 339 ? 15.159 3.598 -12.962 1.00 96.12 339 MET A O 1
ATOM 2662 N N . LEU A 1 340 ? 17.113 3.413 -11.896 1.00 96.81 340 LEU A N 1
ATOM 2663 C CA . LEU A 1 340 ? 17.020 1.955 -11.723 1.00 96.81 340 LEU A CA 1
ATOM 2664 C C . LEU A 1 340 ? 15.911 1.521 -10.753 1.00 96.81 340 LEU A C 1
ATOM 2666 O O . LEU A 1 340 ? 15.446 0.381 -10.846 1.00 96.81 340 LEU A O 1
ATOM 2670 N N . ARG A 1 341 ? 15.533 2.387 -9.805 1.00 95.38 341 ARG A N 1
ATOM 2671 C CA . ARG A 1 341 ? 14.541 2.088 -8.764 1.00 95.38 341 ARG A CA 1
ATOM 2672 C C . ARG A 1 341 ? 13.127 2.533 -9.134 1.00 95.38 341 ARG A C 1
ATOM 2674 O O . ARG A 1 341 ? 12.183 1.833 -8.794 1.00 95.38 341 ARG A O 1
ATOM 2681 N N . PHE A 1 342 ? 12.993 3.678 -9.793 1.00 95.00 342 PHE A N 1
ATOM 2682 C CA . PHE A 1 342 ? 11.728 4.378 -10.032 1.00 95.00 342 PHE A CA 1
ATOM 2683 C C . PHE A 1 342 ? 11.437 4.599 -11.521 1.00 95.00 342 PHE A C 1
ATOM 2685 O O . PHE A 1 342 ? 10.345 5.036 -11.876 1.00 95.00 342 PHE A O 1
ATOM 2692 N N . GLY A 1 343 ? 12.412 4.359 -12.406 1.00 94.44 343 GLY A N 1
ATOM 2693 C CA . GLY A 1 343 ? 12.318 4.704 -13.828 1.00 94.44 343 GLY A CA 1
ATOM 2694 C C . GLY A 1 343 ? 12.356 6.210 -14.112 1.00 94.44 343 GLY A C 1
ATOM 2695 O O . GLY A 1 343 ? 12.144 6.606 -15.258 1.00 94.44 343 GLY A O 1
ATOM 2696 N N . ARG A 1 344 ? 12.577 7.038 -13.080 1.00 93.25 344 ARG A N 1
ATOM 2697 C CA . ARG A 1 344 ? 12.613 8.506 -13.122 1.00 93.25 344 ARG A CA 1
ATOM 2698 C C . ARG A 1 344 ? 13.549 9.048 -12.044 1.00 93.25 344 ARG A C 1
ATOM 2700 O O . ARG A 1 344 ? 13.737 8.402 -11.016 1.00 93.25 344 ARG A O 1
ATOM 2707 N N . ILE A 1 345 ? 14.039 10.267 -12.242 1.00 94.38 345 ILE A N 1
ATOM 2708 C CA . ILE A 1 345 ? 14.739 11.048 -11.216 1.00 94.38 345 ILE A CA 1
ATOM 2709 C C . ILE A 1 345 ? 13.694 11.905 -10.498 1.00 94.38 345 ILE A C 1
ATOM 2711 O O . ILE A 1 345 ? 13.028 12.722 -11.131 1.00 94.38 345 ILE A O 1
ATOM 2715 N N . LEU A 1 346 ? 13.512 11.687 -9.196 1.00 92.19 346 LEU A N 1
ATOM 2716 C CA . LEU A 1 346 ? 12.499 12.358 -8.376 1.00 92.19 346 LEU A CA 1
ATOM 2717 C C . LEU A 1 346 ? 13.115 13.471 -7.521 1.00 92.19 346 LEU A C 1
ATOM 2719 O O . LEU A 1 346 ? 12.444 14.445 -7.192 1.00 92.19 346 LEU A O 1
ATOM 2723 N N . SER A 1 347 ? 14.394 13.353 -7.159 1.00 91.25 347 SER A N 1
ATOM 2724 C CA . SER A 1 347 ? 15.052 14.280 -6.229 1.00 91.25 347 SER A CA 1
ATOM 2725 C C . SER A 1 347 ? 15.281 15.699 -6.768 1.00 91.25 347 SER A C 1
ATOM 2727 O O . SER A 1 347 ? 15.440 16.630 -5.976 1.00 91.25 347 SER A O 1
ATOM 2729 N N . THR A 1 348 ? 15.299 15.899 -8.090 1.00 88.44 348 THR A N 1
ATOM 2730 C CA . THR A 1 348 ? 15.638 17.184 -8.722 1.00 88.44 348 THR A CA 1
ATOM 2731 C C . THR A 1 348 ? 14.950 17.373 -10.073 1.00 88.44 348 THR A C 1
ATOM 2733 O O . THR A 1 348 ? 14.724 16.411 -10.798 1.00 88.44 348 THR A O 1
ATOM 2736 N N . ASP A 1 349 ? 14.664 18.628 -10.431 1.00 86.19 349 ASP A N 1
ATOM 2737 C CA . ASP A 1 349 ? 14.173 19.009 -11.769 1.00 86.19 349 ASP A CA 1
ATOM 2738 C C . ASP A 1 349 ? 15.312 19.253 -12.769 1.00 86.19 349 ASP A C 1
ATOM 2740 O O . ASP A 1 349 ? 15.088 19.388 -13.970 1.00 86.19 349 ASP A O 1
ATOM 2744 N N . THR A 1 350 ? 16.551 19.331 -12.279 1.00 88.81 350 THR A N 1
ATOM 2745 C CA . THR A 1 350 ? 17.751 19.553 -13.089 1.00 88.81 350 THR A CA 1
ATOM 2746 C C . THR A 1 350 ? 18.703 18.373 -12.900 1.00 88.81 350 THR A C 1
ATOM 2748 O O . THR A 1 350 ? 19.644 18.476 -12.102 1.00 88.81 350 THR A O 1
ATOM 2751 N N . PRO A 1 351 ? 18.443 17.231 -13.560 1.00 90.62 351 PRO A N 1
ATOM 2752 C CA . PRO A 1 351 ? 19.294 16.054 -13.446 1.00 90.62 351 PRO A CA 1
ATOM 2753 C C . PRO A 1 351 ? 20.701 16.340 -13.979 1.00 90.62 351 PRO A C 1
ATOM 2755 O O . PRO A 1 351 ? 20.889 17.131 -14.906 1.00 90.62 351 PRO A O 1
ATOM 2758 N N . SER A 1 352 ? 21.701 15.696 -13.379 1.00 93.12 352 SER A N 1
ATOM 2759 C CA . SER A 1 352 ? 23.106 15.837 -13.780 1.00 93.12 352 SER A CA 1
ATOM 2760 C C . SER A 1 352 ? 23.461 14.926 -14.957 1.00 93.12 352 SER A C 1
ATOM 2762 O O . SER A 1 352 ? 24.392 15.218 -15.711 1.00 93.12 352 SER A O 1
ATOM 2764 N N . LEU A 1 353 ? 22.737 13.816 -15.125 1.00 92.62 353 LEU A N 1
ATOM 2765 C CA . LEU A 1 353 ? 22.847 12.965 -16.309 1.00 92.62 353 LEU A CA 1
ATOM 2766 C C . LEU A 1 353 ? 22.265 13.664 -17.547 1.00 92.62 353 LEU A C 1
ATOM 2768 O O . LEU A 1 353 ? 21.149 14.182 -17.505 1.00 92.62 353 LEU A O 1
ATOM 2772 N N . SER A 1 354 ? 22.985 13.613 -18.675 1.00 91.00 354 SER A N 1
ATOM 2773 C CA . SER A 1 354 ? 22.421 14.005 -19.974 1.00 91.00 354 SER A CA 1
ATOM 2774 C C . SER A 1 354 ? 21.296 13.052 -20.384 1.00 91.00 354 SER A C 1
ATOM 2776 O O . SER A 1 354 ? 21.244 11.920 -19.906 1.00 91.00 354 SER A O 1
ATOM 2778 N N . ALA A 1 355 ? 20.431 13.475 -21.307 1.00 87.00 355 ALA A N 1
ATOM 2779 C CA . ALA A 1 355 ? 19.336 12.638 -21.801 1.00 87.00 355 ALA A CA 1
ATOM 2780 C C . ALA A 1 355 ? 19.833 11.286 -22.353 1.00 87.00 355 ALA A C 1
ATOM 2782 O O . ALA A 1 355 ? 19.238 10.246 -22.107 1.00 87.00 355 ALA A O 1
ATOM 2783 N N . GLU A 1 356 ? 20.976 11.259 -23.041 1.00 86.69 356 GLU A N 1
ATOM 2784 C CA . GLU A 1 356 ? 21.563 10.015 -23.553 1.00 86.69 356 GLU A CA 1
ATOM 2785 C C . GLU A 1 356 ? 22.095 9.122 -22.425 1.00 86.69 356 GLU A C 1
ATOM 2787 O O . GLU A 1 356 ? 21.996 7.897 -22.496 1.00 86.69 356 GLU A O 1
ATOM 2792 N N . ALA A 1 357 ? 22.657 9.732 -21.378 1.00 90.38 357 ALA A N 1
ATOM 2793 C CA . ALA A 1 357 ? 23.183 9.026 -20.214 1.00 90.38 357 ALA A CA 1
ATOM 2794 C C . ALA A 1 357 ? 22.079 8.509 -19.275 1.00 90.38 357 ALA A C 1
ATOM 2796 O O . ALA A 1 357 ? 22.368 7.664 -18.431 1.00 90.38 357 ALA A O 1
ATOM 2797 N N . GLN A 1 358 ? 20.839 8.986 -19.422 1.00 91.12 358 GLN A N 1
ATOM 2798 C CA . GLN A 1 358 ? 19.669 8.523 -18.669 1.00 91.12 358 GLN A CA 1
ATOM 2799 C C . GLN A 1 358 ? 19.078 7.215 -19.204 1.00 91.12 358 GLN A C 1
ATOM 2801 O O . GLN A 1 358 ? 18.210 6.647 -18.552 1.00 91.12 358 GLN A O 1
ATOM 2806 N N . ALA A 1 359 ? 19.575 6.673 -20.325 1.00 94.19 359 ALA A N 1
ATOM 2807 C CA . ALA A 1 359 ? 19.116 5.383 -20.831 1.00 94.19 359 ALA A CA 1
ATOM 2808 C C . ALA A 1 359 ? 19.165 4.297 -19.734 1.00 94.19 359 ALA A C 1
ATOM 2810 O O . ALA A 1 359 ? 20.221 3.973 -19.178 1.00 94.19 359 ALA A O 1
ATOM 2811 N N . THR A 1 360 ? 18.010 3.702 -19.440 1.00 96.69 360 THR A N 1
ATOM 2812 C CA . THR A 1 360 ? 17.839 2.737 -18.350 1.00 96.69 360 THR A CA 1
ATOM 2813 C C . THR A 1 360 ? 17.195 1.475 -18.874 1.00 96.69 360 THR A C 1
ATOM 2815 O O . THR A 1 360 ? 16.006 1.430 -19.172 1.00 96.69 360 THR A O 1
ATOM 2818 N N . TRP A 1 361 ? 17.998 0.421 -18.968 1.00 97.56 361 TRP A N 1
ATOM 2819 C CA . TRP A 1 361 ? 17.547 -0.878 -19.440 1.00 97.56 361 TRP A CA 1
ATOM 2820 C C . TRP A 1 361 ? 17.058 -1.734 -18.280 1.00 97.56 361 TRP A C 1
ATOM 2822 O O . TRP A 1 361 ? 17.845 -2.101 -17.405 1.00 97.56 361 TRP A O 1
ATOM 2832 N N . LEU A 1 362 ? 15.776 -2.089 -18.299 1.00 97.56 362 LEU A N 1
ATOM 2833 C CA . LEU A 1 362 ? 15.163 -2.979 -17.316 1.00 97.56 362 LEU A CA 1
ATOM 2834 C C . LEU A 1 362 ? 14.647 -4.237 -18.006 1.00 97.56 362 LEU A C 1
ATOM 2836 O O . LEU A 1 362 ? 14.096 -4.169 -19.104 1.00 97.56 362 LEU A O 1
ATOM 2840 N N . ALA A 1 363 ? 14.832 -5.390 -17.360 1.00 98.19 363 ALA A N 1
ATOM 2841 C CA . ALA A 1 363 ? 14.163 -6.613 -17.784 1.00 98.19 363 ALA A CA 1
ATOM 2842 C C . ALA A 1 363 ? 12.663 -6.461 -17.522 1.00 98.19 363 ALA A C 1
ATOM 2844 O O . ALA A 1 363 ? 12.295 -5.975 -16.449 1.00 98.19 363 ALA A O 1
ATOM 2845 N N . VAL A 1 364 ? 11.825 -6.873 -18.471 1.00 98.12 364 VAL A N 1
ATOM 2846 C CA . VAL A 1 364 ? 10.368 -6.951 -18.308 1.00 98.12 364 VAL A CA 1
ATOM 2847 C C . VAL A 1 364 ? 9.809 -8.162 -19.066 1.00 98.12 364 VAL A C 1
ATOM 2849 O O . VAL A 1 364 ? 10.363 -8.534 -20.109 1.00 98.12 364 VAL A O 1
ATOM 2852 N N . PRO A 1 365 ? 8.735 -8.808 -18.578 1.00 98.06 365 PRO A N 1
ATOM 2853 C CA . PRO A 1 365 ? 8.000 -9.795 -19.361 1.00 98.06 365 PRO A CA 1
ATOM 2854 C C . PRO A 1 365 ? 7.278 -9.093 -20.513 1.00 98.06 365 PRO A C 1
ATOM 2856 O O . PRO A 1 365 ? 6.610 -8.089 -20.280 1.00 98.06 365 PRO A O 1
ATOM 2859 N N . PHE A 1 366 ? 7.404 -9.603 -21.737 1.00 97.56 366 PHE A N 1
ATOM 2860 C CA . PHE A 1 366 ? 6.794 -8.975 -22.923 1.00 97.56 366 PHE A CA 1
ATOM 2861 C C . PHE A 1 366 ? 5.954 -9.931 -23.780 1.00 97.56 366 PHE A C 1
ATOM 2863 O O . PHE A 1 366 ? 5.269 -9.497 -24.703 1.00 97.56 366 PHE A O 1
ATOM 2870 N N . ASP A 1 367 ? 6.012 -11.230 -23.489 1.00 95.94 367 ASP A N 1
ATOM 2871 C CA . ASP A 1 367 ? 5.215 -12.285 -24.118 1.00 95.94 367 ASP A CA 1
ATOM 2872 C C . ASP A 1 367 ? 5.187 -13.505 -23.176 1.00 95.94 367 ASP A C 1
ATOM 2874 O O . ASP A 1 367 ? 5.963 -13.567 -22.215 1.00 95.94 367 ASP A O 1
ATOM 2878 N N . GLN A 1 368 ? 4.325 -14.490 -23.435 1.00 93.00 368 GLN A N 1
ATOM 2879 C CA . GLN A 1 368 ? 4.231 -15.694 -22.602 1.00 93.00 368 GLN A CA 1
ATOM 2880 C C . GLN A 1 368 ? 5.590 -16.401 -22.494 1.00 93.00 368 GLN A C 1
ATOM 2882 O O . GLN A 1 368 ? 6.177 -16.833 -23.488 1.00 93.00 368 GLN A O 1
ATOM 2887 N N . GLY A 1 369 ? 6.106 -16.498 -21.266 1.00 93.31 369 GLY A N 1
ATOM 2888 C CA . GLY A 1 369 ? 7.400 -17.117 -20.972 1.00 93.31 369 GLY A CA 1
ATOM 2889 C C . GLY A 1 369 ? 8.626 -16.359 -21.497 1.00 93.31 369 GLY A C 1
ATOM 2890 O O . GLY A 1 369 ? 9.731 -16.897 -21.412 1.00 93.31 369 GLY A O 1
ATOM 2891 N N . LYS A 1 370 ? 8.473 -15.135 -22.028 1.00 97.06 370 LYS A N 1
ATOM 2892 C CA . LYS A 1 370 ? 9.589 -14.318 -22.527 1.00 97.06 370 LYS A CA 1
ATOM 2893 C C . LYS A 1 370 ? 9.784 -13.065 -21.689 1.00 97.06 370 LYS A C 1
ATOM 2895 O O . LYS A 1 370 ? 8.854 -12.301 -21.440 1.00 97.06 370 LYS A O 1
ATOM 2900 N N . VAL A 1 371 ? 11.039 -12.828 -21.332 1.00 98.25 371 VAL A N 1
ATOM 2901 C CA . VAL A 1 371 ? 11.505 -11.616 -20.653 1.00 98.25 371 VAL A CA 1
ATOM 2902 C C . VAL A 1 371 ? 12.597 -11.014 -21.520 1.00 98.25 371 VAL A C 1
ATOM 2904 O O . VAL A 1 371 ? 13.392 -11.766 -22.076 1.00 98.25 371 VAL A O 1
ATOM 2907 N N . GLY A 1 372 ? 12.651 -9.695 -21.653 1.00 98.50 372 GLY A N 1
ATOM 2908 C CA . GLY A 1 372 ? 13.661 -8.995 -22.449 1.00 98.50 372 GLY A CA 1
ATOM 2909 C C . GLY A 1 372 ? 13.955 -7.620 -21.869 1.00 98.50 372 GLY A C 1
ATOM 2910 O O . GLY A 1 372 ? 13.202 -7.132 -21.025 1.00 98.50 372 GLY A O 1
ATOM 2911 N N . TYR A 1 373 ? 15.059 -7.003 -22.285 1.00 98.69 373 TYR A N 1
ATOM 2912 C CA . TYR A 1 373 ? 15.407 -5.660 -21.828 1.00 98.69 373 TYR A CA 1
ATOM 2913 C C . TYR A 1 373 ? 14.785 -4.594 -22.721 1.00 98.69 373 TYR A C 1
ATOM 2915 O O . TYR A 1 373 ? 14.904 -4.668 -23.944 1.00 98.69 373 TYR A O 1
ATOM 2923 N N . ILE A 1 374 ? 14.211 -3.567 -22.104 1.00 98.44 374 ILE A N 1
ATOM 2924 C CA . ILE A 1 374 ? 13.733 -2.352 -22.769 1.00 98.44 374 ILE A CA 1
ATOM 2925 C C . ILE A 1 374 ? 14.334 -1.123 -22.087 1.00 98.44 374 ILE A C 1
ATOM 2927 O O . ILE A 1 374 ? 14.522 -1.120 -20.868 1.00 98.44 374 ILE A O 1
ATOM 2931 N N . ASN A 1 375 ? 14.645 -0.087 -22.868 1.00 97.50 375 ASN A N 1
ATOM 2932 C CA . ASN A 1 375 ? 15.012 1.211 -22.318 1.00 97.50 375 ASN A CA 1
ATOM 2933 C C . ASN A 1 375 ? 13.750 1.925 -21.819 1.00 97.50 375 ASN A C 1
ATOM 2935 O O . ASN A 1 375 ? 12.995 2.473 -22.622 1.00 97.50 375 ASN A O 1
ATOM 2939 N N . VAL A 1 376 ? 13.529 1.928 -20.506 1.00 96.50 376 VAL A N 1
ATOM 2940 C CA . VAL A 1 376 ? 12.337 2.546 -19.917 1.00 96.50 376 VAL A CA 1
ATOM 2941 C C . VAL A 1 376 ? 12.403 4.067 -19.909 1.00 96.50 376 VAL A C 1
ATOM 2943 O O . VAL A 1 376 ? 11.359 4.691 -19.819 1.00 96.50 376 VAL A O 1
ATOM 2946 N N . ASP A 1 377 ? 13.573 4.688 -20.066 1.00 94.62 377 ASP A N 1
ATOM 2947 C CA . ASP A 1 377 ? 13.714 6.153 -20.074 1.00 94.62 377 ASP A CA 1
ATOM 2948 C C . ASP A 1 377 ? 12.996 6.824 -21.265 1.00 94.62 377 ASP A C 1
ATOM 2950 O O . ASP A 1 377 ? 12.560 7.969 -21.182 1.00 94.62 377 ASP A O 1
ATOM 2954 N N . GLN A 1 378 ? 12.727 6.075 -22.339 1.00 93.06 378 GLN A N 1
ATOM 2955 C CA . GLN A 1 378 ? 12.007 6.570 -23.516 1.00 93.06 378 GLN A CA 1
ATOM 2956 C C . GLN A 1 378 ? 10.698 7.293 -23.148 1.00 93.06 378 GLN A C 1
ATOM 2958 O O . GLN A 1 378 ? 9.885 6.782 -22.381 1.00 93.06 378 GLN A O 1
ATOM 2963 N N . HIS A 1 379 ? 10.463 8.472 -23.735 1.00 90.38 379 HIS A N 1
ATOM 2964 C CA . HIS A 1 379 ? 9.267 9.293 -23.478 1.00 90.38 379 HIS A CA 1
ATOM 2965 C C . HIS A 1 379 ? 7.944 8.596 -23.851 1.00 90.38 379 HIS A C 1
ATOM 2967 O O . HIS A 1 379 ? 6.880 8.947 -23.341 1.00 90.38 379 HIS A O 1
ATOM 2973 N N . THR A 1 380 ? 8.011 7.617 -24.753 1.00 95.06 380 THR A N 1
ATOM 2974 C CA . THR A 1 380 ? 6.887 6.770 -25.159 1.00 95.06 380 THR A CA 1
ATOM 2975 C C . THR A 1 380 ? 6.487 5.773 -24.072 1.00 95.06 380 THR A C 1
ATOM 2977 O O . THR A 1 380 ? 5.324 5.385 -24.019 1.00 95.06 380 THR A O 1
ATOM 2980 N N . VAL A 1 381 ? 7.416 5.392 -23.188 1.00 97.69 381 VAL A N 1
ATOM 2981 C CA . VAL A 1 381 ? 7.150 4.535 -22.029 1.00 97.69 381 VAL A CA 1
ATOM 2982 C C . VAL A 1 381 ? 6.694 5.410 -20.867 1.00 97.69 381 VAL A C 1
ATOM 2984 O O . VAL A 1 381 ? 7.453 6.254 -20.370 1.00 97.69 381 VAL A O 1
ATOM 2987 N N . LYS A 1 382 ? 5.453 5.204 -20.421 1.00 97.25 382 LYS A N 1
ATOM 2988 C CA . LYS A 1 382 ? 4.902 5.909 -19.256 1.00 97.25 382 LYS A CA 1
ATOM 2989 C C . LYS A 1 382 ? 5.413 5.254 -17.984 1.00 97.25 382 LYS A C 1
ATOM 2991 O O . LYS A 1 382 ? 5.510 4.030 -17.939 1.00 97.25 382 LYS A O 1
ATOM 2996 N N . LYS A 1 383 ? 5.749 6.059 -16.976 1.00 96.50 383 LYS A N 1
ATOM 2997 C CA . LYS A 1 383 ? 6.221 5.595 -15.665 1.00 96.50 383 LYS A CA 1
ATOM 2998 C C . LYS A 1 383 ? 5.248 6.063 -14.599 1.00 96.50 383 LYS A C 1
ATOM 3000 O O . LYS A 1 383 ? 5.017 7.265 -14.494 1.00 96.50 383 LYS A O 1
ATOM 3005 N N . LEU A 1 384 ? 4.724 5.126 -13.825 1.00 95.44 384 LEU A N 1
ATOM 3006 C CA . LEU A 1 384 ? 3.753 5.374 -12.764 1.00 95.44 384 LEU A CA 1
ATOM 3007 C C . LEU A 1 384 ? 4.206 4.675 -11.476 1.00 95.44 384 LEU A C 1
ATOM 3009 O O . LEU A 1 384 ? 5.129 3.854 -11.483 1.00 95.44 384 LEU A O 1
ATOM 3013 N N . SER A 1 385 ? 3.518 4.960 -10.381 1.00 94.25 385 SER A N 1
ATOM 3014 C CA . SER A 1 385 ? 3.629 4.255 -9.105 1.00 94.25 385 SER A CA 1
ATOM 3015 C C . SER A 1 385 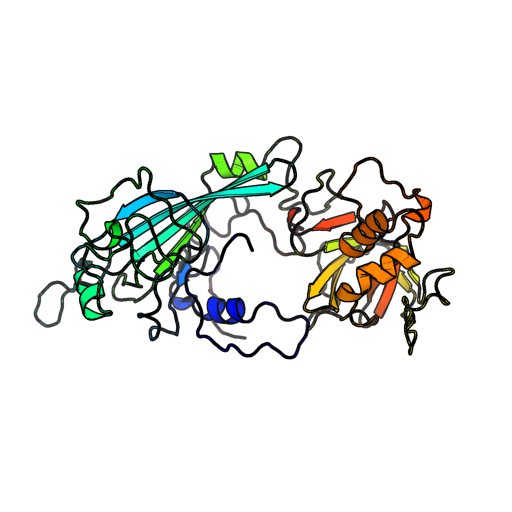? 2.249 4.012 -8.488 1.00 94.25 385 SER A C 1
ATOM 3017 O O . SER A 1 385 ? 1.235 4.385 -9.079 1.00 94.25 385 SER A O 1
ATOM 3019 N N . ASP A 1 386 ? 2.179 3.429 -7.285 1.00 91.75 386 ASP A N 1
ATOM 3020 C CA . ASP A 1 386 ? 0.896 3.323 -6.569 1.00 91.75 386 ASP A CA 1
ATOM 3021 C C . ASP A 1 386 ? 0.300 4.704 -6.248 1.00 91.75 386 ASP A C 1
ATOM 3023 O O . ASP A 1 386 ? -0.896 4.808 -5.986 1.00 91.75 386 ASP A O 1
ATOM 3027 N N . ALA A 1 387 ? 1.101 5.774 -6.324 1.00 89.19 387 ALA A N 1
ATOM 3028 C CA . ALA A 1 387 ? 0.621 7.144 -6.169 1.00 89.19 387 ALA A CA 1
ATOM 3029 C C . ALA A 1 387 ? -0.306 7.628 -7.287 1.00 89.19 387 ALA A C 1
ATOM 3031 O O . ALA A 1 387 ? -1.061 8.582 -7.094 1.00 89.19 387 ALA A O 1
ATOM 3032 N N . ASP A 1 388 ? -0.272 6.951 -8.432 1.00 89.31 388 ASP A N 1
ATOM 3033 C CA . ASP A 1 388 ? -1.004 7.346 -9.631 1.00 89.31 388 ASP A CA 1
ATOM 3034 C C . ASP A 1 388 ? -2.326 6.599 -9.797 1.00 89.31 388 ASP A C 1
ATOM 3036 O O . ASP A 1 388 ? -3.095 6.928 -10.696 1.00 89.31 388 ASP A O 1
ATOM 3040 N N . PHE A 1 389 ? -2.610 5.624 -8.925 1.00 90.31 389 PHE A N 1
ATOM 3041 C CA . PHE A 1 389 ? -3.821 4.799 -8.972 1.00 90.31 389 PHE A CA 1
ATOM 3042 C C . PHE A 1 389 ? -4.057 4.165 -10.359 1.00 90.31 389 PHE A C 1
ATOM 3044 O O . PHE A 1 389 ? -5.131 4.340 -10.943 1.00 90.31 389 PHE A O 1
ATOM 3051 N N . PRO A 1 390 ? -3.061 3.446 -10.919 1.00 90.88 390 PRO A N 1
ATOM 3052 C CA . PRO A 1 390 ? -3.163 2.886 -12.261 1.00 90.88 390 PRO A CA 1
ATOM 3053 C C . PRO A 1 390 ? -4.387 1.974 -12.395 1.00 90.88 390 PRO A C 1
ATOM 3055 O O . PRO A 1 390 ? -4.555 1.035 -11.617 1.00 90.88 390 PRO A O 1
ATOM 3058 N N . PHE A 1 391 ? -5.213 2.210 -13.419 1.00 88.81 391 PHE A N 1
ATOM 3059 C CA . PHE A 1 391 ? -6.474 1.483 -13.624 1.00 88.81 391 PHE A CA 1
ATOM 3060 C C . PHE A 1 391 ? -6.292 -0.041 -13.747 1.00 88.81 391 PHE A C 1
ATOM 3062 O O . PHE A 1 391 ? -7.167 -0.809 -13.365 1.00 88.81 391 PHE A O 1
ATOM 3069 N N . PHE A 1 392 ? -5.141 -0.484 -14.263 1.00 88.88 392 PHE A N 1
ATOM 3070 C CA . PHE A 1 392 ? -4.795 -1.897 -14.441 1.00 88.88 392 PHE A CA 1
ATOM 3071 C C . PHE A 1 392 ? -4.380 -2.598 -13.136 1.00 88.88 392 PHE A C 1
ATOM 3073 O O . PHE A 1 392 ? -4.009 -3.768 -13.165 1.00 88.88 392 PHE A O 1
ATOM 3080 N N . MET A 1 393 ? -4.434 -1.886 -12.007 1.00 90.12 393 MET A N 1
ATOM 3081 C CA . MET A 1 393 ? -4.277 -2.422 -10.653 1.00 90.12 393 MET A CA 1
ATOM 3082 C C . MET A 1 393 ? -5.600 -2.392 -9.873 1.00 90.12 393 MET A C 1
ATOM 3084 O O . MET A 1 393 ? -5.591 -2.295 -8.649 1.00 90.12 393 MET A O 1
ATOM 3088 N N . ASP A 1 394 ? -6.728 -2.427 -10.590 1.00 82.12 394 ASP A N 1
ATOM 3089 C CA . ASP A 1 394 ? -8.096 -2.477 -10.055 1.00 82.12 394 ASP A CA 1
ATOM 3090 C C . ASP A 1 394 ? -8.509 -1.270 -9.192 1.00 82.12 394 ASP A C 1
ATOM 3092 O O . ASP A 1 394 ? -9.543 -1.291 -8.521 1.00 82.12 394 ASP A O 1
ATOM 3096 N N . TRP A 1 395 ? -7.752 -0.171 -9.245 1.00 84.56 395 TRP A N 1
ATOM 3097 C CA . TRP A 1 395 ? -8.161 1.091 -8.637 1.00 84.56 395 TRP A CA 1
ATOM 3098 C C . TRP A 1 395 ? -9.379 1.656 -9.365 1.00 84.56 395 TRP A C 1
ATOM 3100 O O . TRP A 1 395 ? -9.305 2.052 -10.529 1.00 84.56 395 TRP A O 1
ATOM 3110 N N . GLN A 1 396 ? -10.505 1.728 -8.659 1.00 75.12 396 GLN A N 1
ATOM 3111 C CA . GLN A 1 396 ? -11.765 2.227 -9.198 1.00 75.12 396 GLN A CA 1
ATOM 3112 C C . GLN A 1 396 ? -12.371 3.286 -8.281 1.00 75.12 396 GLN A C 1
ATOM 3114 O O . GLN A 1 396 ? -12.408 3.132 -7.060 1.00 75.12 396 GLN A O 1
ATOM 3119 N N . LYS A 1 397 ? -12.893 4.358 -8.885 1.00 78.06 397 LYS A N 1
ATOM 3120 C CA . LYS A 1 397 ? -13.767 5.304 -8.191 1.00 78.06 397 LYS A CA 1
ATOM 3121 C C . LYS A 1 397 ? -15.200 4.775 -8.247 1.00 78.06 397 LYS A C 1
ATOM 3123 O O . LYS A 1 397 ? -15.762 4.628 -9.334 1.00 78.06 397 LYS A O 1
ATOM 3128 N N . ILE A 1 398 ? -15.773 4.501 -7.078 1.00 76.50 398 ILE A N 1
ATOM 3129 C CA . ILE A 1 398 ? -17.189 4.159 -6.920 1.00 76.50 398 ILE A CA 1
ATOM 3130 C C . ILE A 1 398 ? -17.934 5.441 -6.545 1.00 76.50 398 ILE A C 1
ATOM 3132 O O . ILE A 1 398 ? -17.629 6.071 -5.536 1.00 76.50 398 ILE A O 1
ATOM 3136 N N . GLU A 1 399 ? -18.896 5.833 -7.372 1.00 77.00 399 GLU A N 1
ATOM 3137 C CA . GLU A 1 399 ? -19.751 7.012 -7.185 1.00 77.00 399 GLU A CA 1
ATOM 3138 C C . GLU A 1 399 ? -21.133 6.741 -7.793 1.00 77.00 399 GLU A C 1
ATOM 3140 O O . GLU A 1 399 ? -21.303 5.733 -8.474 1.00 77.00 399 GLU A O 1
ATOM 3145 N N . ASP A 1 400 ? -22.121 7.614 -7.589 1.00 71.31 400 ASP A N 1
ATOM 3146 C CA . ASP A 1 400 ? -23.511 7.388 -8.030 1.00 71.31 400 ASP A CA 1
ATOM 3147 C C . ASP A 1 400 ? -23.656 7.013 -9.523 1.00 71.31 400 ASP A C 1
ATOM 3149 O O . ASP A 1 400 ? -24.605 6.328 -9.901 1.00 71.31 400 ASP A O 1
ATOM 3153 N N . GLY A 1 401 ? -22.720 7.433 -10.383 1.00 70.12 401 GLY A N 1
ATOM 3154 C CA . GLY A 1 401 ? -22.687 7.072 -11.808 1.00 70.12 401 GLY A CA 1
ATOM 3155 C C . GLY A 1 401 ? -21.999 5.737 -12.139 1.00 70.12 401 GLY A C 1
ATOM 3156 O O . GLY A 1 401 ? -22.162 5.237 -13.249 1.00 70.12 401 GLY A O 1
ATOM 3157 N N . ASN A 1 402 ? -21.242 5.166 -11.201 1.00 73.25 402 ASN A N 1
ATOM 3158 C CA . ASN A 1 402 ? -20.449 3.941 -11.340 1.00 73.25 402 ASN A CA 1
ATOM 3159 C C . ASN A 1 402 ? -20.480 3.141 -10.025 1.00 73.25 402 ASN A C 1
ATOM 3161 O O . ASN A 1 402 ? -19.457 2.898 -9.383 1.00 73.25 402 ASN A O 1
ATOM 3165 N N . THR A 1 403 ? -21.690 2.811 -9.579 1.00 74.81 403 THR A N 1
ATOM 3166 C CA . THR A 1 403 ? -21.948 2.157 -8.296 1.00 74.81 403 THR A CA 1
ATOM 3167 C C . THR A 1 403 ? -22.569 0.777 -8.503 1.00 74.81 403 THR A C 1
ATOM 3169 O O . THR A 1 403 ? -23.407 0.614 -9.393 1.00 74.81 403 THR A O 1
ATOM 3172 N N . PRO A 1 404 ? -22.209 -0.240 -7.694 1.00 72.88 404 PRO A N 1
ATOM 3173 C CA . PRO A 1 404 ? -22.863 -1.542 -7.767 1.00 72.88 404 PRO A CA 1
ATOM 3174 C C . PRO A 1 404 ? -24.286 -1.525 -7.174 1.00 72.88 404 PRO A C 1
ATOM 3176 O O . PRO A 1 404 ? -24.955 -2.562 -7.196 1.00 72.88 404 PRO A O 1
ATOM 3179 N N . PHE A 1 405 ? -24.740 -0.388 -6.627 1.00 79.88 405 PHE A N 1
ATOM 3180 C CA . PHE A 1 405 ? -26.027 -0.209 -5.955 1.00 79.88 405 PHE A CA 1
ATOM 3181 C C . PHE A 1 405 ? -27.096 0.395 -6.880 1.00 79.88 405 PHE A C 1
ATOM 3183 O O . PHE A 1 405 ? -26.830 1.304 -7.660 1.00 79.88 405 PHE A O 1
ATOM 3190 N N . ASP A 1 406 ? -28.326 -0.106 -6.784 1.00 77.31 406 ASP A N 1
ATOM 3191 C CA . ASP A 1 406 ? -29.486 0.428 -7.495 1.00 77.31 406 ASP A CA 1
ATOM 3192 C C . ASP A 1 406 ? -30.088 1.667 -6.796 1.00 77.31 406 ASP A C 1
ATOM 3194 O O . ASP A 1 406 ? -29.654 2.089 -5.724 1.00 77.31 406 ASP A O 1
ATOM 3198 N N . GLN A 1 407 ? -31.140 2.250 -7.384 1.00 76.38 407 GLN A N 1
ATOM 3199 C CA . GLN A 1 407 ? -31.845 3.408 -6.809 1.00 76.38 407 GLN A CA 1
ATOM 3200 C C . GLN A 1 407 ? -32.486 3.132 -5.435 1.00 76.38 407 GLN A C 1
ATOM 3202 O O . GLN A 1 407 ? -32.841 4.075 -4.730 1.00 76.38 407 GLN A O 1
ATOM 3207 N N . ALA A 1 408 ? -32.663 1.864 -5.053 1.00 75.19 408 ALA A N 1
ATOM 3208 C CA . ALA A 1 408 ? -33.153 1.461 -3.739 1.00 75.19 408 ALA A CA 1
ATOM 3209 C C . ALA A 1 408 ? -32.009 1.213 -2.733 1.00 75.19 408 ALA A C 1
ATOM 3211 O O . ALA A 1 408 ? -32.278 0.832 -1.590 1.00 75.19 408 ALA A O 1
ATOM 3212 N N . GLY A 1 409 ? -30.750 1.433 -3.134 1.00 73.44 409 GLY A N 1
ATOM 3213 C CA . GLY A 1 409 ? -29.557 1.210 -2.318 1.00 73.44 409 GLY A CA 1
ATOM 3214 C C . GLY A 1 409 ? -29.194 -0.267 -2.158 1.00 73.44 409 GLY A C 1
ATOM 3215 O O . GLY A 1 409 ? -28.493 -0.621 -1.208 1.00 73.44 409 GLY A O 1
ATOM 3216 N N . LEU A 1 410 ? -29.694 -1.139 -3.040 1.00 78.25 410 LEU A N 1
ATOM 3217 C CA . LEU A 1 410 ? -29.387 -2.567 -3.045 1.00 78.25 410 LEU A CA 1
ATOM 3218 C C . LEU A 1 410 ? -28.371 -2.890 -4.133 1.00 78.25 410 LEU A C 1
ATOM 3220 O O . LEU A 1 410 ? -28.502 -2.463 -5.275 1.00 78.25 410 LEU A O 1
ATOM 3224 N N . CYS A 1 411 ? -27.372 -3.697 -3.797 1.00 74.44 411 CYS A N 1
ATOM 3225 C CA . CYS A 1 411 ? -26.416 -4.180 -4.775 1.00 74.44 411 CYS A CA 1
ATOM 3226 C C . CYS A 1 411 ? -27.093 -5.120 -5.786 1.00 74.44 411 CYS A C 1
ATOM 3228 O O . CYS A 1 411 ? -27.780 -6.077 -5.406 1.00 74.44 411 CYS A O 1
ATOM 3230 N N . GLY A 1 412 ? -26.869 -4.860 -7.078 1.00 64.69 412 GLY A N 1
ATOM 3231 C CA . GLY A 1 412 ? -27.433 -5.631 -8.191 1.00 64.69 412 GLY A CA 1
ATOM 3232 C C . GLY A 1 412 ? -26.852 -7.041 -8.358 1.00 64.69 412 GLY A C 1
ATOM 3233 O O . GLY A 1 412 ? -27.391 -7.837 -9.128 1.00 64.69 412 GLY A O 1
ATOM 3234 N N . MET A 1 413 ? -25.781 -7.386 -7.634 1.00 60.97 413 MET A N 1
ATOM 3235 C CA . MET A 1 413 ? -25.212 -8.734 -7.651 1.00 60.97 413 MET A CA 1
ATOM 3236 C C . MET A 1 413 ? -26.151 -9.720 -6.936 1.00 60.97 413 MET A C 1
ATOM 3238 O O . MET A 1 413 ? -26.457 -9.584 -5.752 1.00 60.97 413 MET A O 1
ATOM 3242 N N . THR A 1 414 ? -26.628 -10.736 -7.660 1.00 47.91 414 THR A N 1
ATOM 3243 C CA . THR A 1 414 ? -27.598 -11.728 -7.154 1.00 47.91 414 THR A CA 1
ATOM 3244 C C . THR A 1 414 ? -26.972 -12.841 -6.308 1.00 47.91 414 THR A C 1
ATOM 3246 O O . THR A 1 414 ? -27.702 -13.642 -5.729 1.00 47.91 414 THR A O 1
ATOM 3249 N N . SER A 1 415 ? -25.642 -12.905 -6.219 1.00 44.53 415 SER A N 1
ATOM 3250 C CA . SER A 1 415 ? -24.917 -13.881 -5.403 1.00 44.53 415 SER A CA 1
ATOM 3251 C C . SER A 1 415 ? -23.577 -13.317 -4.938 1.00 44.53 415 SER A C 1
ATOM 3253 O O . SER A 1 415 ? -22.721 -13.002 -5.761 1.00 44.53 415 SER A O 1
ATOM 3255 N N . TYR A 1 416 ? -23.388 -13.244 -3.622 1.00 43.72 416 TYR A N 1
ATOM 3256 C CA . TYR A 1 416 ? -22.078 -13.063 -3.008 1.00 43.72 416 TYR A CA 1
ATOM 3257 C C . TYR A 1 416 ? -21.320 -14.392 -3.101 1.00 43.72 416 TYR A C 1
ATOM 3259 O O . TYR A 1 416 ? -21.716 -15.377 -2.475 1.00 43.72 416 TYR A O 1
ATOM 3267 N N . ALA A 1 417 ? -20.259 -14.459 -3.904 1.00 37.50 417 ALA A N 1
ATOM 3268 C CA . ALA A 1 417 ? -19.394 -15.634 -3.975 1.00 37.50 417 ALA A CA 1
ATOM 3269 C C . ALA A 1 417 ? -18.440 -15.658 -2.768 1.00 37.50 417 ALA A C 1
ATOM 3271 O O . ALA A 1 417 ? -17.241 -15.467 -2.898 1.00 37.50 417 ALA A O 1
ATOM 3272 N N . GLY A 1 418 ? -18.984 -15.909 -1.576 1.00 35.81 418 GLY A N 1
ATOM 3273 C CA . GLY A 1 418 ? -18.217 -16.276 -0.380 1.00 35.81 418 GLY A CA 1
ATOM 3274 C C . GLY A 1 418 ? -17.853 -17.766 -0.339 1.00 35.81 418 GLY A C 1
ATOM 3275 O O . GLY A 1 418 ? -17.734 -18.335 0.742 1.00 35.81 418 GLY A O 1
ATOM 3276 N N . SER A 1 419 ? -17.751 -18.435 -1.493 1.00 24.69 419 SER A N 1
ATOM 3277 C CA . SER A 1 419 ? -17.215 -19.798 -1.560 1.00 24.69 419 SER A CA 1
ATOM 3278 C C . SER A 1 419 ? -15.724 -19.716 -1.877 1.00 24.69 419 SER A C 1
ATOM 3280 O O . SER A 1 419 ? -15.379 -19.089 -2.878 1.00 24.69 419 SER A O 1
ATOM 3282 N N . PRO A 1 420 ? -14.846 -20.318 -1.057 1.00 29.12 420 PRO A N 1
ATOM 3283 C CA . PRO A 1 420 ? -13.425 -20.362 -1.361 1.00 29.12 420 PRO A CA 1
ATOM 3284 C C . PRO A 1 420 ? -13.224 -21.148 -2.662 1.00 29.12 420 PRO A C 1
ATOM 3286 O O . PRO A 1 420 ? -13.788 -22.235 -2.816 1.00 29.12 420 PRO A O 1
ATOM 3289 N N . ALA A 1 421 ? -12.458 -20.574 -3.590 1.00 27.44 421 ALA A N 1
ATOM 3290 C CA . ALA A 1 421 ? -11.798 -21.332 -4.648 1.00 27.44 421 ALA A CA 1
ATOM 3291 C C . ALA A 1 421 ? -10.529 -21.980 -4.085 1.00 27.44 421 ALA A C 1
ATOM 3293 O O . ALA A 1 421 ? -9.844 -21.304 -3.280 1.00 27.44 421 ALA A O 1
#

pLDDT: mean 89.63, std 10.74, range [24.69, 98.75]

Secondary structure (DSSP, 8-state):
-----SSPPPS-PPPPSSTT---HHHHHHGGGB-GGGEETTEETTSSB--SEEE-GGGGGGGGSPEE-SSSEEEEEEE--SS-B--S-B-TTSSBP--B--EEEEEEEEEEEETTEEEEEEEEEEEEPPHHHHHHHSPPPPTTTS-SS--SSS--GGGSS--SS-EE-TT-EE-TT-EEE-B-EETTEE-EEEEEE--HHHHHHHHS-TT----TT-SSPPPPSS----S-EEEEE-TT-EEBSS-TT-TT-B--SSS--BSS-----EEPPTT-EEEEEEEEETTEEEEEEEEE-SSSPPEESSSSSPEEPSSTTTTTTHHHHHHHH-TT-HHHHHHHHHHSS--S-SS-SS-TTTT--EEEEEEETTEEEEEETTSTTSEEEEGGG--GGGT-----TTS-SB-TTS-BS-S----S--

Sequence (421 aa):
MIISPPFLPAEGLTVPAEKWKTDPMMDVVDKFELTYSGVFPIASDRRWHCGMHLVPDCGLGQKEPVRAIADGEVVAYRVAQNAVSDGQKKSDGTNALNSNTGFVLLKHTTDTGEGRTITFYSLYMHLLDIVGMQGLVPQLQPSQAPQNSSPNALPKWLLAETEGVQPGGSKKVYRKDQLGYVGKYHNETHLHFEIFMTEADFTAWFEQNGHKVALGESHPETPASKDYWGHTYFVIPEKSAFVSVPPGMASLNTGGHTPKPFFPALNEGVLGDGNTLYVQTYFSRGERFMRAWIDRGDGTLVALTPDEPIKDKFDEYEYQLYERATKLYGTCPSDGYEMLRFGRILSTDTPSLSAEAQATWLAVPFDQGKVGYINVDQHTVKKLSDADFPFFMDWQKIEDGNTPFDQAGLCGMTSYAGSPA

Radius of gyration: 25.9 Å; Cα contacts (8 Å, |Δi|>4): 881; chains: 1; bounding box: 73×43×73 Å

Solvent-accessible surface area (backbone atoms only — not comparable to full-atom values): 23533 Å² total; per-residue (Å²): 125,85,61,49,68,44,56,81,72,75,85,84,70,74,76,73,88,58,57,82,61,74,66,61,64,53,70,53,53,64,66,17,51,43,68,84,67,19,44,65,59,37,28,65,86,30,31,80,28,86,32,39,36,38,24,49,71,86,62,74,32,52,82,52,49,32,25,33,34,36,50,30,37,34,56,34,34,32,32,32,56,58,52,42,57,89,75,51,61,43,99,85,70,46,74,34,64,28,26,23,78,9,30,45,32,34,40,30,73,47,76,73,43,94,92,40,62,49,49,38,33,41,38,45,33,18,20,41,15,50,57,57,42,61,74,73,46,90,72,73,55,74,91,74,28,37,81,61,46,31,68,86,42,59,13,39,80,72,74,47,67,43,93,55,78,42,72,33,75,90,38,45,43,45,55,50,15,31,73,45,32,54,17,19,51,87,68,42,70,26,27,42,39,32,73,50,56,54,71,69,42,42,45,65,47,54,62,26,87,93,53,62,51,42,68,55,37,90,78,71,68,53,63,92,61,64,57,72,39,93,41,32,32,38,44,37,50,45,64,43,63,29,31,31,50,60,89,94,42,76,84,43,52,48,73,77,97,73,61,45,52,73,52,60,83,49,37,61,51,63,40,53,83,61,25,38,39,40,36,41,37,41,75,36,94,40,28,38,36,35,38,27,32,35,26,72,68,79,82,51,74,43,64,57,41,76,87,58,66,48,67,54,89,44,76,46,37,58,72,42,37,66,59,52,12,44,70,74,21,71,92,37,33,67,55,33,35,32,32,78,71,55,59,42,64,62,94,52,96,73,69,87,56,51,80,79,66,51,65,36,75,43,80,43,67,79,49,79,95,35,39,19,30,33,61,50,52,44,87,76,35,26,46,45,27,58,60,36,31,50,39,94,72,74,40,70,74,72,42,95,94,54,50,71,50,47,99,86,47,38,40,72,71,92,67,84,81,86,65,87,130

Nearest PDB structures (foldseek):
  7v7r-assembly1_C  TM=4.504E-01  e=6.380E-01  Severe acute respiratory syndrome coronavirus 2
  8jyn-assembly1_B  TM=4.726E-01  e=7.159E-01  Severe acute respiratory syndrome coronavirus 2
  7xod-assembly1_C  TM=3.210E-01  e=1.202E+00  Severe acute respiratory syndrome coronavirus 2
  6xey-assembly1_A  TM=3.315E-01  e=6.035E+00  Severe acute respiratory syndrome coronavirus 2